Protein 6H3D (pdb70)

Foldseek 3Di:
DAEEEEELAFLSLLVVQLCVVPHPYQYEYAYEPPVDPLLVLSVVLCVVPQKFWEAEDPCLQVSRTDIDHGPYYHHHLLPDDDEGQEYEYPDFLLCLLVRVVSHDLRHLQRYAEYEYAAHAQCSQLLNVLVSCVRYVHHKYKAKLHHFADKHDPDSSNRSYMYGYDGFQEMEMFMPDPPDPVVVSVVVSCVVSVHHYHYDHHNNLRNQLHLCLLQLLLQQLDVLNLCCAQPNDPDFAFSLDDPPRGDDDLVSLLLSLVSLVLVQVLCVVVPHDHDLNQLSCQVTPAHADCVQDDPVCSVCVVPDDSVSVSVSVSSSSVRVCFRPPADADPVRHGHRRGHHTRHYFDADPVQATDRDVRVLSVLVSLVQSVLSCVLVVRDPPSSVSSNVSNLVSLVVSCVVCVVGHYDCSSDPDPCPSSSVSSSVSSVVD

Radius of gyration: 21.62 Å; Cα contacts (8 Å, |Δi|>4): 776; chains: 1; bounding box: 58×50×50 Å

Organism: Staphylococcus aureus (strain Mu50 / ATCC 700699) (NCBI:txid158878)

Secondary structure (DSSP, 8-state):
-EEEEE--SHHHHHHHHHHHHH---EEEEE-BGGG-HHHHHHHHHHHHHS-EEEEESSGGGGGG-EEE--SEEESBGGG--S--SEEEE-S-GGGHHHHHTTS-HHHHHH--EEEESS--TTHHHHHHHHHTTT-SS-EEEEESS-SEEEE-SSTT-TTEEEEEEE-SEEEEEESSTT-HHHHHHHHHHHHTT-EEEEESSHHHHHTS-THHHHHHHHHSSHHHHHHHHT--SS--BTTSBTTSSSBSHHHHHHHHHHHHHHHHHHHHTTPPP--HHHHIIIII----TTTS-HHHHHTGGGS-HHHHHHHHHHHHHHTSS-TTS---TTSPPP-TT--BPPPPEE-TTSEEE--HHHHHHHHHHHHHHHHHHHHT---HHHHHHHHHHHHHHHHHHHHTTTSEE-GGGSSP--HHHHHHHHHHHHH-

Nearest PDB structures (foldseek):
  6gmz-assembly1_A  TM=1.001E+00  e=7.015E-82  Staphylococcus aureus
  6c4t-assembly1_A  TM=1.000E+00  e=1.218E-79  Staphylococcus aureus
  6pbp-assembly1_A  TM=9.334E-01  e=4.355E-41  Pseudomonas aeruginosa PAO1
  6c4n-assembly1_A  TM=9.316E-01  e=1.717E-40  Pseudomonas aeruginosa PAO1
  6c4n-assembly1_B  TM=9.470E-01  e=1.237E-39  Pseudomonas aeruginosa PAO1

B-factor: mean 55.67, std 16.53, range [30.61, 137.46]

Solvent-accessible surface area: 20065 Å² total

Structure (mmCIF, N/CA/C/O backbone):
data_6H3D
#
_entry.id   6H3D
#
_cell.length_a   185.090
_cell.length_b   48.750
_cell.length_c   59.400
_cell.angle_alpha   90.00
_cell.angle_beta   90.00
_cell.angle_gamma   90.00
#
_symmetry.space_group_name_H-M   'P 21 21 2'
#
loop_
_entity.id
_entity.type
_entity.pdbx_description
1 polymer 'DUF2338 domain-containing protein'
2 non-polymer 'NADPH DIHYDRO-NICOTINAMIDE-ADENINE-DINUCLEOTIDE PHOSPHATE'
3 non-polymer D-HISTIDINE
4 non-polymer GLYCEROL
5 non-polymer 'TETRAETHYLENE GLYCOL'
6 water water
#
loop_
_atom_site.group_PDB
_atom_site.id
_atom_site.type_symbol
_atom_site.label_atom_id
_atom_site.label_alt_id
_atom_site.label_comp_id
_atom_site.label_asym_id
_atom_site.label_entity_id
_atom_site.label_seq_id
_atom_site.pdbx_PDB_ins_code
_atom_site.Cartn_x
_atom_site.Cartn_y
_atom_site.Cartn_z
_atom_site.occupancy
_atom_site.B_iso_or_equiv
_atom_site.auth_seq_id
_atom_site.auth_comp_id
_atom_site.auth_asym_id
_atom_site.auth_atom_id
_atom_site.pdbx_PDB_model_num
ATOM 1 N N . SER A 1 2 ? -53.825 23.847 -13.917 1.00 78.85 2 SER A N 1
ATOM 2 C CA . SER A 1 2 ? -53.429 24.337 -12.569 1.00 64.37 2 SER A CA 1
ATOM 3 C C . SER A 1 2 ? -52.817 23.279 -11.592 1.00 63.17 2 SER A C 1
ATOM 4 O O . SER A 1 2 ? -52.535 23.623 -10.455 1.00 54.30 2 SER A O 1
ATOM 7 N N . LYS A 1 3 ? -52.568 22.030 -11.992 1.00 53.80 3 LYS A N 1
ATOM 8 C CA . LYS A 1 3 ? -51.694 21.154 -11.182 1.00 56.26 3 LYS A CA 1
ATOM 9 C C . LYS A 1 3 ? -50.307 20.872 -11.765 1.00 49.37 3 LYS A C 1
ATOM 10 O O . LYS A 1 3 ? -50.149 20.550 -12.961 1.00 43.84 3 LYS A O 1
ATOM 16 N N . LEU A 1 4 ? -49.297 20.944 -10.882 1.00 42.79 4 LEU A N 1
ATOM 17 C CA . LEU A 1 4 ? -47.915 20.648 -11.278 1.00 40.15 4 LEU A CA 1
ATOM 18 C C . LEU A 1 4 ? -47.370 19.402 -10.520 1.00 34.41 4 LEU A C 1
ATOM 19 O O . LEU A 1 4 ? -47.498 19.265 -9.301 1.00 35.46 4 LEU A O 1
ATOM 24 N N . LEU A 1 5 ? -46.734 18.519 -11.256 1.00 33.32 5 LEU A N 1
ATOM 25 C CA . LEU A 1 5 ? -46.064 17.340 -10.637 1.00 37.87 5 LEU A CA 1
ATOM 26 C C . LEU A 1 5 ? -44.522 17.526 -10.710 1.00 38.05 5 LEU A C 1
ATOM 27 O O . LEU A 1 5 ? -43.938 17.670 -11.780 1.00 34.31 5 LEU A O 1
ATOM 32 N N . MET A 1 6 ? -43.906 17.662 -9.550 1.00 34.88 6 MET A N 1
ATOM 33 C CA . MET A 1 6 ? -42.463 17.879 -9.421 1.00 35.66 6 MET A CA 1
ATOM 34 C C . MET A 1 6 ? -41.869 16.477 -9.112 1.00 35.56 6 MET A C 1
ATOM 35 O O . MET A 1 6 ? -42.075 15.910 -8.059 1.00 34.58 6 MET A O 1
ATOM 40 N N . ILE A 1 7 ? -41.155 15.936 -10.055 1.00 35.55 7 ILE A N 1
ATOM 41 C CA . ILE A 1 7 ? -40.518 14.630 -9.874 1.00 43.61 7 ILE A CA 1
ATOM 42 C C . ILE A 1 7 ? -39.080 14.859 -9.327 1.00 39.90 7 ILE A C 1
ATOM 43 O O . ILE A 1 7 ? -38.223 15.385 -10.037 1.00 35.24 7 ILE A O 1
ATOM 48 N N . GLY A 1 8 ? -38.871 14.473 -8.064 1.00 42.47 8 GLY A N 1
ATOM 49 C CA . GLY A 1 8 ? -37.583 14.617 -7.379 1.00 41.34 8 GLY A CA 1
ATOM 50 C C . GLY A 1 8 ? -37.930 15.188 -6.013 1.00 44.29 8 GLY A C 1
ATOM 51 O O . GLY A 1 8 ? -38.972 15.909 -5.871 1.00 35.75 8 GLY A O 1
ATOM 52 N N . THR A 1 9 ? -37.169 14.770 -4.986 1.00 39.94 9 THR A N 1
ATOM 53 C CA . THR A 1 9 ? -37.300 15.386 -3.657 1.00 42.71 9 THR A CA 1
ATOM 54 C C . THR A 1 9 ? -35.945 15.871 -3.082 1.00 36.71 9 THR A C 1
ATOM 55 O O . THR A 1 9 ? -35.869 16.204 -1.942 1.00 40.22 9 THR A O 1
ATOM 59 N N . GLY A 1 10 ? -34.909 15.967 -3.912 1.00 40.50 10 GLY A N 1
ATOM 60 C CA . GLY A 1 10 ? -33.637 16.485 -3.520 1.00 43.10 10 GLY A CA 1
ATOM 61 C C . GLY A 1 10 ? -33.661 18.003 -3.477 1.00 41.30 10 GLY A C 1
ATOM 62 O O . GLY A 1 10 ? -34.674 18.603 -3.738 1.00 41.75 10 GLY A O 1
ATOM 63 N N . PRO A 1 11 ? -32.507 18.622 -3.224 1.00 42.56 11 PRO A N 1
ATOM 64 C CA . PRO A 1 11 ? -32.396 20.094 -3.167 1.00 42.92 11 PRO A CA 1
ATOM 65 C C . PRO A 1 11 ? -32.839 20.875 -4.426 1.00 37.27 11 PRO A C 1
ATOM 66 O O . PRO A 1 11 ? -33.292 21.988 -4.281 1.00 38.89 11 PRO A O 1
ATOM 70 N N . VAL A 1 12 ? -32.582 20.344 -5.614 1.00 35.87 12 VAL A N 1
ATOM 71 C CA . VAL A 1 12 ? -33.019 20.945 -6.855 1.00 34.38 12 VAL A CA 1
ATOM 72 C C . VAL A 1 12 ? -34.522 21.029 -6.831 1.00 38.94 12 VAL A C 1
ATOM 73 O O . VAL A 1 12 ? -35.081 22.133 -6.972 1.00 36.40 12 VAL A O 1
ATOM 77 N N . ALA A 1 13 ? -35.186 19.897 -6.554 1.00 32.28 13 ALA A N 1
ATOM 78 C CA . ALA A 1 13 ? -36.639 19.862 -6.482 1.00 34.39 13 ALA A CA 1
ATOM 79 C C . ALA A 1 13 ? -37.214 20.812 -5.462 1.00 37.17 13 ALA A C 1
ATOM 80 O O . ALA A 1 13 ? -38.264 21.449 -5.676 1.00 35.06 13 ALA A O 1
ATOM 82 N N . ILE A 1 14 ? -36.564 20.874 -4.320 1.00 35.79 14 ILE A N 1
ATOM 83 C CA . ILE A 1 14 ? -37.055 21.731 -3.257 1.00 34.51 14 ILE A CA 1
ATOM 84 C C . ILE A 1 14 ? -36.888 23.203 -3.671 1.00 34.00 14 ILE A C 1
ATOM 85 O O . ILE A 1 14 ? -37.794 24.006 -3.512 1.00 37.43 14 ILE A O 1
ATOM 90 N N . GLN A 1 15 ? -35.774 23.555 -4.248 1.00 33.37 15 GLN A N 1
ATOM 91 C CA . GLN A 1 15 ? -35.619 24.929 -4.642 1.00 39.45 15 GLN A CA 1
ATOM 92 C C . GLN A 1 15 ? -36.678 25.332 -5.723 1.00 39.49 15 GLN A C 1
ATOM 93 O O . GLN A 1 15 ? -37.176 26.468 -5.738 1.00 36.32 15 GLN A O 1
ATOM 99 N N . LEU A 1 16 ? -36.941 24.411 -6.651 1.00 35.94 16 LEU A N 1
ATOM 100 C CA . LEU A 1 16 ? -37.858 24.680 -7.778 1.00 39.95 16 LEU A CA 1
ATOM 101 C C . LEU A 1 16 ? -39.287 24.758 -7.308 1.00 34.92 16 LEU A C 1
ATOM 102 O O . LEU A 1 16 ? -40.074 25.624 -7.698 1.00 36.52 16 LEU A O 1
ATOM 107 N N . ALA A 1 17 ? -39.557 23.974 -6.280 1.00 36.94 17 ALA A N 1
ATOM 108 C CA . ALA A 1 17 ? -40.866 23.953 -5.750 1.00 35.87 17 ALA A CA 1
ATOM 109 C C . ALA A 1 17 ? -41.153 25.265 -5.039 1.00 37.46 17 ALA A C 1
ATOM 110 O O . ALA A 1 17 ? -42.316 25.682 -4.998 1.00 40.99 17 ALA A O 1
ATOM 112 N N . ASN A 1 18 ? -40.154 25.867 -4.411 1.00 39.57 18 ASN A N 1
ATOM 113 C CA . ASN A 1 18 ? -40.370 27.143 -3.702 1.00 40.18 18 ASN A CA 1
ATOM 114 C C . ASN A 1 18 ? -40.624 28.254 -4.725 1.00 38.72 18 ASN A C 1
ATOM 115 O O . ASN A 1 18 ? -41.417 29.106 -4.480 1.00 41.96 18 ASN A O 1
ATOM 120 N N . ILE A 1 19 ? -39.951 28.204 -5.873 1.00 42.11 19 ILE A N 1
ATOM 121 C CA . ILE A 1 19 ? -40.214 29.122 -6.962 1.00 43.69 19 ILE A CA 1
ATOM 122 C C . ILE A 1 19 ? -41.651 28.950 -7.424 1.00 43.62 19 ILE A C 1
ATOM 123 O O . ILE A 1 19 ? -42.341 29.953 -7.654 1.00 41.60 19 ILE A O 1
ATOM 128 N N . CYS A 1 20 ? -42.106 27.706 -7.631 1.00 39.16 20 CYS A N 1
ATOM 129 C CA . CYS A 1 20 ? -43.481 27.520 -8.042 1.00 37.52 20 CYS A CA 1
ATOM 130 C C . CYS A 1 20 ? -44.456 27.968 -6.988 1.00 39.08 20 CYS A C 1
ATOM 131 O O . CYS A 1 20 ? -45.429 28.619 -7.288 1.00 39.96 20 CYS A O 1
ATOM 134 N N . TYR A 1 21 ? -44.203 27.632 -5.738 1.00 33.73 21 TYR A N 1
ATOM 135 C CA . TYR A 1 21 ? -45.085 27.969 -4.657 1.00 37.84 21 TYR A CA 1
ATOM 136 C C . TYR A 1 21 ? -45.264 29.509 -4.661 1.00 40.71 21 TYR A C 1
ATOM 137 O O . TYR A 1 21 ? -46.336 30.013 -4.380 1.00 41.06 21 TYR A O 1
ATOM 146 N N . LEU A 1 22 ? -44.178 30.226 -4.831 1.00 39.58 22 LEU A N 1
ATOM 147 C CA . LEU A 1 22 ? -44.241 31.668 -4.614 1.00 46.83 22 LEU A CA 1
ATOM 148 C C . LEU A 1 22 ? -44.669 32.382 -5.869 1.00 49.80 22 LEU A C 1
ATOM 149 O O . LEU A 1 22 ? -45.271 33.402 -5.771 1.00 50.11 22 LEU A O 1
ATOM 154 N N . LYS A 1 23 ? -44.311 31.884 -7.044 1.00 43.86 23 LYS A N 1
ATOM 155 C CA . LYS A 1 23 ? -44.434 32.706 -8.226 1.00 47.26 23 LYS A CA 1
ATOM 156 C C . LYS A 1 23 ? -45.379 32.128 -9.269 1.00 56.28 23 LYS A C 1
ATOM 157 O O . LYS A 1 23 ? -45.501 32.739 -10.342 1.00 59.96 23 LYS A O 1
ATOM 163 N N . SER A 1 24 ? -45.971 30.948 -9.042 1.00 50.81 24 SER A N 1
ATOM 164 C CA . SER A 1 24 ? -46.971 30.392 -9.985 1.00 52.36 24 SER A CA 1
ATOM 165 C C . SER A 1 24 ? -48.347 30.216 -9.336 1.00 53.21 24 SER A C 1
ATOM 166 O O . SER A 1 24 ? -48.538 30.574 -8.181 1.00 57.03 24 SER A O 1
ATOM 169 N N . ASP A 1 25 ? -49.304 29.719 -10.125 1.00 54.60 25 ASP A N 1
ATOM 170 C CA . ASP A 1 25 ? -50.666 29.504 -9.700 1.00 58.29 25 ASP A CA 1
ATOM 171 C C . ASP A 1 25 ? -50.891 28.018 -9.528 1.00 52.44 25 ASP A C 1
ATOM 172 O O . ASP A 1 25 ? -51.987 27.593 -9.201 1.00 55.23 25 ASP A O 1
ATOM 177 N N . TYR A 1 26 ? -49.870 27.217 -9.748 1.00 44.14 26 TYR A N 1
ATOM 178 C CA . TYR A 1 26 ? -50.047 25.775 -9.648 1.00 48.16 26 TYR A CA 1
ATOM 179 C C . TYR A 1 26 ? -50.218 25.241 -8.181 1.00 50.06 26 TYR A C 1
ATOM 180 O O . TYR A 1 26 ? -49.609 25.740 -7.235 1.00 53.48 26 TYR A O 1
ATOM 189 N N . GLU A 1 27 ? -51.055 24.230 -7.994 1.00 49.81 27 GLU A N 1
ATOM 190 C CA . GLU A 1 27 ? -51.002 23.377 -6.815 1.00 51.87 27 GLU A CA 1
ATOM 191 C C . GLU A 1 27 ? -49.834 22.425 -7.070 1.00 46.06 27 GLU A C 1
ATOM 192 O O . GLU A 1 27 ? -49.778 21.856 -8.120 1.00 42.61 27 GLU A O 1
ATOM 198 N N . ILE A 1 28 ? -48.937 22.224 -6.109 1.00 44.03 28 ILE A N 1
ATOM 199 C CA . ILE A 1 28 ? -47.678 21.460 -6.305 1.00 45.10 28 ILE A CA 1
ATOM 200 C C . ILE A 1 28 ? -47.782 20.122 -5.601 1.00 37.51 28 ILE A C 1
ATOM 201 O O . ILE A 1 28 ? -48.032 20.087 -4.368 1.00 35.28 28 ILE A O 1
ATOM 206 N N . ASP A 1 29 ? -47.642 19.047 -6.349 1.00 34.33 29 ASP A N 1
ATOM 207 C CA . ASP A 1 29 ? -47.408 17.706 -5.772 1.00 37.14 29 ASP A CA 1
ATOM 208 C C . ASP A 1 29 ? -45.935 17.283 -6.098 1.00 37.08 29 ASP A C 1
ATOM 209 O O . ASP A 1 29 ? -45.440 17.511 -7.175 1.00 39.75 29 ASP A O 1
ATOM 214 N N . MET A 1 30 ? -45.244 16.678 -5.157 1.00 37.27 30 MET A N 1
ATOM 215 C CA . MET A 1 30 ? -43.845 16.276 -5.293 1.00 42.33 30 MET A CA 1
ATOM 216 C C . MET A 1 30 ? -43.817 14.771 -5.193 1.00 39.04 30 MET A C 1
ATOM 217 O O . MET A 1 30 ? -44.639 14.215 -4.516 1.00 36.12 30 MET A O 1
ATOM 222 N N . VAL A 1 31 ? -42.892 14.137 -5.886 1.00 35.08 31 VAL A N 1
ATOM 223 C CA . VAL A 1 31 ? -42.837 12.667 -5.942 1.00 42.05 31 VAL A CA 1
ATOM 224 C C . VAL A 1 31 ? -41.415 12.249 -5.673 1.00 38.36 31 VAL A C 1
ATOM 225 O O . VAL A 1 31 ? -40.474 12.587 -6.426 1.00 41.22 31 VAL A O 1
ATOM 229 N N . GLY A 1 32 ? -41.262 11.451 -4.652 1.00 42.38 32 GLY A N 1
ATOM 230 C CA . GLY A 1 32 ? -40.012 10.847 -4.397 1.00 50.12 32 GLY A CA 1
ATOM 231 C C . GLY A 1 32 ? -39.933 9.384 -4.789 1.00 53.51 32 GLY A C 1
ATOM 232 O O . GLY A 1 32 ? -40.691 8.903 -5.655 1.00 44.15 32 GLY A O 1
ATOM 233 N N . ARG A 1 33 ? -38.985 8.699 -4.151 1.00 53.93 33 ARG A N 1
ATOM 234 C CA . ARG A 1 33 ? -39.009 7.229 -4.222 1.00 69.92 33 ARG A CA 1
ATOM 235 C C . ARG A 1 33 ? -38.449 6.501 -2.994 1.00 68.95 33 ARG A C 1
ATOM 236 O O . ARG A 1 33 ? -37.367 5.944 -3.071 1.00 63.83 33 ARG A O 1
ATOM 244 N N . ALA A 1 34 ? -39.186 6.529 -1.872 1.00 64.71 34 ALA A N 1
ATOM 245 C CA . ALA A 1 34 ? -38.971 5.619 -0.728 1.00 76.40 34 ALA A CA 1
ATOM 246 C C . ALA A 1 34 ? -38.720 4.098 -1.048 1.00 68.54 34 ALA A C 1
ATOM 247 O O . ALA A 1 34 ? -37.761 3.542 -0.557 1.00 90.55 34 ALA A O 1
ATOM 249 N N . SER A 1 35 ? -39.544 3.439 -1.852 1.00 68.66 35 SER A N 1
ATOM 250 C CA . SER A 1 35 ? -39.198 2.120 -2.453 1.00 82.09 35 SER A CA 1
ATOM 251 C C . SER A 1 35 ? -37.704 1.854 -2.608 1.00 86.67 35 SER A C 1
ATOM 252 O O . SER A 1 35 ? -37.162 0.913 -2.055 1.00 104.33 35 SER A O 1
ATOM 255 N N . THR A 1 36 ? -37.054 2.716 -3.364 1.00 85.28 36 THR A N 1
ATOM 256 C CA . THR A 1 36 ? -35.729 2.456 -3.914 1.00 87.07 36 THR A CA 1
ATOM 257 C C . THR A 1 36 ? -34.591 3.255 -3.223 1.00 77.96 36 THR A C 1
ATOM 258 O O . THR A 1 36 ? -33.464 3.284 -3.748 1.00 76.12 36 THR A O 1
ATOM 262 N N . SER A 1 37 ? -34.849 3.894 -2.074 1.00 70.37 37 SER A N 1
ATOM 263 C CA . SER A 1 37 ? -33.896 4.894 -1.578 1.00 61.19 37 SER A CA 1
ATOM 264 C C . SER A 1 37 ? -34.100 5.431 -0.194 1.00 59.74 37 SER A C 1
ATOM 265 O O . SER A 1 37 ? -35.075 6.117 0.114 1.00 61.45 37 SER A O 1
ATOM 268 N N . GLU A 1 38 ? -33.085 5.224 0.607 1.00 64.90 38 GLU A N 1
ATOM 269 C CA . GLU A 1 38 ? -33.111 5.658 1.977 1.00 79.45 38 GLU A CA 1
ATOM 270 C C . GLU A 1 38 ? -32.926 7.179 2.084 1.00 67.38 38 GLU A C 1
ATOM 271 O O . GLU A 1 38 ? -33.259 7.758 3.107 1.00 58.19 38 GLU A O 1
ATOM 277 N N . LYS A 1 39 ? -32.412 7.811 1.038 1.00 58.07 39 LYS A N 1
ATOM 278 C CA . LYS A 1 39 ? -32.376 9.264 0.988 1.00 56.07 39 LYS A CA 1
ATOM 279 C C . LYS A 1 39 ? -33.872 9.863 0.862 1.00 50.07 39 LYS A C 1
ATOM 280 O O . LYS A 1 39 ? -34.349 10.578 1.733 1.00 47.81 39 LYS A O 1
ATOM 286 N N . SER A 1 40 ? -34.586 9.523 -0.201 1.00 46.98 40 SER A N 1
ATOM 287 C CA . SER A 1 40 ? -36.049 9.788 -0.351 1.00 53.71 40 SER A CA 1
ATOM 288 C C . SER A 1 40 ? -36.867 9.511 0.879 1.00 49.46 40 SER A C 1
ATOM 289 O O . SER A 1 40 ? -37.678 10.319 1.254 1.00 44.84 40 SER A O 1
ATOM 292 N N . LYS A 1 41 ? -36.616 8.385 1.539 1.00 56.62 41 LYS A N 1
ATOM 293 C CA . LYS A 1 41 ? -37.340 8.061 2.759 1.00 55.46 41 LYS A CA 1
ATOM 294 C C . LYS A 1 41 ? -37.058 9.038 3.858 1.00 47.05 41 LYS A C 1
ATOM 295 O O . LYS A 1 41 ? -37.974 9.481 4.523 1.00 55.12 41 LYS A O 1
ATOM 301 N N . ARG A 1 42 ? -35.810 9.417 4.071 1.00 53.02 42 ARG A N 1
ATOM 302 C CA . ARG A 1 42 ? -35.561 10.367 5.167 1.00 55.18 42 ARG A CA 1
ATOM 303 C C . ARG A 1 42 ? -36.191 11.696 4.776 1.00 47.02 42 ARG A C 1
ATOM 304 O O . ARG A 1 42 ? -36.572 12.477 5.626 1.00 44.34 42 ARG A O 1
ATOM 312 N N . LEU A 1 43 ? -36.263 11.978 3.489 1.00 44.71 43 LEU A N 1
ATOM 313 C CA . LEU A 1 43 ? -36.780 13.273 3.117 1.00 40.30 43 LEU A CA 1
ATOM 314 C C . LEU A 1 43 ? -38.272 13.241 3.459 1.00 36.81 43 LEU A C 1
ATOM 315 O O . LEU A 1 43 ? -38.771 14.156 4.145 1.00 39.01 43 LEU A O 1
ATOM 320 N N . TYR A 1 44 ? -38.956 12.148 3.110 1.00 41.48 44 TYR A N 1
ATOM 321 C CA . TYR A 1 44 ? -40.378 12.023 3.366 1.00 39.77 44 TYR A CA 1
ATOM 322 C C . TYR A 1 44 ? -40.668 12.116 4.842 1.00 47.14 44 TYR A C 1
ATOM 323 O O . TYR A 1 44 ? -41.565 12.857 5.284 1.00 45.09 44 TYR A O 1
ATOM 332 N N . GLN A 1 45 ? -39.920 11.358 5.630 1.00 50.26 45 GLN A N 1
ATOM 333 C CA . GLN A 1 45 ? -40.061 11.458 7.097 1.00 51.33 45 GLN A CA 1
ATOM 334 C C . GLN A 1 45 ? -39.845 12.884 7.607 1.00 45.45 45 GLN A C 1
ATOM 335 O O . GLN A 1 45 ? -40.626 13.405 8.386 1.00 49.04 45 GLN A O 1
ATOM 341 N N . ALA A 1 46 ? -38.813 13.573 7.136 1.00 46.45 46 ALA A N 1
ATOM 342 C CA . ALA A 1 46 ? -38.571 14.940 7.656 1.00 46.36 46 ALA A CA 1
ATOM 343 C C . ALA A 1 46 ? -39.723 15.904 7.297 1.00 52.14 46 ALA A C 1
ATOM 344 O O . ALA A 1 46 ? -40.195 16.674 8.153 1.00 46.41 46 ALA A O 1
ATOM 346 N N . TYR A 1 47 ? -40.203 15.836 6.038 1.00 46.47 47 TYR A N 1
ATOM 347 C CA . TYR A 1 47 ? -41.339 16.657 5.618 1.00 43.38 47 TYR A CA 1
ATOM 348 C C . TYR A 1 47 ? -42.613 16.314 6.386 1.00 46.66 47 TYR A C 1
ATOM 349 O O . TYR A 1 47 ? -43.300 17.227 6.844 1.00 47.97 47 TYR A O 1
ATOM 358 N N . LYS A 1 48 ? -42.972 15.035 6.473 1.00 45.35 48 LYS A N 1
ATOM 359 C CA . LYS A 1 48 ? -44.089 14.609 7.339 1.00 51.83 48 LYS A CA 1
ATOM 360 C C . LYS A 1 48 ? -44.053 15.292 8.741 1.00 47.17 48 LYS A C 1
ATOM 361 O O . LYS A 1 48 ? -45.048 15.828 9.237 1.00 56.90 48 LYS A O 1
ATOM 367 N N . LYS A 1 49 ? -42.911 15.242 9.388 1.00 47.27 49 LYS A N 1
ATOM 368 C CA . LYS A 1 49 ? -42.774 15.837 10.731 1.00 57.87 49 LYS A CA 1
ATOM 369 C C . LYS A 1 49 ? -42.988 17.375 10.766 1.00 59.22 49 LYS A C 1
ATOM 370 O O . LYS A 1 49 ? -43.762 17.850 11.556 1.00 60.84 49 LYS A O 1
ATOM 376 N N . GLU A 1 50 ? -42.324 18.136 9.907 1.00 55.25 50 GLU A N 1
ATOM 377 C CA . GLU A 1 50 ? -42.406 19.589 9.979 1.00 55.33 50 GLU A CA 1
ATOM 378 C C . GLU A 1 50 ? -43.541 20.146 9.147 1.00 57.46 50 GLU A C 1
ATOM 379 O O . GLU A 1 50 ? -44.009 21.238 9.407 1.00 52.14 50 GLU A O 1
ATOM 385 N N . LYS A 1 51 ? -43.950 19.449 8.098 1.00 54.17 51 LYS A N 1
ATOM 386 C CA . LYS A 1 51 ? -44.926 19.998 7.156 1.00 54.21 51 LYS A CA 1
ATOM 387 C C . LYS A 1 51 ? -44.515 21.306 6.526 1.00 45.13 51 LYS A C 1
ATOM 388 O O . LYS A 1 51 ? -45.361 22.145 6.230 1.00 47.71 51 LYS A O 1
ATOM 394 N N . GLN A 1 52 ? -43.208 21.484 6.391 1.00 50.45 52 GLN A N 1
ATOM 395 C CA . GLN A 1 52 ? -42.597 22.664 5.744 1.00 51.71 52 GLN A CA 1
ATOM 396 C C . GLN A 1 52 ? -41.331 22.082 5.086 1.00 44.41 52 GLN A C 1
ATOM 397 O O . GLN A 1 52 ? -40.664 21.156 5.607 1.00 45.06 52 GLN A O 1
ATOM 403 N N . PHE A 1 53 ? -41.013 22.622 3.932 1.00 40.17 53 PHE A N 1
ATOM 404 C CA . PHE A 1 53 ? -39.698 22.668 3.420 1.00 39.01 53 PHE A CA 1
ATOM 405 C C . PHE A 1 53 ? -39.125 24.091 3.673 1.00 40.39 53 PHE A C 1
ATOM 406 O O . PHE A 1 53 ? -39.885 25.052 3.926 1.00 33.37 53 PHE A O 1
ATOM 414 N N . GLU A 1 54 ? -37.799 24.231 3.458 1.00 42.53 54 GLU A N 1
ATOM 415 C CA . GLU A 1 54 ? -37.144 25.523 3.536 1.00 47.02 54 GLU A CA 1
ATOM 416 C C . GLU A 1 54 ? -35.949 25.650 2.655 1.00 43.26 54 GLU A C 1
ATOM 417 O O . GLU A 1 54 ? -35.056 24.800 2.639 1.00 42.52 54 GLU A O 1
ATOM 423 N N . VAL A 1 55 ? -35.921 26.756 1.956 1.00 38.67 55 VAL A N 1
ATOM 424 C CA . VAL A 1 55 ? -34.754 27.165 1.203 1.00 39.07 55 VAL A CA 1
ATOM 425 C C . VAL A 1 55 ? -34.090 28.334 1.958 1.00 43.75 55 VAL A C 1
ATOM 426 O O . VAL A 1 55 ? -34.752 29.366 2.198 1.00 37.06 55 VAL A O 1
ATOM 430 N N . LYS A 1 56 ? -32.815 28.161 2.353 1.00 42.97 56 LYS A N 1
ATOM 431 C CA . LYS A 1 56 ? -32.002 29.356 2.807 1.00 53.88 56 LYS A CA 1
ATOM 432 C C . LYS A 1 56 ? -31.092 29.792 1.701 1.00 52.91 56 LYS A C 1
ATOM 433 O O . LYS A 1 56 ? -30.770 29.012 0.803 1.00 51.42 56 LYS A O 1
ATOM 439 N N . ILE A 1 57 ? -30.624 31.026 1.774 1.00 62.15 57 ILE A N 1
ATOM 440 C CA . ILE A 1 57 ? -29.563 31.460 0.849 1.00 67.34 57 ILE A CA 1
ATOM 441 C C . ILE A 1 57 ? -28.320 31.927 1.599 1.00 76.32 57 ILE A C 1
ATOM 442 O O . ILE A 1 57 ? -28.417 32.310 2.753 1.00 76.01 57 ILE A O 1
ATOM 447 N N . GLN A 1 58 ? -27.175 31.886 0.916 1.00 76.88 58 GLN A N 1
ATOM 448 C CA . GLN A 1 58 ? -25.871 32.239 1.498 1.00 83.73 58 GLN A CA 1
ATOM 449 C C . GLN A 1 58 ? -25.455 33.651 1.061 1.00 79.15 58 GLN A C 1
ATOM 450 O O . GLN A 1 58 ? -25.183 34.466 1.894 1.00 77.89 58 GLN A O 1
ATOM 456 N N . ASN A 1 59 ? -25.401 33.917 -0.242 1.00 84.73 59 ASN A N 1
ATOM 457 C CA . ASN A 1 59 ? -25.260 35.285 -0.746 1.00 85.20 59 ASN A CA 1
ATOM 458 C C . ASN A 1 59 ? -26.680 35.898 -0.823 1.00 74.95 59 ASN A C 1
ATOM 459 O O . ASN A 1 59 ? -27.530 35.396 -1.524 1.00 82.99 59 ASN A O 1
ATOM 464 N N . GLU A 1 60 ? -26.916 36.962 -0.073 1.00 63.67 60 GLU A N 1
ATOM 465 C CA . GLU A 1 60 ? -28.149 37.802 -0.107 1.00 71.93 60 GLU A CA 1
ATOM 466 C C . GLU A 1 60 ? -28.581 38.334 -1.462 1.00 65.95 60 GLU A C 1
ATOM 467 O O . GLU A 1 60 ? -29.721 38.810 -1.610 1.00 72.19 60 GLU A O 1
ATOM 473 N N . ALA A 1 61 ? -27.664 38.314 -2.417 1.00 61.12 61 ALA A N 1
ATOM 474 C CA . ALA A 1 61 ? -27.983 38.502 -3.862 1.00 67.38 61 ALA A CA 1
ATOM 475 C C . ALA A 1 61 ? -29.132 37.598 -4.392 1.00 75.28 61 ALA A C 1
ATOM 476 O O . ALA A 1 61 ? -29.763 37.877 -5.439 1.00 63.21 61 ALA A O 1
ATOM 478 N N . HIS A 1 62 ? -29.407 36.513 -3.669 1.00 77.65 62 HIS A N 1
ATOM 479 C CA . HIS A 1 62 ? -30.388 35.519 -4.094 1.00 81.13 62 HIS A CA 1
ATOM 480 C C . HIS A 1 62 ? -31.727 35.525 -3.283 1.00 89.80 62 HIS A C 1
ATOM 481 O O . HIS A 1 62 ? -32.339 34.481 -3.071 1.00 89.72 62 HIS A O 1
ATOM 488 N N . GLN A 1 63 ? -32.180 36.715 -2.879 1.00 89.77 63 GLN A N 1
ATOM 489 C CA . GLN A 1 63 ? -33.400 36.922 -2.057 1.00 91.30 63 GLN A CA 1
ATOM 490 C C . GLN A 1 63 ? -34.640 36.159 -2.499 1.00 64.49 63 GLN A C 1
ATOM 491 O O . GLN A 1 63 ? -35.181 35.381 -1.724 1.00 72.60 63 GLN A O 1
ATOM 497 N N . HIS A 1 64 ? -35.178 36.570 -3.645 1.00 69.14 64 HIS A N 1
ATOM 498 C CA . HIS A 1 64 ? -36.186 35.892 -4.506 1.00 72.43 64 HIS A CA 1
ATOM 499 C C . HIS A 1 64 ? -36.405 34.347 -4.380 1.00 63.19 64 HIS A C 1
ATOM 500 O O . HIS A 1 64 ? -37.546 33.872 -4.480 1.00 63.82 64 HIS A O 1
ATOM 507 N N . LEU A 1 65 ? -35.311 33.609 -4.133 1.00 52.81 65 LEU A N 1
ATOM 508 C CA . LEU A 1 65 ? -35.287 32.125 -4.092 1.00 51.10 65 LEU A CA 1
ATOM 509 C C . LEU A 1 65 ? -35.552 31.511 -2.741 1.00 50.30 65 LEU A C 1
ATOM 510 O O . LEU A 1 65 ? -35.927 30.304 -2.640 1.00 45.74 65 LEU A O 1
ATOM 515 N N . GLU A 1 66 ? -35.381 32.310 -1.676 1.00 49.46 66 GLU A N 1
ATOM 516 C CA . GLU A 1 66 ? -35.498 31.761 -0.316 1.00 45.11 66 GLU A CA 1
ATOM 517 C C . GLU A 1 66 ? -36.980 31.608 0.094 1.00 40.01 66 GLU A C 1
ATOM 518 O O . GLU A 1 66 ? -37.884 32.253 -0.486 1.00 48.82 66 GLU A O 1
ATOM 524 N N . GLY A 1 67 ? -37.229 30.825 1.151 1.00 42.72 67 GLY A N 1
ATOM 525 C CA . GLY A 1 67 ? -38.510 30.786 1.795 1.00 40.90 67 GLY A CA 1
ATOM 526 C C . GLY A 1 67 ? -38.831 29.466 2.422 1.00 46.87 67 GLY A C 1
ATOM 527 O O . GLY A 1 67 ? -38.297 28.396 2.052 1.00 41.91 67 GLY A O 1
ATOM 528 N N . LYS A 1 68 ? -39.786 29.540 3.325 1.00 41.07 68 LYS A N 1
ATOM 529 C CA . LYS A 1 68 ? -40.416 28.372 3.846 1.00 45.25 68 LYS A CA 1
ATOM 530 C C . LYS A 1 68 ? -41.697 28.146 3.074 1.00 49.05 68 LYS A C 1
ATOM 531 O O . LYS A 1 68 ? -42.355 29.122 2.699 1.00 43.14 68 LYS A O 1
ATOM 537 N N . PHE A 1 69 ? -42.038 26.865 2.873 1.00 42.00 69 PHE A N 1
ATOM 538 C CA . PHE A 1 69 ? -43.214 26.477 2.159 1.00 43.59 69 PHE A CA 1
ATOM 539 C C . PHE A 1 69 ? -43.774 25.062 2.432 1.00 44.87 69 PHE A C 1
ATOM 540 O O . PHE A 1 69 ? -43.065 24.165 2.918 1.00 37.05 69 PHE A O 1
ATOM 548 N N . GLU A 1 70 ? -45.043 24.867 2.069 1.00 47.30 70 GLU A N 1
ATOM 549 C CA . GLU A 1 70 ? -45.705 23.546 2.100 1.00 51.30 70 GLU A CA 1
ATOM 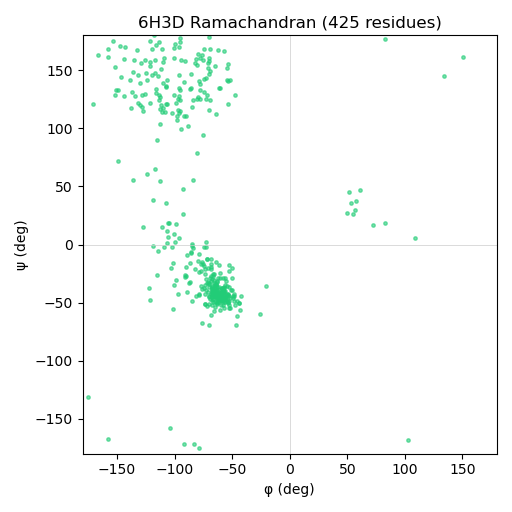550 C C . GLU A 1 70 ? -46.055 23.240 0.693 1.00 46.25 70 GLU A C 1
ATOM 551 O O . GLU A 1 70 ? -46.112 24.126 -0.115 1.00 56.87 70 GLU A O 1
ATOM 557 N N . ILE A 1 71 ? -46.255 21.972 0.387 1.00 43.58 71 ILE A N 1
ATOM 558 C CA . ILE A 1 71 ? -46.797 21.599 -0.894 1.00 43.23 71 ILE A CA 1
ATOM 559 C C . ILE A 1 71 ? -48.180 20.985 -0.687 1.00 40.69 71 ILE A C 1
ATOM 560 O O . ILE A 1 71 ? -48.636 20.858 0.422 1.00 39.87 71 ILE A O 1
AT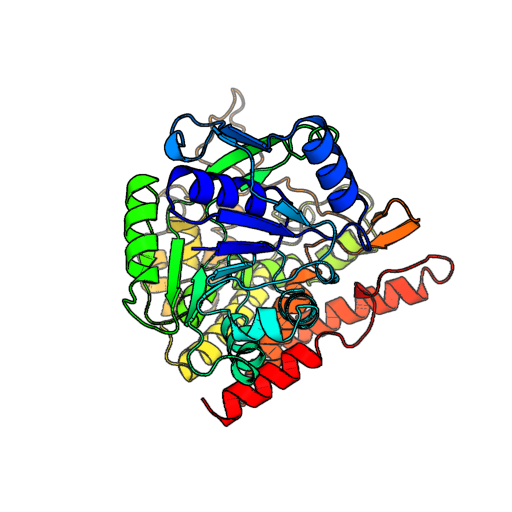OM 565 N N . ASN A 1 72 ? -48.888 20.693 -1.768 1.00 41.66 72 ASN A N 1
ATOM 566 C CA . ASN A 1 72 ? -50.200 20.119 -1.656 1.00 43.47 72 ASN A CA 1
ATOM 567 C C . ASN A 1 72 ? -50.005 18.661 -1.223 1.00 40.91 72 ASN A C 1
ATOM 568 O O . ASN A 1 72 ? -50.572 18.236 -0.299 1.00 43.65 72 ASN A O 1
ATOM 573 N N . ARG A 1 73 ? -49.166 17.911 -1.906 1.00 43.94 73 ARG A N 1
ATOM 574 C CA . ARG A 1 73 ? -49.019 16.519 -1.583 1.00 43.27 73 ARG A CA 1
ATOM 575 C C . ARG A 1 73 ? -47.619 16.023 -1.881 1.00 38.71 73 ARG A C 1
ATOM 576 O O . ARG A 1 73 ? -47.092 16.160 -3.013 1.00 36.08 73 ARG A O 1
ATOM 584 N N . LEU A 1 74 ? -47.078 15.307 -0.916 1.00 37.31 74 LEU A N 1
ATOM 585 C CA . LEU A 1 74 ? -45.865 14.595 -1.107 1.00 36.29 74 LEU A CA 1
ATOM 586 C C . LEU A 1 74 ? -46.181 13.103 -1.315 1.00 43.53 74 LEU A C 1
ATOM 587 O O . LEU A 1 74 ? -46.586 12.412 -0.383 1.00 36.85 74 LEU A O 1
ATOM 592 N N . TYR A 1 75 ? -45.911 12.612 -2.517 1.00 36.25 75 TYR A N 1
ATOM 593 C CA . TYR A 1 75 ? -46.051 11.216 -2.787 1.00 39.04 75 TYR A CA 1
ATOM 594 C C . TYR A 1 75 ? -44.790 10.474 -2.390 1.00 39.49 75 TYR A C 1
ATOM 595 O O . TYR A 1 75 ? -43.689 10.842 -2.734 1.00 42.72 75 TYR A O 1
ATOM 604 N N . LYS A 1 76 ? -44.962 9.375 -1.717 1.00 40.32 76 LYS A N 1
ATOM 605 C CA . LYS A 1 76 ? -43.834 8.496 -1.404 1.00 43.26 76 LYS A CA 1
ATOM 606 C C . LYS A 1 76 ? -43.135 7.837 -2.596 1.00 42.84 76 LYS A C 1
ATOM 607 O O . LYS A 1 76 ? -41.953 7.657 -2.604 1.00 42.58 76 LYS A O 1
ATOM 613 N N . ASP A 1 77 ? -43.868 7.495 -3.641 1.00 42.19 77 ASP A N 1
ATOM 614 C CA . ASP A 1 77 ? -43.267 6.791 -4.768 1.00 41.83 77 ASP A CA 1
ATOM 615 C C . ASP A 1 77 ? -44.021 7.109 -6.021 1.00 37.11 77 ASP A C 1
ATOM 616 O O . ASP A 1 77 ? -45.209 7.407 -5.978 1.00 41.09 77 ASP A O 1
ATOM 621 N N . VAL A 1 78 ? -43.328 7.034 -7.136 1.00 40.62 78 VAL A N 1
ATOM 622 C CA . VAL A 1 78 ? -43.889 7.345 -8.449 1.00 45.24 78 VAL A CA 1
ATOM 623 C C . VAL A 1 78 ? -45.169 6.570 -8.766 1.00 45.60 78 VAL A C 1
ATOM 624 O O . VAL A 1 78 ? -46.156 7.139 -9.177 1.00 43.65 78 VAL A O 1
ATOM 628 N N . LYS A 1 79 ? -45.177 5.295 -8.453 1.00 44.52 79 LYS A N 1
ATOM 629 C CA . LYS A 1 79 ? -46.334 4.460 -8.732 1.00 49.88 79 LYS A CA 1
ATOM 630 C C . LYS A 1 79 ? -47.557 4.969 -8.002 1.00 45.61 79 LYS A C 1
ATOM 631 O O . LYS A 1 79 ? -48.634 4.699 -8.400 1.00 43.27 79 LYS A O 1
ATOM 637 N N . ASN A 1 80 ? -47.398 5.692 -6.907 1.00 40.47 80 ASN A N 1
ATOM 638 C CA . ASN A 1 80 ? -48.520 6.174 -6.146 1.00 38.64 80 ASN A CA 1
ATOM 639 C C . ASN A 1 80 ? -49.209 7.385 -6.834 1.00 39.80 80 ASN A C 1
ATOM 640 O O . ASN A 1 80 ? -50.325 7.764 -6.513 1.00 39.29 80 ASN A O 1
ATOM 645 N N . VAL A 1 81 ? -48.553 8.009 -7.803 1.00 41.91 81 VAL A N 1
ATOM 646 C CA . VAL A 1 81 ? -49.152 9.193 -8.382 1.00 45.83 81 VAL A CA 1
ATOM 647 C C . VAL A 1 81 ? -50.518 8.863 -9.014 1.00 47.53 81 VAL A C 1
ATOM 648 O O . VAL A 1 81 ? -50.646 7.871 -9.701 1.00 44.29 81 VAL A O 1
ATOM 652 N N . LYS A 1 82 ? -51.532 9.671 -8.771 1.00 46.66 82 LYS A N 1
ATOM 653 C CA . LYS A 1 82 ? -52.831 9.467 -9.435 1.00 55.53 82 LYS A CA 1
ATOM 654 C C . LYS A 1 82 ? -53.346 10.829 -9.908 1.00 55.53 82 LYS A C 1
ATOM 655 O O . LYS A 1 82 ? -53.075 11.838 -9.294 1.00 49.83 82 LYS A O 1
ATOM 661 N N . GLY A 1 83 ? -54.074 10.855 -11.010 1.00 54.28 83 GLY A N 1
ATOM 662 C CA . GLY A 1 83 ? -54.803 12.063 -11.386 1.00 46.65 83 GLY A CA 1
ATOM 663 C C . GLY A 1 83 ? -54.096 12.814 -12.486 1.00 47.38 83 GLY A C 1
ATOM 664 O O . GLY A 1 83 ? -53.125 12.336 -13.114 1.00 50.33 83 GLY A O 1
ATOM 665 N N . GLU A 1 84 ? -54.563 14.011 -12.680 1.00 43.27 84 GLU A N 1
ATOM 666 C CA . GLU A 1 84 ? -54.224 14.762 -13.822 1.00 51.39 84 GLU A CA 1
ATOM 667 C C . GLU A 1 84 ? -53.309 15.834 -13.429 1.00 47.22 84 GLU A C 1
ATOM 668 O O . GLU A 1 84 ? -53.587 16.544 -12.507 1.00 44.28 84 GLU A O 1
ATOM 674 N N . TYR A 1 85 ? -52.259 16.023 -14.207 1.00 48.92 85 TYR A N 1
ATOM 675 C CA . TYR A 1 85 ? -51.323 17.133 -14.022 1.00 45.26 85 TYR A CA 1
ATOM 676 C C . TYR A 1 85 ? -51.050 17.758 -15.398 1.00 48.66 85 TYR A C 1
ATOM 677 O O . TYR A 1 85 ? -50.632 17.071 -16.335 1.00 52.76 85 TYR A O 1
ATOM 686 N N . GLU A 1 86 ? -51.214 19.060 -15.480 1.00 50.63 86 GLU A N 1
ATOM 687 C CA . GLU A 1 86 ? -50.924 19.816 -16.709 1.00 49.96 86 GLU A CA 1
ATOM 688 C C . GLU A 1 86 ? -49.415 19.831 -17.024 1.00 48.82 86 GLU A C 1
ATOM 689 O O . GLU A 1 86 ? -48.992 19.670 -18.192 1.00 45.58 86 GLU A O 1
ATOM 695 N N . THR A 1 87 ? -48.616 20.058 -15.968 1.00 39.51 87 THR A N 1
ATOM 696 C CA . THR A 1 87 ? -47.184 20.269 -16.094 1.00 43.31 87 THR A CA 1
ATOM 697 C C . THR A 1 87 ? -46.413 19.303 -15.210 1.00 40.90 87 THR A C 1
ATOM 698 O O . THR A 1 87 ? -46.769 19.139 -14.036 1.00 41.53 87 THR A O 1
ATOM 702 N N . VAL A 1 88 ? -45.436 18.623 -15.798 1.00 38.70 88 VAL A N 1
ATOM 703 C CA . VAL A 1 88 ? -44.492 17.749 -15.087 1.00 37.24 88 VAL A CA 1
ATOM 704 C C . VAL A 1 88 ? -43.112 18.360 -15.133 1.00 36.50 88 VAL A C 1
ATOM 705 O O . VAL A 1 88 ? -42.621 18.702 -16.205 1.00 35.31 88 VAL A O 1
ATOM 709 N N . VAL A 1 89 ? -42.545 18.645 -13.969 1.00 35.16 89 VAL A N 1
ATOM 710 C CA . VAL A 1 89 ? -41.142 19.076 -13.859 1.00 35.37 89 VAL A CA 1
ATOM 711 C C . VAL A 1 89 ? -40.240 17.891 -13.473 1.00 35.89 89 VAL A C 1
ATOM 712 O O . VAL A 1 89 ? -40.464 17.242 -12.474 1.00 39.89 89 VAL A O 1
ATOM 716 N N . MET A 1 90 ? -39.266 17.605 -14.317 1.00 36.05 90 MET A N 1
ATOM 717 C CA . MET A 1 90 ? -38.273 16.542 -14.037 1.00 44.94 90 MET A CA 1
ATOM 718 C C . MET A 1 90 ? -37.019 17.112 -13.395 1.00 41.05 90 MET A C 1
ATOM 719 O O . MET A 1 90 ? -36.182 17.707 -14.087 1.00 41.03 90 MET A O 1
ATOM 724 N N . ALA A 1 91 ? -36.964 16.973 -12.080 1.00 41.67 91 ALA A N 1
ATOM 725 C CA . ALA A 1 91 ? -35.836 17.463 -11.283 1.00 45.14 91 ALA A CA 1
ATOM 726 C C . ALA A 1 91 ? -34.923 16.306 -10.798 1.00 49.32 91 ALA A C 1
ATOM 727 O O . ALA A 1 91 ? -34.196 16.462 -9.838 1.00 68.31 91 ALA A O 1
ATOM 729 N N . CYS A 1 92 ? -35.024 15.142 -11.440 1.00 50.81 92 CYS A N 1
ATOM 730 C CA . CYS A 1 92 ? -34.168 13.986 -11.209 1.00 53.31 92 CYS A CA 1
ATOM 731 C C . CYS A 1 92 ? -32.955 14.000 -12.175 1.00 52.07 92 CYS A C 1
ATOM 732 O O . CYS A 1 92 ? -32.671 15.009 -12.906 1.00 52.62 92 CYS A O 1
ATOM 735 N N . THR A 1 93 ? -32.214 12.899 -12.166 1.00 43.27 93 THR A N 1
ATOM 736 C CA . THR A 1 93 ? -31.106 12.678 -13.111 1.00 46.17 93 THR A CA 1
ATOM 737 C C . THR A 1 93 ? -31.709 12.225 -14.479 1.00 40.85 93 THR A C 1
ATOM 738 O O . THR A 1 93 ? -32.668 11.466 -14.523 1.00 41.66 93 THR A O 1
ATOM 742 N N . ALA A 1 94 ? -31.134 12.719 -15.554 1.00 40.33 94 ALA A N 1
ATOM 743 C CA . ALA A 1 94 ? -31.542 12.415 -16.892 1.00 43.07 94 ALA A CA 1
ATOM 744 C C . ALA A 1 94 ? -31.556 10.904 -17.221 1.00 42.45 94 ALA A C 1
ATOM 745 O O . ALA A 1 94 ? -32.411 10.453 -17.984 1.00 42.33 94 ALA A O 1
ATOM 747 N N . ASP A 1 95 ? -30.672 10.118 -16.602 1.00 40.85 95 ASP A N 1
ATOM 748 C CA . ASP A 1 95 ? -30.728 8.674 -16.830 1.00 42.46 95 ASP A CA 1
ATOM 749 C C . ASP A 1 95 ? -31.901 7.987 -16.170 1.00 46.46 95 ASP A C 1
ATOM 750 O O . ASP A 1 95 ? -31.979 6.786 -16.214 1.00 53.34 95 ASP A O 1
ATOM 755 N N . ALA A 1 96 ? -32.776 8.719 -15.500 1.00 42.68 96 ALA A N 1
ATOM 756 C CA . ALA A 1 96 ? -33.973 8.152 -14.938 1.00 50.27 96 ALA A CA 1
ATOM 757 C C . ALA A 1 96 ? -35.260 8.649 -15.554 1.00 41.28 96 ALA A C 1
ATOM 758 O O . ALA A 1 96 ? -36.279 8.260 -15.085 1.00 46.70 96 ALA A O 1
ATOM 760 N N . TYR A 1 97 ? -35.213 9.616 -16.460 1.00 41.16 97 TYR A N 1
ATOM 761 C CA . TYR A 1 97 ? -36.423 10.235 -17.031 1.00 41.87 97 TYR A CA 1
ATOM 762 C C . TYR A 1 97 ? -37.380 9.142 -17.632 1.00 47.86 97 TYR A C 1
ATOM 763 O O . TYR A 1 97 ? -38.544 9.087 -17.314 1.00 43.69 97 TYR A O 1
ATOM 772 N N . TYR A 1 98 ? -36.837 8.243 -18.442 1.00 55.45 98 TYR A N 1
ATOM 773 C CA . TYR A 1 98 ? -37.648 7.224 -19.116 1.00 51.90 98 TYR A CA 1
ATOM 774 C C . TYR A 1 98 ? -38.231 6.288 -18.106 1.00 49.72 98 TYR A C 1
ATOM 775 O O . TYR A 1 98 ? -39.455 6.090 -18.049 1.00 50.14 98 TYR A O 1
ATOM 784 N N . ASP A 1 99 ? -37.341 5.689 -17.336 1.00 50.67 99 ASP A N 1
ATOM 785 C CA . ASP A 1 99 ? -37.712 4.757 -16.320 1.00 48.79 99 ASP A CA 1
ATOM 786 C C . ASP A 1 99 ? -38.721 5.338 -15.353 1.00 47.70 99 ASP A C 1
ATOM 787 O O . ASP A 1 99 ? -39.624 4.638 -14.899 1.00 44.46 99 ASP A O 1
ATOM 792 N N . THR A 1 100 ? -38.617 6.635 -15.053 1.00 42.04 100 THR A N 1
ATOM 793 C CA . THR A 1 100 ? -39.592 7.270 -14.159 1.00 44.27 100 THR A CA 1
ATOM 794 C C . THR A 1 100 ? -40.984 7.518 -14.803 1.00 39.99 100 THR A C 1
ATOM 795 O O . THR A 1 100 ? -42.050 7.243 -14.201 1.00 41.49 100 THR A O 1
ATOM 799 N N . LEU A 1 101 ? -40.994 8.149 -15.975 1.00 42.39 101 LEU A N 1
ATOM 800 C CA . LEU A 1 101 ? -42.265 8.466 -16.639 1.00 47.10 101 LEU A CA 1
ATOM 801 C C . LEU A 1 101 ? -43.118 7.224 -16.940 1.00 44.81 101 LEU A C 1
ATOM 802 O O . LEU A 1 101 ? -44.344 7.236 -16.832 1.00 47.86 101 LEU A O 1
ATOM 807 N N . GLN A 1 102 ? -42.438 6.162 -17.315 1.00 47.09 102 GLN A N 1
ATOM 808 C CA . GLN A 1 102 ? -43.075 4.905 -17.645 1.00 55.87 102 GLN A CA 1
ATOM 809 C C . GLN A 1 102 ? -43.696 4.242 -16.417 1.00 58.45 102 GLN A C 1
ATOM 810 O O . GLN A 1 102 ? -44.491 3.353 -16.572 1.00 62.53 102 GLN A O 1
ATOM 816 N N . GLN A 1 103 ? -43.395 4.704 -15.202 1.00 55.44 103 GLN A N 1
ATOM 817 C CA . GLN A 1 103 ? -44.158 4.271 -14.005 1.00 47.10 103 GLN A CA 1
ATOM 818 C C . GLN A 1 103 ? -45.447 5.070 -13.704 1.00 45.93 103 GLN A C 1
ATOM 819 O O . GLN A 1 103 ? -46.260 4.728 -12.807 1.00 47.36 103 GLN A O 1
ATOM 825 N N . LEU A 1 104 ? -45.658 6.147 -14.457 1.00 43.20 104 LEU A N 1
ATOM 826 C CA . LEU A 1 104 ? -46.859 6.932 -14.266 1.00 43.54 104 LEU A CA 1
ATOM 827 C C . LEU A 1 104 ? -48.066 6.206 -14.862 1.00 47.33 104 LEU A C 1
ATOM 828 O O . LEU A 1 104 ? -47.925 5.362 -15.716 1.00 48.20 104 LEU A O 1
ATOM 833 N N . SER A 1 105 ? -49.245 6.559 -14.411 1.00 45.21 105 SER A N 1
ATOM 834 C CA . SER A 1 105 ? -50.431 5.924 -14.905 1.00 54.71 105 SER A CA 1
ATOM 835 C C . SER A 1 105 ? -50.753 6.521 -16.259 1.00 54.29 105 SER A C 1
ATOM 836 O O . SER A 1 105 ? -50.289 7.611 -16.652 1.00 49.60 105 SER A O 1
ATOM 839 N N . LEU A 1 106 ? -51.552 5.762 -16.981 1.00 53.20 106 LEU A N 1
ATOM 840 C CA . LEU A 1 106 ? -52.027 6.149 -18.328 1.00 57.55 106 LEU A CA 1
ATOM 841 C C . LEU A 1 106 ? -52.842 7.403 -18.242 1.00 49.53 106 LEU A C 1
ATOM 842 O O . LEU A 1 106 ? -52.672 8.336 -19.034 1.00 53.21 106 LEU A O 1
ATOM 847 N N . GLU A 1 107 ? -53.733 7.430 -17.277 1.00 47.78 107 GLU A N 1
ATOM 848 C CA . GLU A 1 107 ? -54.546 8.633 -17.061 1.00 56.65 107 GLU A CA 1
ATOM 849 C C . GLU A 1 107 ? -53.695 9.874 -16.839 1.00 50.54 107 GLU A C 1
ATOM 850 O O . GLU A 1 107 ? -53.943 10.948 -17.438 1.00 58.04 107 GLU A O 1
ATOM 856 N N . THR A 1 108 ? -52.689 9.722 -15.972 1.00 55.47 108 THR A N 1
ATOM 857 C CA . THR A 1 108 ? -51.758 10.814 -15.661 1.00 46.49 108 THR A CA 1
ATOM 858 C C . THR A 1 108 ? -51.010 11.240 -16.905 1.00 42.93 108 THR A C 1
ATOM 859 O O . THR A 1 108 ? -50.940 12.428 -17.237 1.00 48.05 108 THR A O 1
ATOM 863 N N . LEU A 1 109 ? -50.514 10.249 -17.618 1.00 42.83 109 LEU A N 1
ATOM 864 C CA . LEU A 1 109 ? -49.713 10.479 -18.796 1.00 45.34 109 LEU A CA 1
ATOM 865 C C . LEU A 1 109 ? -50.482 11.189 -19.931 1.00 42.48 109 LEU A C 1
ATOM 866 O O . LEU A 1 109 ? -49.927 12.061 -20.596 1.00 49.80 109 LEU A O 1
ATOM 871 N N . GLN A 1 110 ? -51.760 10.849 -20.081 1.00 53.82 110 GLN A N 1
ATOM 872 C CA . GLN A 1 110 ? -52.709 11.515 -21.015 1.00 49.64 110 GLN A CA 1
ATOM 873 C C . GLN A 1 110 ? -53.091 12.924 -20.690 1.00 49.62 110 GLN A C 1
ATOM 874 O O . GLN A 1 110 ? -53.361 13.674 -21.619 1.00 50.11 110 GLN A O 1
ATOM 880 N N . SER A 1 111 ? -53.046 13.320 -19.409 1.00 44.31 111 SER A N 1
ATOM 881 C CA . SER A 1 111 ? -53.368 14.700 -19.006 1.00 41.70 111 SER A CA 1
ATOM 882 C C . SER A 1 111 ? -52.237 15.728 -19.220 1.00 46.64 111 SER A C 1
ATOM 883 O O . SER A 1 111 ? -52.456 16.957 -19.124 1.00 49.61 111 SER A O 1
ATOM 886 N N . VAL A 1 112 ? -50.999 15.247 -19.456 1.00 49.31 112 VAL A N 1
ATOM 887 C CA . VAL A 1 112 ? -49.827 16.127 -19.354 1.00 46.72 112 VAL A CA 1
ATOM 888 C C . VAL A 1 112 ? -49.684 16.966 -20.599 1.00 46.31 112 VAL A C 1
ATOM 889 O O . VAL A 1 112 ? -49.553 16.404 -21.664 1.00 47.16 112 VAL A O 1
ATOM 893 N N . LYS A 1 113 ? -49.587 18.283 -20.451 1.00 44.90 113 LYS A N 1
ATOM 894 C CA . LYS A 1 113 ? -49.352 19.196 -21.584 1.00 50.90 113 LYS A CA 1
ATOM 895 C C . LYS A 1 113 ? -47.880 19.702 -21.758 1.00 52.98 113 LYS A C 1
ATOM 896 O O . LYS A 1 113 ? -47.441 20.001 -22.874 1.00 52.71 113 LYS A O 1
ATOM 902 N N . HIS A 1 114 ? -47.185 19.908 -20.633 1.00 52.10 114 HIS A N 1
ATOM 903 C CA . HIS A 1 114 ? -45.786 20.369 -20.595 1.00 52.93 114 HIS A CA 1
ATOM 904 C C . HIS A 1 114 ? -44.913 19.467 -19.715 1.00 45.25 114 HIS A C 1
ATOM 905 O O . HIS A 1 114 ? -45.317 19.178 -18.581 1.00 46.35 114 HIS A O 1
ATOM 912 N N . VAL A 1 115 ? -43.786 19.014 -20.254 1.00 42.15 115 VAL A N 1
ATOM 913 C CA . VAL A 1 115 ? -42.677 18.381 -19.485 1.00 46.12 115 VAL A CA 1
ATOM 914 C C . VAL A 1 115 ? -41.452 19.296 -19.543 1.00 49.30 115 VAL A C 1
ATOM 915 O O . VAL A 1 115 ? -41.029 19.718 -20.615 1.00 39.60 115 VAL A O 1
ATOM 919 N N . ILE A 1 116 ? -40.965 19.651 -18.361 1.00 39.14 116 ILE A N 1
ATOM 920 C CA . ILE A 1 116 ? -39.844 20.548 -18.160 1.00 41.27 116 ILE A CA 1
ATOM 921 C C . ILE A 1 116 ? -38.642 19.785 -17.607 1.00 40.35 116 ILE A C 1
ATOM 922 O O . ILE A 1 116 ? -38.762 19.226 -16.569 1.00 38.15 116 ILE A O 1
ATOM 927 N N . LEU A 1 117 ? -37.575 19.688 -18.390 1.00 35.58 117 LEU A N 1
ATOM 928 C CA . LEU A 1 117 ? -36.320 18.975 -18.086 1.00 39.53 117 LEU A CA 1
ATOM 929 C C . LEU A 1 117 ? -35.288 19.957 -17.547 1.00 38.92 117 LEU A C 1
ATOM 930 O O . LEU A 1 117 ? -34.806 20.827 -18.254 1.00 38.53 117 LEU A O 1
ATOM 935 N N . ILE A 1 118 ? -34.951 19.774 -16.287 1.00 42.13 118 ILE A N 1
ATOM 936 C CA . ILE A 1 118 ? -34.101 20.691 -15.547 1.00 41.67 118 ILE A CA 1
ATOM 937 C C . ILE A 1 118 ? -32.642 20.420 -15.761 1.00 40.71 118 ILE A C 1
ATOM 938 O O . ILE A 1 118 ? -31.876 21.336 -16.020 1.00 34.94 118 ILE A O 1
ATOM 943 N N . SER A 1 119 ? -32.231 19.157 -15.640 1.00 37.09 119 SER A N 1
ATOM 944 C CA . SER A 1 119 ? -30.851 18.833 -15.909 1.00 38.98 119 SER A CA 1
ATOM 945 C C . SER A 1 119 ? -30.728 17.754 -16.970 1.00 43.67 119 SER A C 1
ATOM 946 O O . SER A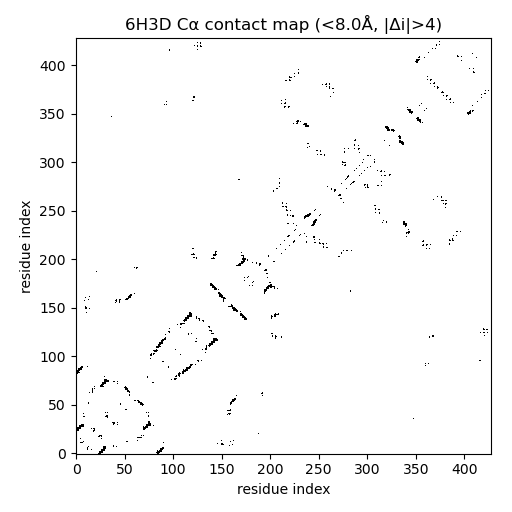 1 119 ? -30.185 16.680 -16.700 1.00 39.67 119 SER A O 1
ATOM 949 N N . PRO A 1 120 ? -31.225 18.028 -18.182 1.00 43.50 120 PRO A N 1
ATOM 950 C CA . PRO A 1 120 ? -31.184 17.031 -19.280 1.00 40.52 120 PRO A CA 1
ATOM 951 C C . PRO A 1 120 ? -29.816 16.797 -19.831 1.00 41.49 120 PRO A C 1
ATOM 952 O O . PRO A 1 120 ? -28.962 17.659 -19.795 1.00 41.40 120 PRO A O 1
ATOM 956 N N . THR A 1 121 ? -29.611 15.641 -20.420 1.00 40.54 121 THR A N 1
ATOM 957 C CA . THR A 1 121 ? -28.439 15.466 -21.279 1.00 42.83 121 THR A CA 1
ATOM 958 C C . THR A 1 121 ? -28.866 15.729 -22.735 1.00 47.40 121 THR A C 1
ATOM 959 O O . THR A 1 121 ? -30.029 16.005 -23.022 1.00 43.14 121 THR A O 1
ATOM 963 N N . PHE A 1 122 ? -27.880 15.716 -23.617 1.00 50.00 122 PHE A N 1
ATOM 964 C CA . PHE A 1 122 ? -28.072 15.840 -25.049 1.00 49.23 122 PHE A CA 1
ATOM 965 C C . PHE A 1 122 ? -28.870 14.611 -25.516 1.00 49.22 122 PHE A C 1
ATOM 966 O O . PHE A 1 122 ? -28.375 13.488 -25.438 1.00 46.73 122 PHE A O 1
ATOM 974 N N . GLY A 1 123 ? -30.105 14.853 -25.951 1.00 45.54 123 GLY A N 1
ATOM 975 C CA . GLY A 1 123 ? -30.995 13.806 -26.446 1.00 56.31 123 GLY A CA 1
ATOM 976 C C . GLY A 1 123 ? -32.134 13.506 -25.520 1.00 55.77 123 GLY A C 1
ATOM 977 O O . GLY A 1 123 ? -32.876 12.528 -25.748 1.00 53.77 123 GLY A O 1
ATOM 978 N N . SER A 1 124 ? -32.257 14.303 -24.449 1.00 48.91 124 SER A N 1
ATOM 979 C CA . SER A 1 124 ? -33.178 13.954 -23.377 1.00 48.27 124 SER A CA 1
ATOM 980 C C . SER A 1 124 ? -34.537 14.362 -23.906 1.00 46.23 124 SER A C 1
ATOM 981 O O . SER A 1 124 ? -35.514 13.632 -23.769 1.00 41.01 124 SER A O 1
ATOM 984 N N . GLN A 1 125 ? -34.596 15.542 -24.526 1.00 45.63 125 GLN A N 1
ATOM 985 C CA . GLN A 1 125 ? -35.858 15.999 -25.051 1.00 48.23 125 GLN A CA 1
ATOM 986 C C . GLN A 1 125 ? -36.426 15.008 -26.086 1.00 47.00 125 GLN A C 1
ATOM 987 O O . GLN A 1 125 ? -37.623 14.740 -26.037 1.00 41.13 125 GLN A O 1
ATOM 993 N N . MET A 1 126 ? -35.564 14.427 -26.909 1.00 48.16 126 MET A N 1
ATOM 994 C CA . MET A 1 126 ? -35.968 13.389 -27.873 1.00 58.09 126 MET A CA 1
ATOM 995 C C . MET A 1 126 ? -36.569 12.156 -27.208 1.00 60.21 126 MET A C 1
ATOM 996 O O . MET A 1 126 ? -37.629 11.701 -27.591 1.00 66.23 126 MET A O 1
ATOM 1001 N N . ILE A 1 127 ? -35.915 11.660 -26.178 1.00 56.18 127 ILE A N 1
ATOM 1002 C CA . ILE A 1 127 ? -36.452 10.556 -25.426 1.00 50.80 127 ILE A CA 1
ATOM 1003 C C . ILE A 1 127 ? -37.810 10.884 -24.850 1.00 49.64 127 ILE A C 1
ATOM 1004 O O . ILE A 1 127 ? -38.748 10.104 -24.934 1.00 44.28 127 ILE A O 1
ATOM 1009 N N . VAL A 1 128 ? -37.920 12.060 -24.265 1.00 48.70 128 VAL A N 1
ATOM 1010 C CA . VAL A 1 128 ? -39.071 12.362 -23.490 1.00 45.80 128 VAL A CA 1
ATOM 1011 C C . VAL A 1 128 ? -40.196 12.719 -24.427 1.00 50.13 128 VAL A C 1
ATOM 1012 O O . VAL A 1 128 ? -41.314 12.323 -24.182 1.00 43.04 128 VAL A O 1
ATOM 1016 N N . GLU A 1 129 ? -39.903 13.502 -25.460 1.00 47.92 129 GLU A N 1
ATOM 1017 C CA . GLU A 1 129 ? -40.906 13.732 -26.529 1.00 53.24 129 GLU A CA 1
ATOM 1018 C C . GLU A 1 129 ? -41.456 12.430 -27.152 1.00 45.42 129 GLU A C 1
ATOM 1019 O O . GLU A 1 129 ? -42.622 12.246 -27.214 1.00 46.73 129 GLU A O 1
ATOM 1025 N N . GLN A 1 130 ? -40.597 11.490 -27.506 1.00 54.80 130 GLN A N 1
ATOM 1026 C CA . GLN A 1 130 ? -41.014 10.279 -28.209 1.00 46.42 130 GLN A CA 1
ATOM 1027 C C . GLN A 1 130 ? -41.740 9.322 -27.301 1.00 53.42 130 GLN A C 1
ATOM 1028 O O . GLN A 1 130 ? -42.731 8.757 -27.693 1.00 55.27 130 GLN A O 1
ATOM 1034 N N . PHE A 1 131 ? -41.257 9.129 -26.080 1.00 51.23 131 PHE A N 1
ATOM 1035 C CA . PHE A 1 131 ? -42.083 8.489 -25.055 1.00 47.68 131 PHE A CA 1
ATOM 1036 C C . PHE A 1 131 ? -43.474 9.098 -24.853 1.00 47.38 131 PHE A C 1
ATOM 1037 O O . PHE A 1 131 ? -44.440 8.392 -24.889 1.00 52.24 131 PHE A O 1
ATOM 1045 N N . MET A 1 132 ? -43.567 10.387 -24.605 1.00 49.80 132 MET A N 1
ATOM 1046 C CA . MET A 1 132 ? -44.837 10.994 -24.182 1.00 48.34 132 MET A CA 1
ATOM 1047 C C . MET A 1 132 ? -45.820 11.121 -25.379 1.00 65.46 132 MET A C 1
ATOM 1048 O O . MET A 1 132 ? -47.002 11.391 -25.174 1.00 58.87 132 MET A O 1
ATOM 1053 N N . SER A 1 133 ? -45.300 11.012 -26.608 1.00 60.99 133 SER A N 1
ATOM 1054 C CA . SER A 1 133 ? -46.130 10.992 -27.817 1.00 60.98 133 SER A CA 1
ATOM 1055 C C . SER A 1 133 ? -47.194 9.923 -27.932 1.00 57.13 133 SER A C 1
ATOM 1056 O O . SER A 1 133 ? -48.207 10.150 -28.527 1.00 59.94 133 SER A O 1
ATOM 1059 N N . LYS A 1 134 ? -46.975 8.778 -27.317 1.00 61.58 134 LYS A N 1
ATOM 1060 C CA . LYS A 1 134 ? -47.996 7.768 -27.280 1.00 63.29 134 LYS A CA 1
ATOM 1061 C C . LYS A 1 134 ? -49.233 8.205 -26.505 1.00 59.75 134 LYS A C 1
ATOM 1062 O O . LYS A 1 134 ? -50.232 7.581 -26.682 1.00 70.05 134 LYS A O 1
ATOM 1068 N N . PHE A 1 135 ? -49.186 9.277 -25.696 1.00 60.68 135 PHE A N 1
ATOM 1069 C CA . PHE A 1 135 ? -50.268 9.615 -24.762 1.00 54.20 135 PHE A CA 1
ATOM 1070 C C . PHE A 1 135 ? -50.887 10.975 -24.940 1.00 57.41 135 PHE A C 1
ATOM 1071 O O . PHE A 1 135 ? -52.053 11.126 -24.622 1.00 65.99 135 PHE A O 1
ATOM 1079 N N . SER A 1 136 ? -50.084 11.980 -25.281 1.00 74.20 136 SER A N 1
ATOM 1080 C CA . SER A 1 136 ? -50.538 13.289 -25.776 1.00 81.63 136 SER A CA 1
ATOM 1081 C C . SER A 1 136 ? -50.128 13.323 -27.248 1.00 88.75 136 SER A C 1
ATOM 1082 O O . SER A 1 136 ? -49.218 12.596 -27.682 1.00 91.65 136 SER A O 1
ATOM 1085 N N . GLN A 1 137 ? -50.806 14.144 -28.030 1.00 78.97 137 GLN A N 1
ATOM 1086 C CA . GLN A 1 137 ? -50.398 14.338 -29.419 1.00 83.32 137 GLN A CA 1
ATOM 1087 C C . GLN A 1 137 ? -49.607 15.580 -29.561 1.00 69.32 137 GLN A C 1
ATOM 1088 O O . GLN A 1 137 ? -48.763 15.641 -30.436 1.00 86.56 137 GLN A O 1
ATOM 1094 N N . ASP A 1 138 ? -49.871 16.586 -28.739 1.00 63.42 138 ASP A N 1
ATOM 1095 C CA . ASP A 1 138 ? -49.142 17.837 -28.866 1.00 72.23 138 ASP A CA 1
ATOM 1096 C C . ASP A 1 138 ? -48.277 18.270 -27.607 1.00 69.11 138 ASP A C 1
ATOM 1097 O O . ASP A 1 138 ? -48.174 19.477 -27.266 1.00 57.10 138 ASP A O 1
ATOM 1102 N N . ILE A 1 139 ? -47.658 17.287 -26.959 1.00 60.46 139 ILE A N 1
ATOM 1103 C CA . ILE A 1 139 ? -46.866 17.518 -25.724 1.00 54.88 139 ILE A CA 1
ATOM 1104 C C . ILE A 1 139 ? -45.799 18.613 -25.913 1.00 46.12 139 ILE A C 1
ATOM 1105 O O . ILE A 1 139 ? -45.073 18.565 -26.850 1.00 48.80 139 ILE A O 1
ATOM 1110 N N . GLU A 1 140 ? -45.834 19.689 -25.146 1.00 42.18 140 GLU A N 1
ATOM 1111 C CA . GLU A 1 140 ? -44.702 20.586 -25.122 1.00 51.00 140 GLU A CA 1
ATOM 1112 C C . GLU A 1 140 ? -43.545 20.040 -24.181 1.00 54.07 140 GLU A C 1
ATOM 1113 O O . GLU A 1 140 ? -43.788 19.812 -22.968 1.00 50.73 140 GLU A O 1
ATOM 1119 N N . VAL A 1 141 ? -42.324 19.900 -24.723 1.00 50.87 141 VAL A N 1
ATOM 1120 C CA . VAL A 1 141 ? -41.096 19.535 -23.945 1.00 46.86 141 VAL A CA 1
ATOM 1121 C C . VAL A 1 141 ? -40.182 20.723 -23.950 1.00 51.24 141 VAL A C 1
ATOM 1122 O O . VAL A 1 141 ? -39.904 21.304 -25.028 1.00 44.75 141 VAL A O 1
ATOM 1126 N N . ILE A 1 142 ? -39.778 21.130 -22.744 1.00 46.52 142 ILE A N 1
ATOM 1127 C CA . ILE A 1 142 ? -38.791 22.225 -22.511 1.00 49.25 142 ILE A CA 1
ATOM 1128 C C . ILE A 1 142 ? -37.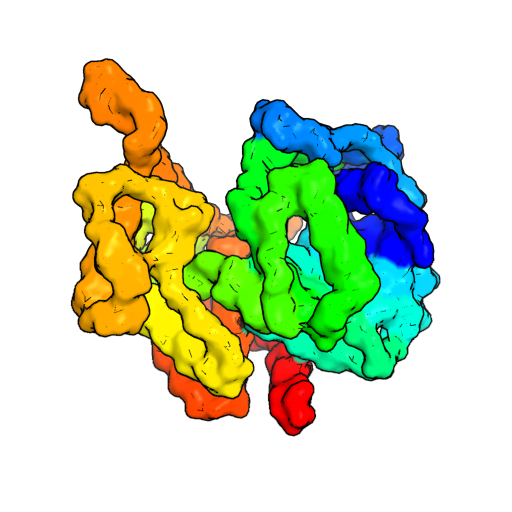517 21.686 -21.829 1.00 51.71 142 ILE A C 1
ATOM 1129 O O . ILE A 1 142 ? -37.609 20.920 -20.828 1.00 51.43 142 ILE A O 1
ATOM 1134 N N . SER A 1 143 ? -36.361 22.042 -22.384 1.00 48.66 143 SER A N 1
ATOM 1135 C CA . SER A 1 143 ? -35.041 21.751 -21.785 1.00 47.95 143 SER A CA 1
ATOM 1136 C C . SER A 1 143 ? -34.355 23.050 -21.357 1.00 46.87 143 SER A C 1
ATOM 1137 O O . SER A 1 143 ? -34.276 24.018 -22.119 1.00 41.69 143 SER A O 1
ATOM 1140 N N . PHE A 1 144 ? -33.900 23.076 -20.104 1.00 46.35 144 PHE A N 1
ATOM 1141 C CA . PHE A 1 144 ? -32.770 23.937 -19.685 1.00 40.15 144 PHE A CA 1
ATOM 1142 C C . PHE A 1 144 ? -31.412 23.357 -19.979 1.00 38.65 144 PHE A C 1
ATOM 1143 O O . PHE A 1 144 ? -31.213 22.139 -20.120 1.00 43.31 144 PHE A O 1
ATOM 1151 N N . SER A 1 145 ? -30.454 24.244 -20.076 1.00 41.16 145 SER A N 1
ATOM 1152 C CA . SER A 1 145 ? -29.027 23.872 -20.204 1.00 36.11 145 SER A CA 1
ATOM 1153 C C . SER A 1 145 ? -28.544 23.124 -18.978 1.00 39.63 145 SER A C 1
ATOM 1154 O O . SER A 1 145 ? -27.866 22.084 -19.114 1.00 39.96 145 SER A O 1
ATOM 1157 N N . THR A 1 146 ? -28.878 23.664 -17.801 1.00 41.56 146 THR A N 1
ATOM 1158 C CA . THR A 1 146 ? -28.543 23.058 -16.484 1.00 41.04 146 THR A CA 1
ATOM 1159 C C . THR A 1 146 ? -29.511 23.616 -15.455 1.00 40.06 146 THR A C 1
ATOM 1160 O O . THR A 1 146 ? -30.142 24.615 -15.656 1.00 42.20 146 THR A O 1
ATOM 1164 N N . TYR A 1 147 ? -29.517 23.024 -14.286 1.00 35.81 147 TYR A N 1
ATOM 1165 C CA . TYR A 1 147 ? -30.126 23.639 -13.143 1.00 35.76 147 TYR A CA 1
ATOM 1166 C C . TYR A 1 147 ? -29.564 25.074 -12.918 1.00 39.65 147 TYR A C 1
ATOM 1167 O O . TYR A 1 147 ? -28.406 25.385 -13.266 1.00 46.96 147 TYR A O 1
ATOM 1176 N N . LEU A 1 148 ? -30.342 25.916 -12.266 1.00 45.07 148 LEU A N 1
ATOM 1177 C CA . LEU A 1 148 ? -30.020 27.367 -12.144 1.00 45.04 148 LEU A CA 1
ATOM 1178 C C . LEU A 1 148 ? -28.874 27.755 -11.224 1.00 49.92 148 LEU A C 1
ATOM 1179 O O . LEU A 1 148 ? -28.499 28.914 -11.209 1.00 46.92 148 LEU A O 1
ATOM 1184 N N . GLY A 1 149 ? -28.391 26.833 -10.404 1.00 46.25 149 GLY A N 1
ATOM 1185 C CA . GLY A 1 149 ? -27.259 27.114 -9.544 1.00 52.30 149 GLY A CA 1
ATOM 1186 C C . GLY A 1 149 ? -26.727 25.944 -8.735 1.00 49.05 149 GLY A C 1
ATOM 1187 O O . GLY A 1 149 ? -26.468 24.863 -9.279 1.00 46.62 149 GLY A O 1
ATOM 1188 N N . ASP A 1 150 ? -26.539 26.180 -7.439 1.00 51.69 150 ASP A N 1
ATOM 1189 C CA . ASP A 1 150 ? -25.987 25.184 -6.488 1.00 51.83 150 ASP A CA 1
ATOM 1190 C C . ASP A 1 150 ? -26.744 25.224 -5.214 1.00 47.94 150 ASP A C 1
ATOM 1191 O O . ASP A 1 150 ? -26.863 26.257 -4.619 1.00 42.44 150 ASP A O 1
ATOM 1196 N N . THR A 1 151 ? -27.384 24.117 -4.890 1.00 45.60 151 THR A N 1
ATOM 1197 C CA . THR A 1 151 ? -28.192 23.989 -3.753 1.00 43.62 151 THR A CA 1
ATOM 1198 C C . THR A 1 151 ? -27.759 22.718 -3.100 1.00 39.47 151 THR A C 1
ATOM 1199 O O . THR A 1 151 ? -27.448 21.752 -3.782 1.00 41.29 151 THR A O 1
ATOM 1203 N N . ARG A 1 152 ? -27.808 22.694 -1.769 1.00 41.20 152 ARG A N 1
ATOM 1204 C CA . ARG A 1 152 ? -27.496 21.444 -1.097 1.00 42.71 152 ARG A CA 1
ATOM 1205 C C . ARG A 1 152 ? -28.168 21.343 0.238 1.00 38.81 152 ARG A C 1
ATOM 1206 O O . ARG A 1 152 ? -28.818 22.288 0.728 1.00 42.35 152 ARG A O 1
ATOM 1214 N N . ILE A 1 153 ? -27.989 20.179 0.839 1.00 47.53 153 ILE A N 1
ATOM 1215 C CA . ILE A 1 153 ? -28.414 19.939 2.215 1.00 54.65 153 ILE A CA 1
ATOM 1216 C C . ILE A 1 153 ? -27.200 20.137 3.139 1.00 54.72 153 ILE A C 1
ATOM 1217 O O . ILE A 1 153 ? -26.224 19.406 3.001 1.00 63.46 153 ILE A O 1
ATOM 1222 N N . VAL A 1 154 ? -27.229 21.137 4.036 1.00 71.27 154 VAL A N 1
ATOM 1223 C CA . VAL A 1 154 ? -26.142 21.307 5.042 1.00 71.04 154 VAL A CA 1
ATOM 1224 C C . VAL A 1 154 ? -26.178 20.171 6.071 1.00 77.59 154 VAL A C 1
ATOM 1225 O O . VAL A 1 154 ? -25.155 19.525 6.319 1.00 77.58 154 VAL A O 1
ATOM 1229 N N . ASP A 1 155 ? -27.376 19.887 6.583 1.00 79.95 155 ASP A N 1
ATOM 1230 C CA . ASP A 1 155 ? -27.619 18.929 7.660 1.00 76.71 155 ASP A CA 1
ATOM 1231 C C . ASP A 1 155 ? -28.413 17.705 7.134 1.00 68.70 155 ASP A C 1
ATOM 1232 O O . ASP A 1 155 ? -29.625 17.820 6.943 1.00 62.87 155 ASP A O 1
ATOM 1237 N N . LYS A 1 156 ? -27.760 16.550 6.913 1.00 63.46 156 LYS A N 1
ATOM 1238 C CA . LYS A 1 156 ? -28.459 15.324 6.442 1.00 65.29 156 LYS A CA 1
ATOM 1239 C C . LYS A 1 156 ? -29.690 14.872 7.259 1.00 67.13 156 LYS A C 1
ATOM 1240 O O . LYS A 1 156 ? -30.534 14.101 6.751 1.00 70.07 156 LYS A O 1
ATOM 1246 N N . GLU A 1 157 ? -29.789 15.279 8.521 1.00 63.80 157 GLU A N 1
ATOM 1247 C CA . GLU A 1 157 ? -30.927 14.842 9.315 1.00 72.37 157 GLU A CA 1
ATOM 1248 C C . GLU A 1 157 ? -32.122 15.780 9.112 1.00 67.68 157 GLU A C 1
ATOM 1249 O O . GLU A 1 157 ? -33.242 15.376 9.386 1.00 74.57 157 GLU A O 1
ATOM 1255 N N . ALA A 1 158 ? -31.893 16.974 8.548 1.00 63.03 158 ALA A N 1
ATOM 1256 C CA . ALA A 1 158 ? -32.960 17.893 8.084 1.00 52.85 158 ALA A CA 1
ATOM 1257 C C . ALA A 1 158 ? -32.896 18.141 6.547 1.00 48.40 158 ALA A C 1
ATOM 1258 O O . ALA A 1 158 ? -32.632 19.279 6.051 1.00 44.01 158 ALA A O 1
ATOM 1260 N N . PRO A 1 159 ? -33.128 17.094 5.765 1.00 43.75 159 PRO A N 1
ATOM 1261 C CA . PRO A 1 159 ? -33.005 17.238 4.295 1.00 44.84 159 PRO A CA 1
ATOM 1262 C C . PRO A 1 159 ? -34.124 17.994 3.569 1.00 42.28 159 PRO A C 1
ATOM 1263 O O . PRO A 1 159 ? -34.066 18.157 2.334 1.00 40.98 159 PRO A O 1
ATOM 1267 N N . ASN A 1 160 ? -35.120 18.400 4.342 1.00 38.42 160 ASN A N 1
ATOM 1268 C CA . ASN A 1 160 ? -36.117 19.360 3.912 1.00 43.74 160 ASN A CA 1
ATOM 1269 C C . ASN A 1 160 ? -35.720 20.828 4.056 1.00 42.82 160 ASN A C 1
ATOM 1270 O O . ASN A 1 160 ? -36.504 21.679 3.670 1.00 42.11 160 ASN A O 1
ATOM 1275 N N . HIS A 1 161 ? -34.534 21.077 4.606 1.00 41.37 161 HIS A N 1
ATOM 1276 C CA . HIS A 1 161 ? -33.886 22.373 4.693 1.00 41.44 161 HIS A CA 1
ATOM 1277 C C . HIS A 1 161 ? -32.692 22.388 3.777 1.00 41.83 161 HIS A C 1
ATOM 1278 O O . HIS A 1 161 ? -31.770 21.663 3.972 1.00 45.80 161 HIS A O 1
ATOM 1285 N N . VAL A 1 162 ? -32.703 23.255 2.777 1.00 43.26 162 VAL A N 1
ATOM 1286 C CA . VAL A 1 162 ? -31.709 23.274 1.764 1.00 39.42 162 VAL A CA 1
ATOM 1287 C C . VAL A 1 162 ? -31.102 24.654 1.654 1.00 39.27 162 VAL A C 1
ATOM 1288 O O . VAL A 1 162 ? -31.743 25.624 2.019 1.00 42.90 162 VAL A O 1
ATOM 1292 N N . LEU A 1 163 ? -29.894 24.733 1.075 1.00 45.88 163 LEU A N 1
ATOM 1293 C CA . LEU A 1 163 ? -29.168 26.029 0.993 1.00 46.58 163 LEU A CA 1
ATOM 1294 C C . LEU A 1 163 ? -28.726 26.219 -0.386 1.00 39.84 163 LEU A C 1
ATOM 1295 O O . LEU A 1 163 ? -28.018 25.375 -0.936 1.00 41.71 163 LEU A O 1
ATOM 1300 N N . THR A 1 164 ? -29.194 27.300 -0.998 1.00 41.37 164 THR A N 1
ATOM 1301 C CA . THR A 1 164 ? -28.708 27.695 -2.335 1.00 47.25 164 THR A CA 1
ATOM 1302 C C . THR A 1 164 ? -27.471 28.648 -2.162 1.00 46.00 164 THR A C 1
ATOM 1303 O O . THR A 1 164 ? -27.603 29.774 -1.669 1.00 46.99 164 THR A O 1
ATOM 1307 N N . THR A 1 165 ? -26.298 28.156 -2.526 1.00 45.90 165 THR A N 1
ATOM 1308 C CA . THR A 1 165 ? -24.989 28.843 -2.353 1.00 51.13 165 THR A CA 1
ATOM 1309 C C . THR A 1 165 ? -24.622 29.717 -3.515 1.00 53.11 165 THR A C 1
ATOM 1310 O O . THR A 1 165 ? -24.158 30.820 -3.325 1.00 65.24 165 THR A O 1
ATOM 1314 N N . GLY A 1 166 ? -24.869 29.246 -4.731 1.00 58.06 166 GLY A N 1
ATOM 1315 C CA . GLY A 1 166 ? -24.658 30.014 -5.946 1.00 50.48 166 GLY A CA 1
ATOM 1316 C C . GLY A 1 166 ? -25.831 29.893 -6.951 1.00 56.55 166 GLY A C 1
ATOM 1317 O O . GLY A 1 166 ? -26.660 28.917 -6.924 1.00 45.96 166 GLY A O 1
ATOM 1318 N N . VAL A 1 167 ? -25.893 30.890 -7.832 1.00 47.23 167 VAL A N 1
ATOM 1319 C CA . VAL A 1 167 ? -26.766 30.930 -9.010 1.00 49.72 167 VAL A CA 1
ATOM 1320 C C . VAL A 1 167 ? -25.895 31.150 -10.275 1.00 51.10 167 VAL A C 1
ATOM 1321 O O . VAL A 1 167 ? -24.945 31.881 -10.218 1.00 53.76 167 VAL A O 1
ATOM 1325 N N . LYS A 1 168 ? -26.205 30.509 -11.404 1.00 49.57 168 LYS A N 1
ATOM 1326 C CA . LYS A 1 168 ? -25.450 30.701 -12.647 1.00 54.59 168 LYS A CA 1
ATOM 1327 C C . LYS A 1 168 ? -25.654 32.087 -13.237 1.00 49.38 168 LYS A C 1
ATOM 1328 O O . LYS A 1 168 ? -26.680 32.721 -13.034 1.00 58.13 168 LYS A O 1
ATOM 1334 N N . LYS A 1 169 ? -24.611 32.550 -13.900 1.00 60.15 169 LYS A N 1
ATOM 1335 C CA . LYS A 1 169 ? -24.616 33.838 -14.626 1.00 73.49 169 LYS A CA 1
ATOM 1336 C C . LYS A 1 169 ? -25.621 33.796 -15.756 1.00 64.81 169 LYS A C 1
ATOM 1337 O O . LYS A 1 169 ? -26.370 34.746 -15.944 1.00 63.02 169 LYS A O 1
ATOM 1343 N N . LYS A 1 170 ? -25.659 32.657 -16.469 1.00 63.70 170 LYS A N 1
ATOM 1344 C CA . LYS A 1 170 ? -26.518 32.487 -17.648 1.00 55.77 170 LYS A CA 1
ATOM 1345 C C . LYS A 1 170 ? -27.125 31.090 -17.834 1.00 48.91 170 LYS A C 1
ATOM 1346 O O . LYS A 1 170 ? -26.407 30.126 -17.859 1.00 51.03 170 LYS A O 1
ATOM 1352 N N . LEU A 1 171 ? -28.426 30.972 -18.015 1.00 45.65 171 LEU A N 1
ATOM 1353 C CA . LEU A 1 171 ? -29.018 29.722 -18.471 1.00 48.94 171 LEU A CA 1
ATOM 1354 C C . LEU A 1 171 ? -29.529 29.872 -19.906 1.00 52.84 171 LEU A C 1
ATOM 1355 O O . LEU A 1 171 ? -29.748 30.991 -20.401 1.00 50.84 171 LEU A O 1
ATOM 1360 N N . TYR A 1 172 ? -29.706 28.719 -20.543 1.00 40.92 172 TYR A N 1
ATOM 1361 C CA . TYR A 1 172 ? -30.354 28.600 -21.797 1.00 46.20 172 TYR A CA 1
ATOM 1362 C C . TYR A 1 172 ? -31.575 27.706 -21.616 1.00 48.55 172 TYR A C 1
ATOM 1363 O O . TYR A 1 172 ? -31.558 26.745 -20.817 1.00 50.81 172 TYR A O 1
ATOM 1372 N N . MET A 1 173 ? -32.619 28.028 -22.367 1.00 44.32 173 MET A N 1
ATOM 1373 C CA . MET A 1 173 ? -33.880 27.258 -22.404 1.00 49.26 173 MET A CA 1
ATOM 1374 C C . MET A 1 173 ? -34.329 27.136 -23.842 1.00 51.65 173 MET A C 1
ATOM 1375 O O . MET A 1 173 ? -34.295 28.110 -24.589 1.00 47.90 173 MET A O 1
ATOM 1380 N N . GLY A 1 174 ? -34.672 25.925 -24.255 1.00 46.03 174 GLY A N 1
ATOM 1381 C CA . GLY A 1 174 ? -35.329 25.691 -25.548 1.00 51.50 174 GLY A CA 1
ATOM 1382 C C . GLY A 1 174 ? -36.651 24.928 -25.381 1.00 49.71 174 GLY A C 1
ATOM 1383 O O . GLY A 1 174 ? -36.823 24.176 -24.431 1.00 46.02 174 GLY A O 1
ATOM 1384 N N . SER A 1 175 ? -37.635 25.199 -26.235 1.00 49.14 175 SER A N 1
ATOM 1385 C CA . SER A 1 175 ? -38.939 24.466 -26.229 1.00 50.67 175 SER A CA 1
ATOM 1386 C C . SER A 1 175 ? -39.158 23.828 -27.559 1.00 51.75 175 SER A C 1
ATOM 1387 O O . SER A 1 175 ? -38.600 24.281 -28.542 1.00 53.89 175 SER A O 1
ATOM 1390 N N . THR A 1 176 ? -39.926 22.750 -27.570 1.00 55.31 176 THR A N 1
ATOM 1391 C CA . THR A 1 176 ? -40.409 22.164 -28.803 1.00 53.00 176 THR A CA 1
ATOM 1392 C C . THR A 1 176 ? -41.430 23.111 -29.452 1.00 54.41 176 THR A C 1
ATOM 1393 O O . THR A 1 176 ? -41.637 23.005 -30.623 1.00 56.84 176 THR A O 1
ATOM 1397 N N . HIS A 1 177 ? -42.030 24.013 -28.664 1.00 54.89 177 HIS A N 1
ATOM 1398 C CA . HIS A 1 177 ? -42.960 25.053 -29.096 1.00 55.50 177 HIS A CA 1
ATOM 1399 C C . HIS A 1 177 ? -42.395 26.430 -28.871 1.00 52.60 177 HIS A C 1
ATOM 1400 O O . HIS A 1 177 ? -42.630 27.066 -27.847 1.00 62.76 177 HIS A O 1
ATOM 1407 N N . SER A 1 178 ? -41.694 26.927 -29.864 1.00 63.03 178 SER A N 1
ATOM 1408 C CA . SER A 1 178 ? -41.048 28.208 -29.775 1.00 67.41 178 SER A CA 1
ATOM 1409 C C . SER A 1 178 ? -42.024 29.279 -29.387 1.00 64.05 178 SER A C 1
ATOM 1410 O O . SER A 1 178 ? -43.222 29.266 -29.745 1.00 64.24 178 SER A O 1
ATOM 1413 N N . ASN A 1 179 ? -41.503 30.152 -28.555 1.00 64.47 179 ASN A N 1
ATOM 1414 C CA . ASN A 1 179 ? -42.222 31.304 -28.026 1.00 65.61 179 ASN A CA 1
ATOM 1415 C C . ASN A 1 179 ? -43.594 31.038 -27.442 1.00 62.86 179 ASN A C 1
ATOM 1416 O O . ASN A 1 179 ? -44.405 31.966 -27.366 1.00 59.66 179 ASN A O 1
ATOM 1421 N N . SER A 1 180 ? -43.809 29.805 -26.949 1.00 61.13 180 SER A N 1
ATOM 1422 C CA . SER A 1 180 ? -45.052 29.426 -26.289 1.00 59.97 180 SER A CA 1
ATOM 1423 C C . SER A 1 180 ? -45.392 30.318 -25.085 1.00 53.51 180 SER A C 1
ATOM 1424 O O . SER A 1 180 ? -44.587 31.093 -24.578 1.00 61.98 180 SER A O 1
ATOM 1427 N N . THR A 1 181 ? -46.614 30.211 -24.634 1.00 57.45 181 THR A N 1
ATOM 1428 C CA . THR A 1 181 ? -47.008 30.716 -23.321 1.00 63.26 181 THR A CA 1
ATOM 1429 C C . THR A 1 181 ? -46.052 30.305 -22.159 1.00 59.75 181 THR A C 1
ATOM 1430 O O . THR A 1 181 ? -45.620 31.127 -21.335 1.00 54.38 181 THR A O 1
ATOM 1434 N N . MET A 1 182 ? -45.749 29.010 -22.117 1.00 61.27 182 MET A N 1
ATOM 1435 C CA . MET A 1 182 ? -44.858 28.473 -21.099 1.00 63.16 182 MET A CA 1
ATOM 1436 C C . MET A 1 182 ? -43.439 29.129 -21.208 1.00 54.17 182 MET A C 1
ATOM 1437 O O . MET A 1 182 ? -42.995 29.695 -20.228 1.00 53.20 182 MET A O 1
ATOM 1442 N N . CYS A 1 183 ? -42.818 29.194 -22.387 1.00 57.68 183 CYS A N 1
ATOM 1443 C CA . CYS A 1 183 ? -41.555 29.978 -22.568 1.00 60.03 183 CYS A CA 1
ATOM 1444 C C . CYS A 1 183 ? -41.604 31.388 -22.028 1.00 60.79 183 CYS A C 1
ATOM 1445 O O . CYS A 1 183 ? -40.667 31.875 -21.362 1.00 57.42 183 CYS A O 1
ATOM 1448 N N . GLN A 1 184 ? -42.703 32.064 -22.316 1.00 59.30 184 GLN A N 1
ATOM 1449 C CA . GLN A 1 184 ? -42.773 33.448 -21.942 1.00 57.59 184 GLN A CA 1
ATOM 1450 C C . GLN A 1 184 ? -42.948 33.620 -20.432 1.00 55.07 184 GLN A C 1
ATOM 1451 O O . GLN A 1 184 ? -42.359 34.547 -19.813 1.00 53.83 184 GLN A O 1
ATOM 1457 N N . ARG A 1 185 ? -43.756 32.764 -19.835 1.00 49.11 185 ARG A N 1
ATOM 1458 C CA . ARG A 1 185 ? -43.864 32.756 -18.376 1.00 59.37 185 ARG A CA 1
ATOM 1459 C C . ARG A 1 185 ? -42.513 32.456 -17.690 1.00 52.09 185 ARG A C 1
ATOM 1460 O O . ARG A 1 185 ? -42.143 33.139 -16.707 1.00 48.37 185 ARG A O 1
ATOM 1468 N N . ILE A 1 186 ? -41.772 31.491 -18.238 1.00 45.69 186 ILE A N 1
ATOM 1469 C CA . ILE A 1 186 ? -40.501 31.123 -17.663 1.00 48.12 186 ILE A CA 1
ATOM 1470 C C . ILE A 1 186 ? -39.604 32.353 -17.812 1.00 47.66 186 ILE A C 1
ATOM 1471 O O . ILE A 1 186 ? -38.834 32.666 -16.898 1.00 47.60 186 ILE A O 1
ATOM 1476 N N . SER A 1 187 ? -39.619 33.003 -18.990 1.00 51.57 187 SER A N 1
ATOM 1477 C CA . SER A 1 187 ? -38.758 34.177 -19.230 1.00 50.27 187 SER A CA 1
ATOM 1478 C C . SER A 1 187 ? -39.040 35.258 -18.208 1.00 49.77 187 SER A C 1
ATOM 1479 O O . SER A 1 187 ? -38.108 35.775 -17.607 1.00 49.22 187 SER A O 1
ATOM 1482 N N . ALA A 1 188 ? -40.332 35.550 -18.015 1.00 51.91 188 ALA A N 1
ATOM 1483 C CA . ALA A 1 188 ? -40.820 36.557 -17.059 1.00 56.66 188 ALA A CA 1
ATOM 1484 C C . ALA A 1 188 ? -40.425 36.185 -15.617 1.00 58.22 188 ALA A C 1
ATOM 1485 O O . ALA A 1 188 ? -39.974 37.028 -14.837 1.00 58.18 188 ALA A O 1
ATOM 1487 N N . LEU A 1 189 ? -40.528 34.903 -15.290 1.00 58.88 189 LEU A N 1
ATOM 1488 C CA . LEU A 1 189 ? -40.023 34.386 -13.989 1.00 56.92 189 LEU A CA 1
ATOM 1489 C C . LEU A 1 189 ? -38.486 34.582 -13.808 1.00 49.36 189 LEU A C 1
ATOM 1490 O O . LEU A 1 189 ? -37.991 35.071 -12.807 1.00 45.59 189 LEU A O 1
ATOM 1495 N N . ALA A 1 190 ? -37.722 34.244 -14.814 1.00 51.92 190 ALA A N 1
ATOM 1496 C CA . ALA A 1 190 ? -36.262 34.443 -14.742 1.00 57.80 190 ALA A CA 1
ATOM 1497 C C . ALA A 1 190 ? -35.882 35.904 -14.486 1.00 57.50 190 ALA A C 1
ATOM 1498 O O . ALA A 1 190 ? -34.958 36.242 -13.721 1.00 62.14 190 ALA A O 1
ATOM 1500 N N . GLU A 1 191 ? -36.611 36.777 -15.132 1.00 55.99 191 GLU A N 1
ATOM 1501 C CA . GLU A 1 191 ? -36.324 38.195 -15.048 1.00 59.40 191 GLU A CA 1
ATOM 1502 C C . GLU A 1 191 ? -36.633 38.633 -13.608 1.00 56.63 191 GLU A C 1
ATOM 1503 O O . GLU A 1 191 ? -35.832 39.331 -13.004 1.00 73.83 191 GLU A O 1
ATOM 1509 N N . GLN A 1 192 ? -37.708 38.142 -12.991 1.00 68.31 192 GLN A N 1
ATOM 1510 C CA . GLN A 1 192 ? -37.938 38.439 -11.543 1.00 65.73 192 GLN A CA 1
ATOM 1511 C C . GLN A 1 192 ? -36.892 37.888 -10.588 1.00 69.66 192 GLN A C 1
ATOM 1512 O O . GLN A 1 192 ? -36.596 38.508 -9.571 1.00 59.52 192 GLN A O 1
ATOM 1518 N N . LEU A 1 193 ? -36.329 36.725 -10.910 1.00 62.76 193 LEU A N 1
ATOM 1519 C CA . LEU A 1 193 ? -35.314 36.118 -10.053 1.00 60.45 193 LEU A CA 1
ATOM 1520 C C . LEU A 1 193 ? -33.932 36.671 -10.359 1.00 64.89 193 LEU A C 1
ATOM 1521 O O . LEU A 1 193 ? -32.940 36.249 -9.755 1.00 61.38 193 LEU A O 1
ATOM 1526 N N . LYS A 1 194 ? -33.881 37.574 -11.341 1.00 62.66 194 LYS A N 1
ATOM 1527 C CA . LYS A 1 194 ? -32.693 38.287 -11.727 1.00 65.50 194 LYS A CA 1
ATOM 1528 C C . LYS A 1 194 ? -31.650 37.298 -12.181 1.00 69.84 194 LYS A C 1
ATOM 1529 O O . LYS A 1 194 ? -30.494 37.371 -11.789 1.00 62.79 194 LYS A O 1
ATOM 1535 N N . ILE A 1 195 ? -32.119 36.371 -13.034 1.00 59.67 195 ILE A N 1
ATOM 1536 C CA . ILE A 1 195 ? -31.300 35.316 -13.606 1.00 60.42 195 ILE A CA 1
ATOM 1537 C C . ILE A 1 195 ? -31.358 35.470 -15.088 1.00 55.83 195 ILE A C 1
ATOM 1538 O O . ILE A 1 195 ? -32.409 35.384 -15.659 1.00 57.61 195 ILE A O 1
ATOM 1543 N N . GLN A 1 196 ? -30.215 35.645 -15.715 1.00 61.53 196 GLN A N 1
ATOM 1544 C CA . GLN A 1 196 ? -30.194 35.773 -17.145 1.00 63.51 196 GLN A CA 1
ATOM 1545 C C . GLN A 1 196 ? -30.540 34.453 -17.850 1.00 56.35 196 GLN A C 1
ATOM 1546 O O . GLN A 1 196 ? -29.905 33.428 -17.658 1.00 58.01 196 GLN A O 1
ATOM 1552 N N . LEU A 1 197 ? -31.535 34.498 -18.691 1.00 54.84 197 LEU A N 1
ATOM 1553 C CA . LEU A 1 197 ? -31.986 33.326 -19.425 1.00 52.44 197 LEU A CA 1
ATOM 1554 C C . LEU A 1 197 ? -32.069 33.609 -20.883 1.00 48.51 197 LEU A C 1
ATOM 1555 O O . LEU A 1 197 ? -32.803 34.439 -21.269 1.00 61.04 197 LEU A O 1
ATOM 1560 N N . GLU A 1 198 ? -31.309 32.925 -21.699 1.00 48.27 198 GLU A N 1
ATOM 1561 C CA . GLU A 1 198 ? -31.394 33.078 -23.103 1.00 49.63 198 GLU A CA 1
ATOM 1562 C C . GLU A 1 198 ? -32.269 31.988 -23.677 1.00 53.39 198 GLU A C 1
ATOM 1563 O O . GLU A 1 198 ? -31.979 30.794 -23.531 1.00 50.98 198 GLU A O 1
ATOM 1569 N N . VAL A 1 199 ? -33.288 32.394 -24.418 1.00 56.32 199 VAL A N 1
ATOM 1570 C CA . VAL A 1 199 ? -34.162 31.448 -25.102 1.00 49.40 199 VAL A CA 1
ATOM 1571 C C . VAL A 1 199 ? -33.528 31.132 -26.420 1.00 54.22 199 VAL A C 1
ATOM 1572 O O . VAL A 1 199 ? -33.097 32.038 -27.139 1.00 56.02 199 VAL A O 1
ATOM 1576 N N . VAL A 1 200 ? -33.486 29.841 -26.736 1.00 52.73 200 VAL A N 1
ATOM 1577 C CA . VAL A 1 200 ? -32.872 29.339 -27.973 1.00 53.90 200 VAL A CA 1
ATOM 1578 C C . VAL A 1 200 ? -33.931 28.546 -28.801 1.00 57.12 200 VAL A C 1
ATOM 1579 O O . VAL A 1 200 ? -35.034 28.252 -28.318 1.00 61.68 200 VAL A O 1
ATOM 1583 N N . GLU A 1 201 ? -33.531 28.130 -29.997 1.00 59.73 201 GLU A N 1
ATOM 1584 C CA . GLU A 1 201 ? -34.434 27.651 -31.046 1.00 68.07 201 GLU A CA 1
ATOM 1585 C C . GLU A 1 201 ? -35.124 26.372 -30.672 1.00 63.43 201 GLU A C 1
ATOM 1586 O O . GLU A 1 201 ? -36.289 26.160 -31.005 1.00 57.89 201 GLU A O 1
ATOM 1592 N N . SER A 1 202 ? -34.384 25.490 -30.020 1.00 62.12 202 SER A N 1
ATOM 1593 C CA . SER A 1 202 ? -34.921 24.206 -29.653 1.00 57.07 202 SER A CA 1
ATOM 1594 C C . SER A 1 202 ? -34.333 23.663 -28.337 1.00 58.49 202 SER A C 1
ATOM 1595 O O . SER A 1 202 ? -33.324 24.179 -27.831 1.00 47.21 202 SER A O 1
ATOM 1598 N N . PRO A 1 203 ? -34.916 22.570 -27.840 1.00 52.95 203 PRO A N 1
ATOM 1599 C CA . PRO A 1 203 ? -34.447 22.018 -26.580 1.00 55.29 203 PRO A CA 1
ATOM 1600 C C . PRO A 1 203 ? -33.039 21.457 -26.713 1.00 58.22 203 PRO A C 1
ATOM 1601 O O . PRO A 1 203 ? -32.211 21.632 -25.811 1.00 52.09 203 PRO A O 1
ATOM 1605 N N . LEU A 1 204 ? -32.759 20.854 -27.860 1.00 54.14 204 LEU A N 1
ATOM 1606 C CA . LEU A 1 204 ? -31.490 20.253 -28.136 1.00 51.46 204 LEU A CA 1
ATOM 1607 C C . LEU A 1 204 ? -30.373 21.300 -28.160 1.00 58.11 204 LEU A C 1
ATOM 1608 O O . LEU A 1 204 ? -29.239 21.064 -27.648 1.00 49.93 204 LEU A O 1
ATOM 1613 N N . HIS A 1 205 ? -30.681 22.465 -28.738 1.00 54.36 205 HIS A N 1
ATOM 1614 C CA . HIS A 1 205 ? -29.775 23.608 -28.690 1.00 54.77 205 HIS A CA 1
ATOM 1615 C C . HIS A 1 205 ? -29.408 23.892 -27.201 1.00 49.45 205 HIS A C 1
ATOM 1616 O O . HIS A 1 205 ? -28.253 24.055 -26.869 1.00 54.87 205 HIS A O 1
ATOM 1623 N N . ALA A 1 206 ? -30.391 23.980 -26.338 1.00 43.73 206 ALA A N 1
ATOM 1624 C CA . ALA A 1 206 ? -30.157 24.279 -24.924 1.00 50.16 206 ALA A CA 1
ATOM 1625 C C . ALA A 1 206 ? -29.337 23.192 -24.214 1.00 46.62 206 ALA A C 1
ATOM 1626 O O . ALA A 1 206 ? -28.504 23.551 -23.432 1.00 43.05 206 ALA A O 1
ATOM 1628 N N . GLU A 1 207 ? -29.489 21.917 -24.629 1.00 40.91 207 GLU A N 1
ATOM 1629 C CA . GLU A 1 207 ? -28.871 20.799 -23.986 1.00 43.27 207 GLU A CA 1
ATOM 1630 C C . GLU A 1 207 ? -27.389 20.775 -24.311 1.00 48.40 207 GLU A C 1
ATOM 1631 O O . GLU A 1 207 ? -26.601 20.229 -23.559 1.00 46.49 207 GLU A O 1
ATOM 1637 N N . THR A 1 208 ? -26.990 21.435 -25.396 1.00 46.05 208 THR A N 1
ATOM 1638 C CA . THR A 1 208 ? -25.604 21.489 -25.792 1.00 41.60 208 THR A CA 1
ATOM 1639 C C . THR A 1 208 ? -24.829 22.669 -25.183 1.00 41.43 208 THR A C 1
ATOM 1640 O O . THR A 1 208 ? -23.665 22.759 -25.466 1.00 50.13 208 THR A O 1
ATOM 1644 N N . ARG A 1 209 ? -25.492 23.612 -24.515 1.00 42.95 209 ARG A N 1
ATOM 1645 C CA . ARG A 1 209 ? -24.872 24.717 -23.760 1.00 43.93 209 ARG A CA 1
ATOM 1646 C C . ARG A 1 209 ? -24.683 24.308 -22.281 1.00 51.72 209 ARG A C 1
ATOM 1647 O O . ARG A 1 209 ? -25.028 25.006 -21.366 1.00 56.33 209 ARG A O 1
ATOM 1655 N N . ASN A 1 210 ? -24.140 23.137 -22.088 1.00 52.45 210 ASN A N 1
ATOM 1656 C CA . ASN A 1 210 ? -23.742 22.673 -20.807 1.00 52.87 210 ASN A CA 1
ATOM 1657 C C . ASN A 1 210 ? -22.286 22.226 -20.938 1.00 56.58 210 ASN A C 1
ATOM 1658 O O . ASN A 1 210 ? -22.004 21.226 -21.619 1.00 45.79 210 ASN A O 1
ATOM 1663 N N . SER A 1 211 ? -21.362 22.909 -20.259 1.00 50.05 211 SER A N 1
ATOM 1664 C CA . SER A 1 211 ? -19.947 22.540 -20.397 1.00 56.60 211 SER A CA 1
ATOM 1665 C C . SER A 1 211 ? -19.563 21.104 -19.915 1.00 43.73 211 SER A C 1
ATOM 1666 O O . SER A 1 211 ? -18.618 20.554 -20.412 1.00 40.82 211 SER A O 1
ATOM 1669 N N . SER A 1 212 ? -20.283 20.545 -18.941 1.00 41.69 212 SER A N 1
ATOM 1670 C CA . SER A 1 212 ? -20.018 19.228 -18.418 1.00 43.93 212 SER A CA 1
ATOM 1671 C C . SER A 1 212 ? -20.152 18.201 -19.510 1.00 42.69 212 SER A C 1
ATOM 1672 O O . SER A 1 212 ? -19.494 17.184 -19.463 1.00 48.03 212 SER A O 1
ATOM 1675 N N . LEU A 1 213 ? -20.980 18.451 -20.507 1.00 45.80 213 LEU A N 1
ATOM 1676 C CA . LEU A 1 213 ? -21.058 17.515 -21.644 1.00 53.15 213 LEU A CA 1
ATOM 1677 C C . LEU A 1 213 ? -19.718 17.175 -22.266 1.00 48.19 213 LEU A C 1
ATOM 1678 O O . LEU A 1 213 ? -19.468 16.043 -22.663 1.00 46.05 213 LEU A O 1
ATOM 1683 N N . TYR A 1 214 ? -18.940 18.223 -22.482 1.00 45.08 214 TYR A N 1
ATOM 1684 C CA . TYR A 1 214 ? -17.690 18.145 -23.249 1.00 48.13 214 TYR A CA 1
ATOM 1685 C C . TYR A 1 214 ? -16.514 17.850 -22.339 1.00 42.27 214 TYR A C 1
ATOM 1686 O O . TYR A 1 214 ? -15.558 17.193 -22.744 1.00 46.85 214 TYR A O 1
ATOM 1695 N N . VAL A 1 215 ? -16.624 18.273 -21.079 1.00 44.76 215 VAL A N 1
ATOM 1696 C CA . VAL A 1 215 ? -15.506 18.205 -20.143 1.00 46.72 215 VAL A CA 1
ATOM 1697 C C . VAL A 1 215 ? -15.517 16.980 -19.221 1.00 41.13 215 VAL A C 1
A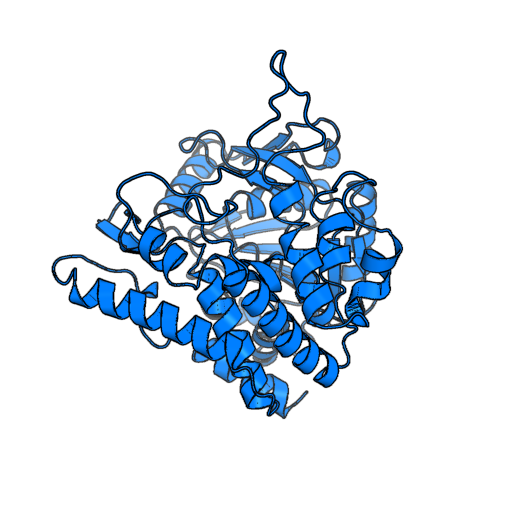TOM 1698 O O . VAL A 1 215 ? -14.506 16.402 -18.957 1.00 44.09 215 VAL A O 1
ATOM 1702 N N . HIS A 1 216 ? -16.645 16.607 -18.681 1.00 40.31 216 HIS A N 1
ATOM 1703 C CA . HIS A 1 216 ? -16.675 15.491 -17.744 1.00 43.26 216 HIS A CA 1
ATOM 1704 C C . HIS A 1 216 ? -16.233 14.143 -18.311 1.00 41.63 216 HIS A C 1
ATOM 1705 O O . HIS A 1 216 ? -15.509 13.394 -17.609 1.00 43.44 216 HIS A O 1
ATOM 1712 N N . PRO A 1 217 ? -16.592 13.837 -19.573 1.00 40.62 217 PRO A N 1
ATOM 1713 C CA . PRO A 1 217 ? -16.189 12.489 -20.048 1.00 41.70 217 PRO A CA 1
ATOM 1714 C C . PRO A 1 217 ? -14.714 12.351 -20.165 1.00 40.36 217 PRO A C 1
ATOM 1715 O O . PRO A 1 217 ? -14.150 11.342 -19.646 1.00 37.31 217 PRO A O 1
ATOM 1719 N N . PRO A 1 218 ? -14.018 13.381 -20.735 1.00 40.66 218 PRO A N 1
ATOM 1720 C CA . PRO A 1 218 ? -12.551 13.245 -20.726 1.00 36.23 218 PRO A CA 1
ATOM 1721 C C . PRO A 1 218 ? -11.913 13.281 -19.361 1.00 40.21 218 PRO A C 1
ATOM 1722 O O . PRO A 1 218 ? -10.914 12.631 -19.158 1.00 39.25 218 PRO A O 1
ATOM 1726 N N . LEU A 1 219 ? -12.497 14.002 -18.405 1.00 38.83 219 LEU A N 1
ATOM 1727 C CA . LEU A 1 219 ? -11.915 14.085 -17.064 1.00 42.81 219 LEU A CA 1
ATOM 1728 C C . LEU A 1 219 ? -12.077 12.843 -16.231 1.00 39.90 219 LEU A C 1
ATOM 1729 O O . LEU A 1 219 ? -11.219 12.539 -15.367 1.00 42.39 219 LEU A O 1
ATOM 1734 N N . PHE A 1 220 ? -13.208 12.175 -16.412 1.00 36.67 220 PHE A N 1
ATOM 1735 C CA . PHE A 1 220 ? -13.529 11.019 -15.577 1.00 39.23 220 PHE A CA 1
ATOM 1736 C C . PHE A 1 220 ? -13.336 9.612 -16.222 1.00 45.79 220 PHE A C 1
ATOM 1737 O O . PHE A 1 220 ? -13.264 8.591 -15.501 1.00 48.21 220 PHE A O 1
ATOM 1745 N N . MET A 1 221 ? -13.308 9.545 -17.538 1.00 42.26 221 MET A N 1
ATOM 1746 C CA . MET A 1 221 ? -13.368 8.250 -18.270 1.00 48.14 221 MET A CA 1
ATOM 1747 C C . MET A 1 221 ? -12.014 8.050 -18.953 1.00 46.50 221 MET A C 1
ATOM 1748 O O . MET A 1 221 ? -11.921 7.878 -20.141 1.00 46.04 221 MET A O 1
ATOM 1753 N N . ASN A 1 222 ? -10.967 8.122 -18.139 1.00 45.74 222 ASN A N 1
ATOM 1754 C CA . ASN A 1 222 ? -9.583 7.865 -18.523 1.00 45.58 222 ASN A CA 1
ATOM 1755 C C . ASN A 1 222 ? -9.053 6.937 -17.445 1.00 39.35 222 ASN A C 1
ATOM 1756 O O . ASN A 1 222 ? -9.706 6.825 -16.379 1.00 41.78 222 ASN A O 1
ATOM 1761 N N . ASP A 1 223 ? -7.887 6.327 -17.657 1.00 39.26 223 ASP A N 1
ATOM 1762 C CA . ASP A 1 223 ? -7.457 5.262 -16.737 1.00 45.54 223 ASP A CA 1
ATOM 1763 C C . ASP A 1 223 ? -7.006 5.789 -15.387 1.00 48.64 223 ASP A C 1
ATOM 1764 O O . ASP A 1 223 ? -7.046 5.093 -14.381 1.00 44.20 223 ASP A O 1
ATOM 1769 N N . PHE A 1 224 ? -6.561 7.032 -15.327 1.00 46.53 224 PHE A N 1
ATOM 1770 C CA . PHE A 1 224 ? -6.138 7.595 -14.030 1.00 39.93 224 PHE A CA 1
ATOM 1771 C C . PHE A 1 224 ? -7.372 7.787 -13.182 1.00 37.29 224 PHE A C 1
ATOM 1772 O O . PHE A 1 224 ? -7.439 7.323 -12.057 1.00 44.52 224 PHE A O 1
ATOM 1780 N N . SER A 1 225 ? -8.385 8.441 -13.736 1.00 39.99 225 SER A N 1
ATOM 1781 C CA . SER A 1 225 ? -9.624 8.698 -13.015 1.00 37.67 225 SER A CA 1
ATOM 1782 C C . SER A 1 225 ? -10.366 7.417 -12.668 1.00 37.83 225 SER A C 1
ATOM 1783 O O . SER A 1 225 ? -10.788 7.226 -11.503 1.00 36.16 225 SER A O 1
ATOM 1786 N N . LEU A 1 226 ? -10.485 6.526 -13.627 1.00 33.99 226 LEU A N 1
ATOM 1787 C CA . LEU A 1 226 ? -11.163 5.203 -13.389 1.00 42.52 226 LEU A CA 1
ATOM 1788 C C . LEU A 1 226 ? -10.548 4.347 -12.297 1.00 43.39 226 LEU A C 1
ATOM 1789 O O . LEU A 1 226 ? -11.261 3.902 -11.432 1.00 45.18 226 LEU A O 1
ATOM 1794 N N . LYS A 1 227 ? -9.217 4.284 -12.223 1.00 43.78 227 LYS A N 1
ATOM 1795 C CA . LYS A 1 227 ? -8.507 3.747 -11.082 1.00 40.96 227 LYS A CA 1
ATOM 1796 C C . LYS A 1 227 ? -8.813 4.428 -9.796 1.00 40.92 227 LYS A C 1
ATOM 1797 O O . LYS A 1 227 ? -9.129 3.786 -8.759 1.00 44.53 227 LYS A O 1
ATOM 1803 N N . ALA A 1 228 ? -8.694 5.738 -9.784 1.00 42.46 228 ALA A N 1
ATOM 1804 C CA . ALA A 1 228 ? -8.997 6.469 -8.547 1.00 44.86 228 ALA A CA 1
ATOM 1805 C C . ALA A 1 228 ? -10.443 6.213 -8.059 1.00 41.76 228 ALA A C 1
ATOM 1806 O O . ALA A 1 228 ? -10.647 6.121 -6.842 1.00 40.45 228 ALA A O 1
ATOM 1808 N N . ILE A 1 229 ? -11.424 6.146 -8.983 1.00 35.36 229 ILE A N 1
ATOM 1809 C CA . ILE A 1 229 ? -12.881 5.929 -8.611 1.00 39.01 229 ILE A CA 1
ATOM 1810 C C . ILE A 1 229 ? -13.172 4.457 -8.119 1.00 38.78 229 ILE A C 1
ATOM 1811 O O . ILE A 1 229 ? -13.779 4.287 -7.122 1.00 41.82 229 ILE A O 1
ATOM 1816 N N . PHE A 1 230 ? -12.775 3.467 -8.917 1.00 38.97 230 PHE A N 1
ATOM 1817 C CA . PHE A 1 230 ? -13.031 2.033 -8.736 1.00 49.03 230 PHE A CA 1
ATOM 1818 C C . PHE A 1 230 ? -12.021 1.278 -7.858 1.00 47.04 230 PHE A C 1
ATOM 1819 O O . PHE A 1 230 ? -12.362 0.315 -7.202 1.00 60.25 230 PHE A O 1
ATOM 1827 N N . GLU A 1 231 ? -10.770 1.686 -7.870 1.00 51.21 231 GLU A N 1
ATOM 1828 C CA . GLU A 1 231 ? -9.744 1.024 -7.068 1.00 50.22 231 GLU A CA 1
ATOM 1829 C C . GLU A 1 231 ? -9.148 1.874 -5.985 1.00 50.49 231 GLU A C 1
ATOM 1830 O O . GLU A 1 231 ? -8.708 1.323 -4.998 1.00 46.40 231 GLU A O 1
ATOM 1836 N N . GLY A 1 232 ? -9.144 3.204 -6.117 1.00 49.33 232 GLY A N 1
ATOM 1837 C CA . GLY A 1 232 ? -8.454 4.032 -5.107 1.00 52.45 232 GLY A CA 1
ATOM 1838 C C . GLY A 1 232 ? -6.947 4.122 -5.398 1.00 51.49 232 GLY A C 1
ATOM 1839 O O . GLY A 1 232 ? -6.417 3.535 -6.326 1.00 49.78 232 GLY A O 1
ATOM 1840 N N . THR A 1 233 ? -6.258 4.895 -4.590 1.00 57.11 233 THR A N 1
ATOM 1841 C CA . THR A 1 233 ? -4.855 5.246 -4.837 1.00 53.24 233 THR A CA 1
ATOM 1842 C C . THR A 1 233 ? -4.156 5.291 -3.459 1.00 47.50 233 THR A C 1
ATOM 1843 O O . THR A 1 233 ? -4.794 5.303 -2.458 1.00 52.23 233 THR A O 1
ATOM 1847 N N . ASP A 1 234 ? -2.843 5.395 -3.467 1.00 55.46 234 ASP A N 1
ATOM 1848 C CA . ASP A 1 234 ? -2.026 5.373 -2.282 1.00 59.89 234 ASP A CA 1
ATOM 1849 C C . ASP A 1 234 ? -2.106 6.694 -1.552 1.00 59.41 234 ASP A C 1
ATOM 1850 O O . ASP A 1 234 ? -2.160 6.713 -0.330 1.00 56.61 234 ASP A O 1
ATOM 1855 N N . VAL A 1 235 ? -2.159 7.801 -2.289 1.00 63.06 235 VAL A N 1
ATOM 1856 C CA . VAL A 1 235 ? -2.446 9.121 -1.662 1.00 57.63 235 VAL A CA 1
ATOM 1857 C C . VAL A 1 235 ? -3.554 9.775 -2.435 1.00 50.85 235 VAL A C 1
ATOM 1858 O O . VAL A 1 235 ? -3.802 9.416 -3.609 1.00 46.32 235 VAL A O 1
ATOM 1862 N N . PRO A 1 236 ? -4.277 10.684 -1.779 1.00 44.64 236 PRO A N 1
ATOM 1863 C CA . PRO A 1 236 ? -5.364 11.350 -2.503 1.00 44.47 236 PRO A CA 1
ATOM 1864 C C . PRO A 1 236 ? -4.870 11.976 -3.803 1.00 41.93 236 PRO A C 1
ATOM 1865 O O . PRO A 1 236 ? -3.744 12.488 -3.852 1.00 43.26 236 PRO A O 1
ATOM 1869 N N . VAL A 1 237 ? -5.686 11.867 -4.834 1.00 37.21 237 VAL A N 1
ATOM 1870 C CA . VAL A 1 237 ? -5.535 12.572 -6.077 1.00 39.05 237 VAL A CA 1
ATOM 1871 C C . VAL A 1 237 ? -6.734 13.428 -6.314 1.00 39.33 237 VAL A C 1
ATOM 1872 O O . VAL A 1 237 ? -7.700 13.349 -5.603 1.00 42.65 237 VAL A O 1
ATOM 1876 N N . TYR A 1 238 ? -6.662 14.328 -7.299 1.00 43.20 238 TYR A N 1
ATOM 1877 C CA . TYR A 1 238 ? -7.687 15.354 -7.414 1.00 37.58 238 TYR A CA 1
ATOM 1878 C C . TYR A 1 238 ? -8.064 15.565 -8.872 1.00 39.28 238 TYR A C 1
ATOM 1879 O O . TYR A 1 238 ? -7.227 15.517 -9.774 1.00 41.66 238 TYR A O 1
ATOM 1888 N N . VAL A 1 239 ? -9.342 15.769 -9.073 1.00 34.36 239 VAL A N 1
ATOM 1889 C CA . VAL A 1 239 ? -9.932 15.805 -10.386 1.00 36.93 239 VAL A CA 1
ATOM 1890 C C . VAL A 1 239 ? -9.329 16.831 -11.292 1.00 35.10 239 VAL A C 1
ATOM 1891 O O . VAL A 1 239 ? -9.276 16.605 -12.503 1.00 44.35 239 VAL A O 1
ATOM 1895 N N . TYR A 1 240 ? -8.965 18.011 -10.772 1.00 37.47 240 TYR A N 1
ATOM 1896 C CA . TYR A 1 240 ? -8.575 19.146 -11.627 1.00 36.12 240 TYR A CA 1
ATOM 1897 C C . TYR A 1 240 ? -7.079 19.440 -11.655 1.00 37.68 240 TYR A C 1
ATOM 1898 O O . TYR A 1 240 ? -6.659 20.460 -12.205 1.00 37.06 240 TYR A O 1
ATOM 1907 N N . LYS A 1 241 ? -6.293 18.581 -11.040 1.00 31.48 241 LYS A N 1
ATOM 1908 C CA . LYS A 1 241 ? -4.864 18.728 -10.980 1.00 33.53 241 LYS A CA 1
ATOM 1909 C C . LYS A 1 241 ? -4.127 18.028 -12.128 1.00 34.65 241 LYS A C 1
ATOM 1910 O O . LYS A 1 241 ? -4.687 17.128 -12.878 1.00 40.64 241 LYS A O 1
ATOM 1916 N N . LEU A 1 242 ? -2.933 18.539 -12.327 1.00 32.57 242 LEU A N 1
ATOM 1917 C CA . LEU A 1 242 ? -1.985 18.004 -13.327 1.00 40.45 242 LEU A CA 1
ATOM 1918 C C . LEU A 1 242 ? -1.404 16.717 -12.825 1.00 37.13 242 LEU A C 1
ATOM 1919 O O . LEU A 1 242 ? -1.096 16.594 -11.622 1.00 33.18 242 LEU A O 1
ATOM 1924 N N . PHE A 1 243 ? -1.221 15.795 -13.743 1.00 36.93 243 PHE A N 1
ATOM 1925 C CA . PHE A 1 243 ? -0.436 14.608 -13.449 1.00 42.48 243 PHE A CA 1
ATOM 1926 C C . PHE A 1 243 ? 0.897 14.920 -12.771 1.00 38.14 243 PHE A C 1
ATOM 1927 O O . PHE A 1 243 ? 1.660 15.757 -13.286 1.00 38.63 243 PHE A O 1
ATOM 1935 N N . PRO A 1 244 ? 1.213 14.263 -11.639 1.00 39.57 244 PRO A N 1
ATOM 1936 C CA . PRO A 1 244 ? 0.570 13.019 -11.074 1.00 37.27 244 PRO A CA 1
ATOM 1937 C C . PRO A 1 244 ? -0.377 13.289 -9.995 1.00 43.92 244 PRO A C 1
ATOM 1938 O O . PRO A 1 244 ? -0.837 12.340 -9.383 1.00 38.06 244 PRO A O 1
ATOM 1942 N N . GLU A 1 245 ? -0.711 14.586 -9.761 1.00 39.73 245 GLU A N 1
ATOM 1943 C CA . GLU A 1 245 ? -1.690 14.917 -8.767 1.00 37.52 245 GLU A CA 1
ATOM 1944 C C . GLU A 1 245 ? -3.123 14.723 -9.171 1.00 38.38 245 GLU A C 1
ATOM 1945 O O . GLU A 1 245 ? -4.012 14.675 -8.322 1.00 38.34 245 GLU A O 1
ATOM 1951 N N . GLY A 1 246 ? -3.362 14.741 -10.471 1.00 34.92 246 GLY A N 1
ATOM 1952 C CA . GLY A 1 246 ? -4.620 14.461 -11.055 1.00 32.92 246 GLY A CA 1
ATOM 1953 C C . GLY A 1 246 ? -4.436 14.033 -12.498 1.00 31.73 246 GLY A C 1
ATOM 1954 O O . GLY A 1 246 ? -3.348 13.795 -12.919 1.00 34.99 246 GLY A O 1
ATOM 1955 N N . PRO A 1 247 ? -5.509 13.988 -13.255 1.00 33.13 247 PRO A N 1
ATOM 1956 C CA . PRO A 1 247 ? -5.445 13.412 -14.553 1.00 37.59 247 PRO A CA 1
ATOM 1957 C C . PRO A 1 247 ? -5.009 14.344 -15.613 1.00 42.02 247 PRO A C 1
ATOM 1958 O O . PRO A 1 247 ? -4.847 13.905 -16.768 1.00 35.10 247 PRO A O 1
ATOM 1962 N N . ILE A 1 248 ? -4.841 15.642 -15.327 1.00 42.70 248 ILE A N 1
ATOM 1963 C CA . ILE A 1 248 ? -4.782 16.514 -16.484 1.00 37.52 248 ILE A CA 1
ATOM 1964 C C . ILE A 1 248 ? -3.404 16.409 -17.134 1.00 40.89 248 ILE A C 1
ATOM 1965 O O . ILE A 1 248 ? -2.341 16.462 -16.487 1.00 38.80 248 ILE A O 1
ATOM 1970 N N . THR A 1 249 ? -3.431 16.365 -18.464 1.00 36.30 249 THR A N 1
ATOM 1971 C CA . THR A 1 249 ? -2.260 16.029 -19.217 1.00 34.77 249 THR A CA 1
ATOM 1972 C C . THR A 1 249 ? -2.560 16.403 -20.693 1.00 37.25 249 THR A C 1
ATOM 1973 O O . THR A 1 249 ? -3.718 16.652 -21.070 1.00 34.90 249 THR A O 1
ATOM 1977 N N . MET A 1 250 ? -1.538 16.500 -21.506 1.00 34.51 250 MET A N 1
ATOM 1978 C CA . MET A 1 250 ? -1.696 16.811 -22.908 1.00 39.65 250 MET A CA 1
ATOM 1979 C C . MET A 1 250 ? -2.601 15.762 -23.564 1.00 36.55 250 MET A C 1
ATOM 1980 O O . MET A 1 250 ? -3.471 16.125 -24.343 1.00 37.32 250 MET A O 1
ATOM 1985 N N . THR A 1 251 ? -2.415 14.506 -23.191 1.00 37.04 251 THR A N 1
ATOM 1986 C CA . THR A 1 251 ? -3.254 13.384 -23.635 1.00 42.01 251 THR A CA 1
ATOM 1987 C C . THR A 1 251 ? -4.719 13.625 -23.307 1.00 42.57 251 THR A C 1
ATOM 1988 O O . THR A 1 251 ? -5.550 13.629 -24.210 1.00 40.45 251 THR A O 1
ATOM 1992 N N . LEU A 1 252 ? -5.021 14.005 -22.065 1.00 40.25 252 LEU A N 1
ATOM 1993 C CA . LEU A 1 252 ? -6.371 14.311 -21.724 1.00 36.85 252 LEU A CA 1
ATOM 1994 C C . LEU A 1 252 ? -6.962 15.458 -22.505 1.00 34.94 252 LEU A C 1
ATOM 1995 O O . LEU A 1 252 ? -8.100 15.382 -22.904 1.00 34.84 252 LEU A O 1
ATOM 2000 N N . ILE A 1 253 ? -6.234 16.558 -22.648 1.00 35.93 253 ILE A N 1
ATOM 2001 C CA . ILE A 1 253 ? -6.779 17.692 -23.331 1.00 37.42 253 ILE A CA 1
ATOM 2002 C C . ILE A 1 253 ? -7.022 17.353 -24.818 1.00 38.40 253 ILE A C 1
ATOM 2003 O O . ILE A 1 253 ? -7.940 17.870 -25.435 1.00 37.79 253 ILE A O 1
ATOM 2008 N N . ARG A 1 254 ? -6.183 16.518 -25.387 1.00 42.57 254 ARG A N 1
ATOM 2009 C CA . ARG A 1 254 ? -6.406 16.081 -26.732 1.00 43.12 254 ARG A CA 1
ATOM 2010 C C . ARG A 1 254 ? -7.739 15.355 -26.829 1.00 44.57 254 ARG A C 1
ATOM 2011 O O . ARG A 1 254 ? -8.481 15.571 -27.778 1.00 45.41 254 ARG A O 1
ATOM 2019 N N . GLU A 1 255 ? -8.009 14.482 -25.851 1.00 42.98 255 GLU A N 1
ATOM 2020 C CA . GLU A 1 255 ? -9.209 13.683 -25.861 1.00 40.59 255 GLU A CA 1
ATOM 2021 C C . GLU A 1 255 ? -10.391 14.619 -25.731 1.00 49.78 255 GLU A C 1
ATOM 2022 O O . GLU A 1 255 ? -11.411 14.413 -26.363 1.00 46.48 255 GLU A O 1
ATOM 2028 N N . MET A 1 256 ? -10.243 15.682 -24.928 1.00 40.46 256 MET A N 1
ATOM 2029 C CA . MET A 1 256 ? -11.304 16.630 -24.839 1.00 41.16 256 MET A CA 1
ATOM 2030 C C . MET A 1 256 ? -11.552 17.340 -26.147 1.00 37.27 256 MET A C 1
ATOM 2031 O O . MET A 1 256 ? -12.718 17.572 -26.526 1.00 39.35 256 MET A O 1
ATOM 2036 N N . ARG A 1 257 ? -10.489 17.732 -26.839 1.00 41.29 257 ARG A N 1
ATOM 2037 C CA . ARG A 1 257 ? -10.702 18.361 -28.125 1.00 43.61 257 ARG A CA 1
ATOM 2038 C C . ARG A 1 257 ? -11.417 17.409 -29.086 1.00 42.99 257 ARG A C 1
ATOM 2039 O O . ARG A 1 257 ? -12.381 17.771 -29.705 1.00 41.45 257 ARG A O 1
ATOM 2047 N N . LEU A 1 258 ? -10.918 16.199 -29.148 1.00 42.53 258 LEU A N 1
ATOM 2048 C CA . LEU A 1 258 ? -11.518 15.163 -29.975 1.00 44.70 258 LEU A CA 1
ATOM 2049 C C . LEU A 1 258 ? -12.974 14.923 -29.743 1.00 47.56 258 LEU A C 1
ATOM 2050 O O . LEU A 1 258 ? -13.726 14.784 -30.661 1.00 48.84 258 LEU A O 1
ATOM 2055 N N . MET A 1 259 ? -13.374 14.898 -28.489 1.00 51.13 259 MET A N 1
ATOM 2056 C CA . MET A 1 259 ? -14.734 14.695 -28.167 1.00 46.77 259 MET A CA 1
ATOM 2057 C C . MET A 1 259 ? -15.611 15.873 -28.509 1.00 49.90 259 MET A C 1
ATOM 2058 O O . MET A 1 259 ? -16.743 15.733 -28.967 1.00 49.51 259 MET A O 1
ATOM 2063 N N . TRP A 1 260 ? -15.089 17.042 -28.242 1.00 47.52 260 TRP A N 1
ATOM 2064 C CA . TRP A 1 260 ? -15.780 18.218 -28.582 1.00 44.19 260 TRP A CA 1
ATOM 2065 C C . TRP A 1 260 ? -15.981 18.238 -30.097 1.00 44.51 260 TRP A C 1
ATOM 2066 O O . TRP A 1 260 ? -17.034 18.564 -30.538 1.00 48.10 260 TRP A O 1
ATOM 2077 N N . LYS A 1 261 ? -14.997 17.883 -30.876 1.00 44.74 261 LYS A N 1
ATOM 2078 C CA . LYS A 1 261 ? -15.188 17.878 -32.326 1.00 54.76 261 LYS A CA 1
ATOM 2079 C C . LYS A 1 261 ? -16.198 16.812 -32.817 1.00 46.96 261 LYS A C 1
ATOM 2080 O O . LYS A 1 261 ? -16.962 17.129 -33.692 1.00 54.98 261 LYS A O 1
ATOM 2086 N N . GLU A 1 262 ? -16.178 15.587 -32.273 1.00 46.15 262 GLU A N 1
ATOM 2087 C CA . GLU A 1 262 ? -17.210 14.577 -32.591 1.00 47.11 262 GLU A CA 1
ATOM 2088 C C . GLU A 1 262 ? -18.588 15.184 -32.358 1.00 53.35 262 GLU A C 1
ATOM 2089 O O . GLU A 1 262 ? -19.364 15.350 -33.287 1.00 51.52 262 GLU A O 1
ATOM 2095 N N . MET A 1 263 ? -18.805 15.700 -31.158 1.00 56.80 263 MET A N 1
ATOM 2096 C CA . MET A 1 263 ? -19.989 16.500 -30.841 1.00 46.16 263 MET A CA 1
ATOM 2097 C C . MET A 1 263 ? -20.356 17.627 -31.793 1.00 46.60 263 MET A C 1
ATOM 2098 O O . MET A 1 263 ? -21.539 17.862 -32.031 1.00 50.18 263 MET A O 1
ATOM 2103 N N . MET A 1 264 ? -19.393 18.415 -32.241 1.00 46.64 264 MET A N 1
ATOM 2104 C CA . MET A 1 264 ? -19.699 19.489 -33.166 1.00 52.03 264 MET A CA 1
ATOM 2105 C C . MET A 1 264 ? -20.127 18.947 -34.573 1.00 53.39 264 MET A C 1
ATOM 2106 O O . MET A 1 264 ? -20.977 19.551 -35.233 1.00 50.37 264 MET A O 1
ATOM 2111 N N . ALA A 1 265 ? -19.595 17.808 -34.996 1.00 46.85 265 ALA A N 1
ATOM 2112 C CA . ALA A 1 265 ? -20.130 17.115 -36.201 1.00 51.99 265 ALA A CA 1
ATOM 2113 C C . ALA A 1 265 ? -21.624 16.771 -36.064 1.00 55.95 265 ALA A C 1
ATOM 2114 O O . ALA A 1 265 ? -22.428 17.104 -36.916 1.00 53.73 265 ALA A O 1
ATOM 2116 N N . ILE A 1 266 ? -21.985 16.178 -34.932 1.00 56.26 266 ILE A N 1
ATOM 2117 C CA . ILE A 1 266 ? -23.348 15.849 -34.648 1.00 47.48 266 ILE A CA 1
ATOM 2118 C C . ILE A 1 266 ? -24.254 17.038 -34.647 1.00 56.34 266 ILE A C 1
ATOM 2119 O O . ILE A 1 266 ? -25.343 16.949 -35.187 1.00 61.84 266 ILE A O 1
ATOM 2124 N N . LEU A 1 267 ? -23.829 18.158 -34.071 1.00 58.65 267 LEU A N 1
ATOM 2125 C CA . LEU A 1 267 ? -24.672 19.331 -34.060 1.00 53.76 267 LEU A CA 1
ATOM 2126 C C . LEU A 1 267 ? -24.828 19.934 -35.465 1.00 54.35 267 LEU A C 1
ATOM 2127 O O . LEU A 1 267 ? -25.820 20.606 -35.765 1.00 55.86 267 LEU A O 1
ATOM 2132 N N . GLN A 1 268 ? -23.832 19.756 -36.300 1.00 54.29 268 GLN A N 1
ATOM 2133 C CA . GLN A 1 268 ? -23.928 20.275 -37.659 1.00 61.42 268 GLN A CA 1
ATOM 2134 C C . GLN A 1 268 ? -25.008 19.533 -38.425 1.00 55.43 268 GLN A C 1
ATOM 2135 O O . GLN A 1 268 ? -25.787 20.187 -39.074 1.00 62.01 268 GLN A O 1
ATOM 2141 N N . ALA A 1 269 ? -25.079 18.202 -38.265 1.00 56.71 269 ALA A N 1
ATOM 2142 C CA . ALA A 1 269 ? -26.208 17.357 -38.723 1.00 57.23 269 ALA A CA 1
ATOM 2143 C C . ALA A 1 269 ? -27.579 17.886 -38.313 1.00 58.83 269 ALA A C 1
ATOM 2144 O O . ALA A 1 269 ? -28.452 17.957 -39.108 1.00 63.95 269 ALA A O 1
ATOM 2146 N N . PHE A 1 270 ? -27.756 18.295 -37.066 1.00 58.72 270 PHE A N 1
ATOM 2147 C CA . PHE A 1 270 ? -29.023 18.820 -36.597 1.00 51.10 270 PHE A CA 1
ATOM 2148 C C . PHE A 1 270 ? -29.149 20.293 -36.895 1.00 50.33 270 PHE A C 1
ATOM 2149 O O . PHE A 1 270 ? -30.102 20.927 -36.458 1.00 54.06 270 PHE A O 1
ATOM 2157 N N . ARG A 1 271 ? -28.150 20.886 -37.526 1.00 57.39 271 ARG A N 1
ATOM 2158 C CA . ARG A 1 271 ? -28.154 22.326 -37.760 1.00 62.09 271 ARG A CA 1
ATOM 2159 C C . ARG A 1 271 ? -28.258 23.206 -36.512 1.00 60.18 271 ARG A C 1
ATOM 2160 O O . ARG A 1 271 ? -28.796 24.290 -36.555 1.00 66.17 271 ARG A O 1
ATOM 2168 N N . VAL A 1 272 ? -27.601 22.791 -35.427 1.00 65.09 272 VAL A N 1
ATOM 2169 C CA . VAL A 1 272 ? -27.500 23.608 -34.207 1.00 59.40 272 VAL A CA 1
ATOM 2170 C C . VAL A 1 272 ? -26.174 24.386 -34.223 1.00 45.58 272 VAL A C 1
ATOM 2171 O O . VAL A 1 272 ? -25.153 23.823 -34.519 1.00 51.32 272 VAL A O 1
ATOM 2175 N N . PRO A 1 273 ? -26.165 25.676 -33.901 1.00 52.31 273 PRO A N 1
ATOM 2176 C CA . PRO A 1 273 ? -24.806 26.343 -33.915 1.00 57.20 273 PRO A CA 1
ATOM 2177 C C . PRO A 1 273 ? -23.757 25.638 -33.044 1.00 57.96 273 PRO A C 1
ATOM 2178 O O . PRO A 1 273 ? -24.100 24.989 -32.055 1.00 63.79 273 PRO A O 1
ATOM 2182 N N . SER A 1 274 ? -22.496 25.761 -33.402 1.00 56.34 274 SER A N 1
ATOM 2183 C CA . SER A 1 274 ? -21.446 25.145 -32.635 1.00 59.75 274 SER A CA 1
ATOM 2184 C C . SER A 1 274 ? -21.192 25.923 -31.317 1.00 49.50 274 SER A C 1
ATOM 2185 O O . SER A 1 274 ? -21.718 27.010 -31.083 1.00 54.37 274 SER A O 1
ATOM 2188 N N . VAL A 1 275 ? -20.423 25.288 -30.459 1.00 57.47 275 VAL A N 1
ATOM 2189 C CA . VAL A 1 275 ? -20.116 25.761 -29.110 1.00 52.82 275 VAL A CA 1
ATOM 2190 C C . VAL A 1 275 ? -18.649 26.084 -29.116 1.00 46.02 275 VAL A C 1
ATOM 2191 O O . VAL A 1 275 ? -17.782 25.216 -29.347 1.00 47.73 275 VAL A O 1
ATOM 2195 N N . ASN A 1 276 ? -18.372 27.368 -28.908 1.00 47.64 276 ASN A N 1
ATOM 2196 C CA . ASN A 1 276 ? -17.023 27.816 -28.688 1.00 41.76 276 ASN A CA 1
ATOM 2197 C C . ASN A 1 276 ? -16.675 27.417 -27.267 1.00 47.17 276 ASN A C 1
ATOM 2198 O O . ASN A 1 276 ? -16.978 28.162 -26.346 1.00 44.86 276 ASN A O 1
ATOM 2203 N N . LEU A 1 277 ? -16.043 26.256 -27.108 1.00 44.23 277 LEU A N 1
ATOM 2204 C CA . LEU A 1 277 ? -15.782 25.642 -25.811 1.00 50.07 277 LEU A CA 1
ATOM 2205 C C . LEU A 1 277 ? -15.012 26.527 -24.834 1.00 49.38 277 LEU A C 1
ATOM 2206 O O . LEU A 1 277 ? -15.365 26.647 -23.636 1.00 44.47 277 LEU A O 1
ATOM 2211 N N . LEU A 1 278 ? -13.963 27.136 -25.353 1.00 47.09 278 LEU A N 1
ATOM 2212 C CA . LEU A 1 278 ? -13.038 27.946 -24.553 1.00 45.12 278 LEU A CA 1
ATOM 2213 C C . LEU A 1 278 ? -13.726 29.191 -24.028 1.00 48.61 278 LEU A C 1
ATOM 2214 O O . LEU A 1 278 ? -13.722 29.501 -22.784 1.00 44.19 278 LEU A O 1
ATOM 2219 N N . GLN A 1 279 ? -14.426 29.851 -24.948 1.00 48.56 279 GLN A N 1
ATOM 2220 C CA . GLN A 1 279 ? -15.219 31.016 -24.607 1.00 44.99 279 GLN A CA 1
ATOM 2221 C C . GLN A 1 279 ? -16.240 30.733 -23.595 1.00 44.99 279 GLN A C 1
ATOM 2222 O O . GLN A 1 279 ? -16.356 31.435 -22.586 1.00 43.81 279 GLN A O 1
ATOM 2228 N N . PHE A 1 280 ? -16.956 29.652 -23.825 1.00 51.31 280 PHE A N 1
ATOM 2229 C CA . PHE A 1 280 ? -17.945 29.169 -22.874 1.00 56.60 280 PHE A CA 1
ATOM 2230 C C . PHE A 1 280 ? -17.334 28.981 -21.462 1.00 51.08 280 PHE A C 1
ATOM 2231 O O . PHE A 1 280 ? -17.859 29.447 -20.479 1.00 53.63 280 PHE A O 1
ATOM 2239 N N . MET A 1 281 ? -16.194 28.303 -21.390 1.00 52.95 281 MET A N 1
ATOM 2240 C CA . MET A 1 281 ? -15.524 28.021 -20.132 1.00 46.56 281 MET A CA 1
ATOM 2241 C C . MET A 1 281 ? -15.065 29.313 -19.404 1.00 48.67 281 MET A C 1
ATOM 2242 O O . MET A 1 281 ? -15.163 29.432 -18.180 1.00 51.19 281 MET A O 1
ATOM 2247 N N . VAL A 1 282 ? -14.523 30.249 -20.159 1.00 41.69 282 VAL A N 1
ATOM 2248 C CA . VAL A 1 282 ? -13.872 31.438 -19.581 1.00 52.63 282 VAL A CA 1
ATOM 2249 C C . VAL A 1 282 ? -14.801 32.647 -19.381 1.00 54.09 282 VAL A C 1
ATOM 2250 O O . VAL A 1 282 ? -14.552 33.518 -18.514 1.00 52.57 282 VAL A O 1
ATOM 2254 N N . LYS A 1 283 ? -15.856 32.711 -20.180 1.00 53.14 283 LYS A N 1
ATOM 2255 C CA . LYS A 1 283 ? -16.816 33.807 -20.076 1.00 58.24 283 LYS A CA 1
ATOM 2256 C C . LYS A 1 283 ? -18.058 33.390 -19.349 1.00 56.98 283 LYS A C 1
ATOM 2257 O O . LYS A 1 283 ? -18.806 34.232 -18.935 1.00 56.42 283 LYS A O 1
ATOM 2263 N N . GLU A 1 284 ? -18.295 32.099 -19.182 1.00 59.75 284 GLU A N 1
ATOM 2264 C CA . GLU A 1 284 ? -19.524 31.663 -18.542 1.00 64.95 284 GLU A CA 1
ATOM 2265 C C . GLU A 1 284 ? -19.251 30.840 -17.330 1.00 62.99 284 GLU A C 1
ATOM 2266 O O . GLU A 1 284 ? -19.804 31.152 -16.330 1.00 70.24 284 GLU A O 1
ATOM 2272 N N . ASN A 1 285 ? -18.363 29.840 -17.392 1.00 64.13 285 ASN A N 1
ATOM 2273 C CA . ASN A 1 285 ? -18.065 29.023 -16.204 1.00 64.03 285 ASN A CA 1
ATOM 2274 C C . ASN A 1 285 ? -17.271 29.754 -15.080 1.00 55.45 285 ASN A C 1
ATOM 2275 O O . ASN A 1 285 ? -17.810 29.979 -14.017 1.00 64.55 285 ASN A O 1
ATOM 2280 N N . TYR A 1 286 ? -16.001 30.067 -15.319 1.00 55.59 286 TYR A N 1
ATOM 2281 C CA . TYR A 1 286 ? -15.117 30.648 -14.307 1.00 54.15 286 TYR A CA 1
ATOM 2282 C C . TYR A 1 286 ? -14.021 31.523 -14.988 1.00 53.89 286 TYR A C 1
ATOM 2283 O O . TYR A 1 286 ? -13.370 31.075 -15.948 1.00 50.72 286 TYR A O 1
ATOM 2292 N N . PRO A 1 287 ? -13.843 32.796 -14.530 1.00 49.99 287 PRO A N 1
ATOM 2293 C CA . PRO A 1 287 ? -12.997 33.669 -15.329 1.00 46.19 287 PRO A CA 1
ATOM 2294 C C . PRO A 1 287 ? -11.522 33.418 -15.044 1.00 44.91 287 PRO A C 1
ATOM 2295 O O . PRO A 1 287 ? -11.154 32.836 -14.047 1.00 52.26 287 PRO A O 1
ATOM 2299 N N . VAL A 1 288 ? -10.700 33.832 -15.964 1.00 40.86 288 VAL A N 1
ATOM 2300 C CA . VAL A 1 288 ? -9.266 33.894 -15.729 1.00 47.39 288 VAL A CA 1
ATOM 2301 C C . VAL A 1 288 ? -8.792 35.360 -15.811 1.00 44.99 288 VAL A C 1
ATOM 2302 O O . VAL A 1 288 ? -9.522 36.215 -16.285 1.00 40.36 288 VAL A O 1
ATOM 2306 N N . ARG A 1 289 ? -7.547 35.609 -15.448 1.00 46.39 289 ARG A N 1
ATOM 2307 C CA . ARG A 1 289 ? -6.966 36.940 -15.533 1.00 46.66 289 ARG A CA 1
ATOM 2308 C C . ARG A 1 289 ? -6.781 37.276 -16.986 1.00 45.21 289 ARG A C 1
ATOM 2309 O O . ARG A 1 289 ? -6.562 36.394 -17.782 1.00 41.02 289 ARG A O 1
ATOM 2317 N N . PRO A 1 290 ? -6.931 38.539 -17.343 1.00 43.99 290 PRO A N 1
ATOM 2318 C CA . PRO A 1 290 ? -6.634 39.034 -18.742 1.00 43.98 290 PRO A CA 1
ATOM 2319 C C . PRO A 1 290 ? -5.257 38.646 -19.320 1.00 40.77 290 PRO A C 1
ATOM 2320 O O . PRO A 1 290 ? -5.118 38.268 -20.495 1.00 49.25 290 PRO A O 1
ATOM 2324 N N . GLU A 1 291 ? -4.226 38.675 -18.485 1.00 42.39 291 GLU A N 1
ATOM 2325 C CA . GLU A 1 291 ? -2.881 38.217 -18.914 1.00 47.56 291 GLU A CA 1
ATOM 2326 C C . GLU A 1 291 ? -2.789 36.733 -19.342 1.00 44.81 291 GLU A C 1
ATOM 2327 O O . GLU A 1 291 ? -1.840 36.358 -19.993 1.00 46.54 291 GLU A O 1
ATOM 2333 N N . THR A 1 292 ? -3.768 35.900 -18.981 1.00 42.64 292 THR A N 1
ATOM 2334 C CA . THR A 1 292 ? -3.626 34.420 -19.181 1.00 44.06 292 THR A CA 1
ATOM 2335 C C . THR A 1 292 ? -3.933 34.002 -20.585 1.00 45.68 292 THR A C 1
ATOM 2336 O O . THR A 1 292 ? -3.207 33.217 -21.204 1.00 47.49 292 THR A O 1
ATOM 2340 N N . LEU A 1 293 ? -5.013 34.556 -21.104 1.00 50.13 293 LEU A N 1
ATOM 2341 C CA . LEU A 1 293 ? -5.490 34.227 -22.442 1.00 47.94 293 LEU A CA 1
ATOM 2342 C C . LEU A 1 293 ? -5.752 35.528 -23.232 1.00 44.55 293 LEU A C 1
ATOM 2343 O O . LEU A 1 293 ? -6.255 36.517 -22.713 1.00 49.24 293 LEU A O 1
ATOM 2348 N N . ASP A 1 294 ? -5.357 35.463 -24.492 1.00 48.25 294 ASP A N 1
ATOM 2349 C CA . ASP A 1 294 ? -5.568 36.482 -25.517 1.00 50.74 294 ASP A CA 1
ATOM 2350 C C . ASP A 1 294 ? -7.025 36.514 -25.963 1.00 50.52 294 ASP A C 1
ATOM 2351 O O . ASP A 1 294 ? -7.600 35.474 -26.369 1.00 47.59 294 ASP A O 1
ATOM 2356 N N . GLU A 1 295 ? -7.623 37.701 -25.874 1.00 49.79 295 GLU A N 1
ATOM 2357 C CA . GLU A 1 295 ? -9.022 37.900 -26.226 1.00 55.81 295 GLU A CA 1
ATOM 2358 C C . GLU A 1 295 ? -9.381 37.397 -27.593 1.00 51.73 295 GLU A C 1
ATOM 2359 O O . GLU A 1 295 ? -10.471 36.854 -27.769 1.00 58.02 295 GLU A O 1
ATOM 2365 N N . GLY A 1 296 ? -8.478 37.546 -28.550 1.00 61.33 296 GLY A N 1
ATOM 2366 C CA . GLY A 1 296 ? -8.657 36.966 -29.904 1.00 53.50 296 GLY A CA 1
ATOM 2367 C C . GLY A 1 296 ? -8.638 35.465 -30.039 1.00 63.76 296 GLY A C 1
ATOM 2368 O O . GLY A 1 296 ? -9.390 34.874 -30.853 1.00 59.87 296 GLY A O 1
ATOM 2369 N N . ASP A 1 297 ? -7.775 34.835 -29.242 1.00 63.53 297 ASP A N 1
ATOM 2370 C CA . ASP A 1 297 ? -7.694 33.399 -29.228 1.00 56.78 297 ASP A CA 1
ATOM 2371 C C . ASP A 1 297 ? -9.023 32.850 -28.708 1.00 53.67 297 ASP A C 1
ATOM 2372 O O . ASP A 1 297 ? -9.491 31.876 -29.218 1.00 54.20 297 ASP A O 1
ATOM 2377 N N . ILE A 1 298 ? -9.607 33.496 -27.702 1.00 49.02 298 ILE A N 1
ATOM 2378 C CA . ILE A 1 298 ? -10.857 33.098 -27.081 1.00 53.34 298 ILE A CA 1
ATOM 2379 C C . ILE A 1 298 ? -12.019 33.195 -28.070 1.00 60.27 298 ILE A C 1
ATOM 2380 O O . ILE A 1 298 ? -12.788 32.258 -28.237 1.00 59.84 298 ILE A O 1
ATOM 2385 N N . GLU A 1 299 ? -12.151 34.367 -28.656 1.00 55.63 299 GLU A N 1
ATOM 2386 C CA . GLU A 1 299 ? -13.113 34.663 -29.711 1.00 62.17 299 GLU A CA 1
ATOM 2387 C C . GLU A 1 299 ? -13.039 33.842 -30.959 1.00 54.46 299 GLU A C 1
ATOM 2388 O O . GLU A 1 299 ? -14.065 33.453 -31.498 1.00 57.47 299 GLU A O 1
ATOM 2394 N N . HIS A 1 300 ? -11.839 33.590 -31.445 1.00 55.50 300 HIS A N 1
ATOM 2395 C CA . HIS A 1 300 ? -11.693 32.859 -32.704 1.00 54.54 300 HIS A CA 1
ATOM 2396 C C . HIS A 1 300 ? -11.387 31.395 -32.462 1.00 55.38 300 HIS A C 1
ATOM 2397 O O . HIS A 1 300 ? -10.962 30.689 -33.378 1.00 53.74 300 HIS A O 1
ATOM 2404 N N . PHE A 1 301 ? -11.654 30.906 -31.249 1.00 45.68 301 PHE A N 1
ATOM 2405 C CA . PHE A 1 301 ? -11.207 29.540 -30.883 1.00 50.34 301 PHE A CA 1
ATOM 2406 C C . PHE A 1 301 ? -11.583 28.452 -31.893 1.00 49.80 301 PHE A C 1
ATOM 2407 O O . PHE A 1 301 ? -10.799 27.544 -32.193 1.00 50.23 301 PHE A O 1
ATOM 2415 N N . GLU A 1 302 ? -12.789 28.573 -32.430 1.00 51.92 302 GLU A N 1
ATOM 2416 C CA . GLU A 1 302 ? -13.272 27.569 -33.341 1.00 58.63 302 GLU A CA 1
ATOM 2417 C C . GLU A 1 302 ? -12.519 27.447 -34.662 1.00 67.27 302 GLU A C 1
ATOM 2418 O O . GLU A 1 302 ? -12.539 26.391 -35.263 1.00 64.42 302 GLU A O 1
ATOM 2424 N N . ILE A 1 303 ? -11.861 28.509 -35.120 1.00 66.23 303 ILE A N 1
ATOM 2425 C CA . ILE A 1 303 ? -11.096 28.425 -36.373 1.00 62.97 303 ILE A CA 1
ATOM 2426 C C . ILE A 1 303 ? -9.581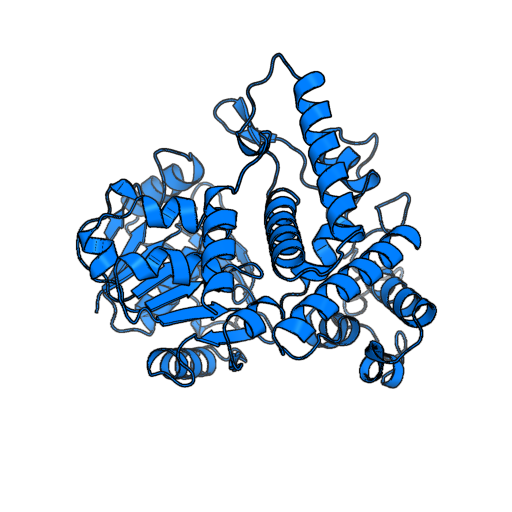 28.287 -36.186 1.00 62.81 303 ILE A C 1
ATOM 2427 O O . ILE A 1 303 ? -8.854 28.140 -37.138 1.00 56.65 303 ILE A O 1
ATOM 2432 N N . LEU A 1 304 ? -9.110 28.294 -34.952 1.00 58.76 304 LEU A N 1
ATOM 2433 C CA . LEU A 1 304 ? -7.709 28.119 -34.692 1.00 50.00 304 LEU A CA 1
ATOM 2434 C C . LEU A 1 304 ? -7.247 26.698 -34.979 1.00 45.16 304 LEU A C 1
ATOM 2435 O O . LEU A 1 304 ? -8.033 25.795 -35.020 1.00 55.90 304 LEU A O 1
ATOM 2440 N N . PRO A 1 305 ? -5.954 26.506 -35.212 1.00 48.15 305 PRO A N 1
ATOM 2441 C CA . PRO A 1 305 ? -5.457 25.162 -35.491 1.00 42.71 305 PRO A CA 1
ATOM 2442 C C . PRO A 1 305 ? -5.628 24.235 -34.262 1.00 48.85 305 PRO A C 1
ATOM 2443 O O . PRO A 1 305 ? -5.641 24.671 -33.115 1.00 45.51 305 PRO A O 1
ATOM 2447 N N . ASP A 1 306 ? -5.740 22.955 -34.518 1.00 48.34 306 ASP A N 1
ATOM 2448 C CA . ASP A 1 306 ? -5.933 21.968 -33.480 1.00 49.34 306 ASP A CA 1
ATOM 2449 C C . ASP A 1 306 ? -5.003 22.040 -32.225 1.00 46.69 306 ASP A C 1
ATOM 2450 O O . ASP A 1 306 ? -5.471 21.990 -31.081 1.00 42.84 306 ASP A O 1
ATOM 2455 N N . ILE A 1 307 ? -3.702 22.085 -32.486 1.00 41.12 307 ILE A N 1
ATOM 2456 C CA . ILE A 1 307 ? -2.662 22.174 -31.515 1.00 43.73 307 ILE A CA 1
ATOM 2457 C C . ILE A 1 307 ? -2.883 23.433 -30.699 1.00 46.95 307 ILE A C 1
ATOM 2458 O O . ILE A 1 307 ? -2.736 23.361 -29.483 1.00 46.50 307 ILE A O 1
ATOM 2463 N N . LEU A 1 308 ? -3.273 24.555 -31.336 1.00 40.79 308 LEU A N 1
ATOM 2464 C CA . LEU A 1 308 ? -3.519 25.761 -30.601 1.00 42.51 308 LEU A CA 1
ATOM 2465 C C . LEU A 1 308 ? -4.741 25.665 -29.688 1.00 44.02 308 LEU A C 1
ATOM 2466 O O . LEU A 1 308 ? -4.703 26.072 -28.498 1.00 44.56 308 LEU A O 1
ATOM 2471 N N . GLN A 1 309 ? -5.775 25.014 -30.168 1.00 42.01 309 GLN A N 1
ATOM 2472 C CA . GLN A 1 309 ? -6.984 24.800 -29.354 1.00 39.67 309 GLN A CA 1
ATOM 2473 C C . GLN A 1 309 ? -6.667 24.024 -28.091 1.00 42.33 309 GLN A C 1
ATOM 2474 O O . GLN A 1 309 ? -7.156 24.400 -27.026 1.00 42.40 309 GLN A O 1
ATOM 2480 N N . GLU A 1 310 ? -5.871 22.963 -28.250 1.00 39.04 310 GLU A N 1
ATOM 2481 C CA . GLU A 1 310 ? -5.346 22.118 -27.171 1.00 39.77 310 GLU A CA 1
ATOM 2482 C C . GLU A 1 310 ? -4.509 22.884 -26.181 1.00 42.09 310 GLU A C 1
ATOM 2483 O O . GLU A 1 310 ? -4.732 22.766 -24.985 1.00 43.26 310 GLU A O 1
ATOM 2489 N N . TYR A 1 311 ? -3.615 23.724 -26.673 1.00 39.56 311 TYR A N 1
ATOM 2490 C CA . TYR A 1 311 ? -2.751 24.530 -25.817 1.00 37.78 311 TYR A CA 1
ATOM 2491 C C . TYR A 1 311 ? -3.594 25.479 -24.939 1.00 39.53 311 TYR A C 1
ATOM 2492 O O . TYR A 1 311 ? -3.454 25.524 -23.681 1.00 33.53 311 TYR A O 1
ATOM 2501 N N . LEU A 1 312 ? -4.552 26.123 -25.566 1.00 35.69 312 LEU A N 1
ATOM 2502 C CA . LEU A 1 312 ? -5.431 27.038 -24.883 1.00 38.15 312 LEU A CA 1
ATOM 2503 C C . LEU A 1 312 ? -6.306 26.365 -23.850 1.00 39.52 312 LEU A C 1
ATOM 2504 O O . LEU A 1 312 ? -6.559 26.946 -22.784 1.00 41.25 312 LEU A O 1
ATOM 2509 N N . LEU A 1 313 ? -6.734 25.145 -24.135 1.00 37.34 313 LEU A N 1
ATOM 2510 C CA . LEU A 1 313 ? -7.492 24.381 -23.152 1.00 39.53 313 LEU A CA 1
ATOM 2511 C C . LEU A 1 313 ? -6.631 23.992 -21.964 1.00 32.10 313 LEU A C 1
ATOM 2512 O O . LEU A 1 313 ? -7.088 24.112 -20.807 1.00 42.21 313 LEU A O 1
ATOM 2517 N N . TYR A 1 314 ? -5.431 23.461 -22.241 1.00 35.52 314 TYR A N 1
ATOM 2518 C CA . TYR A 1 314 ? -4.456 23.135 -21.241 1.00 33.36 314 TYR A CA 1
ATOM 2519 C C . TYR A 1 314 ? -4.198 24.350 -20.332 1.00 37.11 314 TYR A C 1
ATOM 2520 O O . TYR A 1 314 ? -4.319 24.251 -19.100 1.00 30.61 314 TYR A O 1
ATOM 2529 N N . VAL A 1 315 ? -3.910 25.478 -20.941 1.00 31.91 315 VAL A N 1
ATOM 2530 C CA . VAL A 1 315 ? -3.683 26.712 -20.182 1.00 33.43 315 VAL A CA 1
ATOM 2531 C C . VAL A 1 315 ? -4.856 27.130 -19.295 1.00 32.99 315 VAL A C 1
ATOM 2532 O O . VAL A 1 315 ? -4.649 27.513 -18.105 1.00 38.31 315 VAL A O 1
ATOM 2536 N N . ARG A 1 316 ? -6.073 27.116 -19.835 1.00 34.71 316 ARG A N 1
ATOM 2537 C CA A ARG A 1 316 ? -7.277 27.371 -19.039 0.50 36.58 316 ARG A CA 1
ATOM 2538 C CA B ARG A 1 316 ? -7.286 27.362 -19.045 0.50 36.51 316 ARG A CA 1
ATOM 2539 C C . ARG A 1 316 ? -7.290 26.532 -17.767 1.00 40.97 316 ARG A C 1
ATOM 2540 O O . ARG A 1 316 ? -7.545 27.060 -16.659 1.00 34.89 316 ARG A O 1
ATOM 2555 N N . TYR A 1 317 ? -7.054 25.224 -17.910 1.00 39.46 317 TYR A N 1
ATOM 2556 C CA . TYR A 1 317 ? -7.024 24.358 -16.709 1.00 39.47 317 TYR A CA 1
ATOM 2557 C C . TYR A 1 317 ? -5.917 24.696 -15.754 1.00 38.44 317 TYR A C 1
ATOM 2558 O O . TYR A 1 317 ? -6.091 24.640 -14.554 1.00 42.14 317 TYR A O 1
ATOM 2567 N N . THR A 1 318 ? -4.775 25.108 -16.274 1.00 35.40 318 THR A N 1
ATOM 2568 C CA . THR A 1 318 ? -3.649 25.461 -15.394 1.00 36.59 318 THR A CA 1
ATOM 2569 C C . THR A 1 318 ? -3.876 26.757 -14.657 1.00 37.83 318 THR A C 1
ATOM 2570 O O . THR A 1 318 ? -3.540 26.882 -13.465 1.00 37.66 318 THR A O 1
ATOM 2574 N N . ALA A 1 319 ? -4.569 27.663 -15.303 1.00 37.12 319 ALA A N 1
ATOM 2575 C CA . ALA A 1 319 ? -4.892 28.979 -14.726 1.00 40.58 319 ALA A CA 1
ATOM 2576 C C . ALA A 1 319 ? -5.843 28.873 -13.544 1.00 44.65 319 ALA A C 1
ATOM 2577 O O . ALA A 1 319 ? -5.921 29.780 -12.712 1.00 45.07 319 ALA A O 1
ATOM 2579 N N . ILE A 1 320 ? -6.633 27.802 -13.500 1.00 39.62 320 ILE A N 1
ATOM 2580 C CA . ILE A 1 320 ? -7.538 27.610 -12.392 1.00 39.05 320 ILE A CA 1
ATOM 2581 C C . ILE A 1 320 ? -7.082 26.543 -11.393 1.00 42.39 320 ILE A C 1
ATOM 2582 O O . ILE A 1 320 ? -7.913 26.060 -10.611 1.00 39.70 320 ILE A O 1
ATOM 2587 N N . LEU A 1 321 ? -5.814 26.187 -11.393 1.00 35.45 321 LEU A N 1
ATOM 2588 C CA . LEU A 1 321 ? -5.301 25.354 -10.316 1.00 33.83 321 LEU A CA 1
ATOM 2589 C C . LEU A 1 321 ? -5.549 26.060 -8.985 1.00 39.37 321 LEU A C 1
ATOM 2590 O O . LEU A 1 321 ? -5.845 25.433 -7.954 1.00 38.73 321 LEU A O 1
ATOM 2595 N N . ILE A 1 322 ? -5.385 27.380 -9.007 1.00 38.55 322 ILE A N 1
ATOM 2596 C CA . ILE A 1 322 ? -5.823 28.248 -7.918 1.00 35.79 322 ILE A CA 1
ATOM 2597 C C . ILE A 1 322 ? -7.006 29.103 -8.431 1.00 40.07 322 ILE A C 1
ATOM 2598 O O . ILE A 1 322 ? -7.389 29.035 -9.618 1.00 43.56 322 ILE A O 1
ATOM 2603 N N . ASP A 1 323 ? -7.677 29.775 -7.497 1.00 34.57 323 ASP A N 1
ATOM 2604 C CA . ASP A 1 323 ? -8.676 30.780 -7.780 1.00 38.84 323 ASP A CA 1
ATOM 2605 C C . ASP A 1 323 ? -7.850 32.072 -7.893 1.00 35.89 323 ASP A C 1
ATOM 2606 O O . ASP A 1 323 ? -7.488 32.641 -6.868 1.00 40.33 323 ASP A O 1
ATOM 2611 N N . PRO A 1 324 ? -7.587 32.521 -9.116 1.00 35.10 324 PRO A N 1
ATOM 2612 C CA . PRO A 1 324 ? -6.762 33.659 -9.345 1.00 37.70 324 PRO A CA 1
ATOM 2613 C C . PRO A 1 324 ? -7.390 34.978 -8.981 1.00 44.92 324 PRO A C 1
ATOM 2614 O O . PRO A 1 324 ? -6.679 35.970 -9.069 1.00 39.79 324 PRO A O 1
ATOM 2618 N N . PHE A 1 325 ? -8.645 34.964 -8.523 1.00 43.49 325 PHE A N 1
ATOM 2619 C CA . PHE A 1 325 ? -9.332 36.118 -8.034 1.00 42.20 325 PHE A CA 1
ATOM 2620 C C . PHE A 1 325 ? -9.536 36.062 -6.553 1.00 49.72 325 PHE A C 1
ATOM 2621 O O . PHE A 1 325 ? -10.086 37.011 -6.003 1.00 47.89 325 PHE A O 1
ATOM 2629 N N . SER A 1 326 ? -9.119 34.982 -5.886 1.00 41.08 326 SER A N 1
ATOM 2630 C CA . SER A 1 326 ? -9.256 34.930 -4.439 1.00 39.99 326 SER A CA 1
ATOM 2631 C C . SER A 1 326 ? -8.181 35.810 -3.810 1.00 41.62 326 SER A C 1
ATOM 2632 O O . SER A 1 326 ? -7.197 36.136 -4.438 1.00 43.43 326 SER A O 1
ATOM 2635 N N . GLN A 1 327 ? -8.363 36.153 -2.550 1.00 47.59 327 GLN A N 1
ATOM 2636 C CA . GLN A 1 327 ? -7.360 36.911 -1.791 1.00 54.71 327 GLN A CA 1
ATOM 2637 C C . GLN A 1 327 ? -6.148 36.066 -1.500 1.00 55.27 327 GLN A C 1
ATOM 2638 O O . GLN A 1 327 ? -6.292 35.150 -0.734 1.00 58.69 327 GLN A O 1
ATOM 2644 N N . PRO A 1 328 ? -4.934 36.398 -2.031 1.00 52.29 328 PRO A N 1
ATOM 2645 C CA . PRO A 1 328 ? -3.767 35.563 -1.674 1.00 55.21 328 PRO A CA 1
ATOM 2646 C C . PRO A 1 328 ? -3.391 35.805 -0.219 1.00 52.82 328 PRO A C 1
ATOM 2647 O O . PRO A 1 328 ? -3.690 36.802 0.262 1.00 39.54 328 PRO A O 1
ATOM 2651 N N . ASP A 1 329 ? -2.811 34.856 0.473 1.00 51.46 329 ASP A N 1
ATOM 2652 C CA . ASP A 1 329 ? -2.399 35.062 1.825 1.00 46.62 329 ASP A CA 1
ATOM 2653 C C . ASP A 1 329 ? -1.007 35.760 1.793 1.00 50.41 329 ASP A C 1
ATOM 2654 O O . ASP A 1 329 ? -0.491 36.220 0.742 1.00 46.38 329 ASP A O 1
ATOM 2659 N N . GLU A 1 330 ? -0.420 35.867 2.971 1.00 48.93 330 GLU A N 1
ATOM 2660 C CA . GLU A 1 330 ? 0.750 36.697 3.257 1.00 59.85 330 GLU A CA 1
ATOM 2661 C C . GLU A 1 330 ? 2.026 36.120 2.616 1.00 57.79 330 GLU A C 1
ATOM 2662 O O . GLU A 1 330 ? 2.997 36.829 2.500 1.00 53.21 330 GLU A O 1
ATOM 2668 N N . ASN A 1 331 ? 2.020 34.821 2.269 1.00 50.33 331 ASN A N 1
ATOM 2669 C CA . ASN A 1 331 ? 3.094 34.144 1.561 1.00 49.00 331 ASN A CA 1
ATOM 2670 C C . ASN A 1 331 ? 2.842 34.064 0.048 1.00 45.50 331 ASN A C 1
ATOM 2671 O O . ASN A 1 331 ? 3.536 33.350 -0.671 1.00 49.29 331 ASN A O 1
ATOM 2676 N N . GLY A 1 332 ? 1.793 34.701 -0.390 1.00 44.06 332 GLY A N 1
ATOM 2677 C CA . GLY A 1 332 ? 1.404 34.752 -1.811 1.00 46.43 332 GLY A CA 1
ATOM 2678 C C . GLY A 1 332 ? 0.617 33.595 -2.370 1.00 45.98 332 GLY A C 1
ATOM 2679 O O . GLY A 1 332 ? 0.524 33.448 -3.588 1.00 53.08 332 GLY A O 1
ATOM 2680 N N . HIS A 1 333 ? 0.023 32.813 -1.492 1.00 46.01 333 HIS A N 1
ATOM 2681 C CA . HIS A 1 333 ? -0.642 31.590 -1.849 1.00 50.62 333 HIS A CA 1
ATOM 2682 C C . HIS A 1 333 ? -2.136 31.864 -1.902 1.00 50.18 333 HIS A C 1
ATOM 2683 O O . HIS A 1 333 ? -2.716 32.504 -1.019 1.00 50.21 333 HIS A O 1
ATOM 2690 N N . TYR A 1 334 ? -2.723 31.471 -3.023 1.00 50.14 334 TYR A N 1
ATOM 2691 C CA . TYR A 1 334 ? -4.136 31.647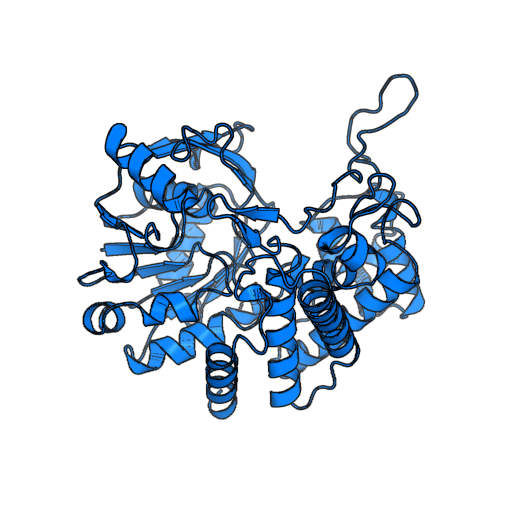 -3.321 1.00 46.40 334 TYR A CA 1
ATOM 2692 C C . TYR A 1 334 ? -4.946 30.389 -2.977 1.00 49.15 334 TYR A C 1
ATOM 2693 O O . TYR A 1 334 ? -4.391 29.358 -2.717 1.00 50.27 334 TYR A O 1
ATOM 2702 N N . PHE A 1 335 ? -6.269 30.498 -3.008 1.00 46.41 335 PHE A N 1
ATOM 2703 C CA . PHE A 1 335 ? -7.130 29.388 -2.629 1.00 49.21 335 PHE A CA 1
ATOM 2704 C C . PHE A 1 335 ? -6.863 28.204 -3.600 1.00 45.74 335 PHE A C 1
ATOM 2705 O O . PHE A 1 335 ? -6.871 28.411 -4.833 1.00 41.87 335 PHE A O 1
ATOM 2713 N N . ASP A 1 336 ? -6.736 27.008 -3.062 1.00 46.40 336 ASP A N 1
ATOM 2714 C CA . ASP A 1 336 ? -6.526 25.751 -3.849 1.00 45.13 336 ASP A CA 1
ATOM 2715 C C . ASP A 1 336 ? -7.837 25.197 -4.440 1.00 45.88 336 ASP A C 1
ATOM 2716 O O . ASP A 1 336 ? -8.449 24.279 -3.974 1.00 46.66 336 ASP A O 1
ATOM 2721 N N . PHE A 1 337 ? -8.240 25.821 -5.510 1.00 42.09 337 PHE A N 1
ATOM 2722 C CA . PHE A 1 337 ? -9.468 25.609 -6.198 1.00 47.57 337 PHE A CA 1
ATOM 2723 C C . PHE A 1 337 ? -9.538 24.210 -6.905 1.00 46.60 337 PHE A C 1
ATOM 2724 O O . PHE A 1 337 ? -10.597 23.690 -7.196 1.00 45.26 337 PHE A O 1
ATOM 2732 N N . SER A 1 338 ? -8.374 23.659 -7.100 1.00 42.27 338 SER A N 1
ATOM 2733 C CA . SER A 1 338 ? -8.061 22.455 -7.872 1.00 46.34 338 SER A CA 1
ATOM 2734 C C . SER A 1 338 ? -8.307 21.175 -7.073 1.00 42.21 338 SER A C 1
ATOM 2735 O O . SER A 1 338 ? -8.392 20.076 -7.612 1.00 40.03 338 SER A O 1
ATOM 2738 N N . ALA A 1 339 ? -8.327 21.334 -5.762 1.00 41.66 339 ALA A N 1
ATOM 2739 C CA . ALA A 1 339 ? -8.222 20.201 -4.840 1.00 48.21 339 ALA A CA 1
ATOM 2740 C C . ALA A 1 339 ? -9.604 19.539 -4.599 1.00 45.54 339 ALA A C 1
ATOM 2741 O O . ALA A 1 339 ? -10.070 19.426 -3.471 1.00 40.11 339 ALA A O 1
ATOM 2743 N N . VAL A 1 340 ? -10.274 19.132 -5.678 1.00 37.02 340 VAL A N 1
ATOM 2744 C CA . VAL A 1 340 ? -11.583 18.529 -5.551 1.00 41.87 340 VA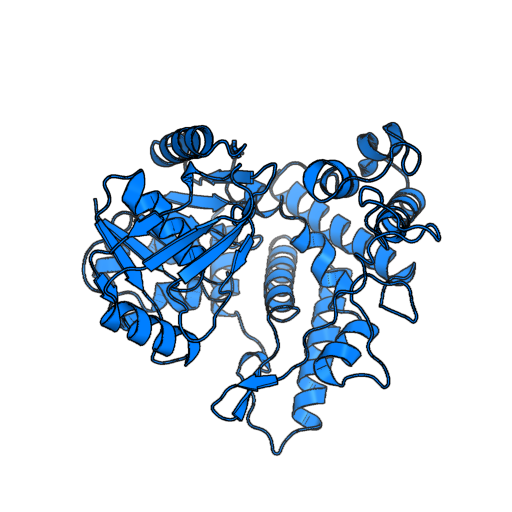L A CA 1
ATOM 2745 C C . VAL A 1 340 ? -11.275 17.033 -5.554 1.00 40.91 340 VAL A C 1
ATOM 2746 O O . VAL A 1 340 ? -10.789 16.537 -6.550 1.00 41.32 340 VAL A O 1
ATOM 2750 N N . PRO A 1 341 ? -11.533 16.325 -4.469 1.00 44.75 341 PRO A N 1
ATOM 2751 C CA . PRO A 1 341 ? -11.276 14.873 -4.603 1.00 46.42 341 PRO A CA 1
ATOM 2752 C C . PRO A 1 341 ? -12.279 14.121 -5.529 1.00 43.35 341 PRO A C 1
ATOM 2753 O O . PRO A 1 341 ? -13.363 14.593 -5.807 1.00 41.43 341 PRO A O 1
ATOM 2757 N N . PHE A 1 342 ? -11.857 12.957 -5.983 1.00 43.07 342 PHE A N 1
ATOM 2758 C CA . PHE A 1 342 ? -12.729 11.979 -6.636 1.00 45.25 342 PHE A CA 1
ATOM 2759 C C . PHE A 1 342 ? -13.599 11.283 -5.613 1.00 40.60 342 PHE A C 1
ATOM 2760 O O . PHE A 1 342 ? -13.076 10.823 -4.652 1.00 41.23 342 PHE A O 1
ATOM 2768 N N . LYS A 1 343 ? -14.898 11.211 -5.862 1.00 42.78 343 LYS A N 1
ATOM 2769 C CA . LYS A 1 343 ? -15.810 10.313 -5.154 1.00 48.69 343 LYS A CA 1
ATOM 2770 C C . LYS A 1 343 ? -15.560 8.879 -5.583 1.00 40.99 343 LYS A C 1
ATOM 2771 O O . LYS A 1 343 ? -15.468 8.609 -6.743 1.00 36.63 343 LYS A O 1
ATOM 2777 N N . GLN A 1 344 ? -15.379 7.989 -4.626 1.00 42.57 344 GLN A N 1
ATOM 2778 C CA . GLN A 1 344 ? -15.153 6.544 -4.945 1.00 49.97 344 GLN A CA 1
ATOM 2779 C C . GLN A 1 344 ? -16.422 5.688 -4.928 1.00 41.37 344 GLN A C 1
ATOM 2780 O O . GLN A 1 344 ? -17.431 6.078 -4.335 1.00 41.47 344 GLN A O 1
ATOM 2786 N N . VAL A 1 345 ? -16.405 4.548 -5.591 1.00 42.90 345 VAL A N 1
ATOM 2787 C CA . VAL A 1 345 ? -17.518 3.596 -5.401 1.00 46.86 345 VAL A CA 1
ATOM 2788 C C . VAL A 1 345 ? -17.683 3.385 -3.908 1.00 45.76 345 VAL A C 1
ATOM 2789 O O . VAL A 1 345 ? -16.721 3.428 -3.184 1.00 49.10 345 VAL A O 1
ATOM 2793 N N . TYR A 1 346 ? -18.920 3.284 -3.464 1.00 47.82 346 TYR A N 1
ATOM 2794 C CA . TYR A 1 346 ? -19.262 3.257 -2.026 1.00 46.77 346 TYR A CA 1
ATOM 2795 C C . TYR A 1 346 ? -20.475 2.290 -1.822 1.00 46.68 346 TYR A C 1
ATOM 2796 O O . TYR A 1 346 ? -21.275 2.044 -2.734 1.00 47.74 346 TYR A O 1
ATOM 2805 N N . LYS A 1 347 ? -20.644 1.824 -0.616 1.00 51.48 347 LYS A N 1
ATOM 2806 C CA . LYS A 1 347 ? -21.775 0.987 -0.287 1.00 56.18 347 LYS A CA 1
ATOM 2807 C C . LYS A 1 347 ? -22.875 1.826 0.310 1.00 50.37 347 LYS A C 1
ATOM 2808 O O . LYS A 1 347 ? -22.628 2.536 1.266 1.00 52.71 347 LYS A O 1
ATOM 2814 N N . ASN A 1 348 ? -24.083 1.721 -0.216 1.00 48.37 348 ASN A N 1
ATOM 2815 C CA . ASN A 1 348 ? -25.234 2.361 0.404 1.00 56.42 348 ASN A CA 1
ATOM 2816 C C . ASN A 1 348 ? -25.564 1.647 1.719 1.00 59.81 348 ASN A C 1
ATOM 2817 O O . ASN A 1 348 ? -24.908 0.672 2.111 1.00 72.92 348 ASN A O 1
ATOM 2822 N N . GLU A 1 349 ? -26.568 2.128 2.411 1.00 63.69 349 GLU A N 1
ATOM 2823 C CA . GLU A 1 349 ? -26.877 1.587 3.751 1.00 74.18 349 GLU A CA 1
ATOM 2824 C C . GLU A 1 349 ? -27.419 0.130 3.741 1.00 66.39 349 GLU A C 1
ATOM 2825 O O . GLU A 1 349 ? -27.380 -0.511 4.762 1.00 69.96 349 GLU A O 1
ATOM 2831 N N . GLN A 1 350 ? -27.873 -0.388 2.599 1.00 66.86 350 GLN A N 1
ATOM 2832 C CA . GLN A 1 350 ? -28.145 -1.832 2.440 1.00 69.55 350 GLN A CA 1
ATOM 2833 C C . GLN A 1 350 ? -26.943 -2.620 1.879 1.00 71.47 350 GLN A C 1
ATOM 2834 O O . GLN A 1 350 ? -27.134 -3.648 1.225 1.00 67.69 350 GLN A O 1
ATOM 2840 N N . ASP A 1 351 ? -25.708 -2.148 2.095 1.00 62.48 351 ASP A N 1
ATOM 2841 C CA . ASP A 1 351 ? -24.526 -2.816 1.577 1.00 63.51 351 ASP A CA 1
ATOM 2842 C C . ASP A 1 351 ? -24.510 -3.077 0.074 1.00 58.48 351 ASP A C 1
ATOM 2843 O O . ASP A 1 351 ? -23.835 -4.022 -0.355 1.00 68.83 351 ASP A O 1
ATOM 2848 N N . VAL A 1 352 ? -25.224 -2.274 -0.730 1.00 53.21 352 VAL A N 1
ATOM 2849 C CA . VAL A 1 352 ? -25.105 -2.358 -2.204 1.00 49.68 352 VAL A CA 1
ATOM 2850 C C . VAL A 1 352 ? -24.079 -1.303 -2.644 1.00 54.59 352 VAL A C 1
ATOM 2851 O O . VAL A 1 352 ? -24.162 -0.096 -2.218 1.00 47.53 352 VAL A O 1
ATOM 2855 N N . VAL A 1 353 ? -23.170 -1.758 -3.512 1.00 47.74 353 VAL A N 1
ATOM 2856 C CA . VAL A 1 353 ? -22.074 -0.964 -4.014 1.00 50.28 353 VAL A CA 1
ATOM 2857 C C . VAL A 1 353 ? -22.643 -0.048 -5.079 1.00 46.09 353 VAL A C 1
ATOM 2858 O O . VAL A 1 353 ? -23.240 -0.539 -6.031 1.00 43.92 353 VAL A O 1
ATOM 2862 N N . GLN A 1 354 ? -22.428 1.259 -4.926 1.00 44.00 354 GLN A N 1
ATOM 2863 C CA . GLN A 1 354 ? -22.836 2.238 -5.955 1.00 45.45 354 GLN A CA 1
ATOM 2864 C C . GLN A 1 354 ? -21.590 2.873 -6.638 1.00 41.86 354 GLN A C 1
ATOM 2865 O O . GLN A 1 354 ? -20.526 2.992 -6.058 1.00 44.50 354 GLN A O 1
ATOM 2871 N N . ILE A 1 355 ? -21.791 3.248 -7.876 1.00 39.28 355 ILE A N 1
ATOM 2872 C CA . ILE A 1 355 ? -20.942 4.033 -8.624 1.00 39.00 355 ILE A CA 1
ATOM 2873 C C . ILE A 1 355 ? -21.425 5.508 -8.520 1.00 39.57 355 ILE A C 1
ATOM 2874 O O . ILE A 1 355 ? -22.498 5.842 -8.920 1.00 43.53 355 ILE A O 1
ATOM 2879 N N . PRO A 1 356 ? -20.575 6.412 -8.095 1.00 39.45 356 PRO A N 1
ATOM 2880 C CA . PRO A 1 356 ? -21.027 7.816 -7.872 1.00 37.66 356 PRO A CA 1
ATOM 2881 C C . PRO A 1 356 ? -21.504 8.447 -9.176 1.00 39.07 356 PRO A C 1
ATOM 2882 O O . PRO A 1 356 ? -21.186 7.945 -10.271 1.00 41.35 356 PRO A O 1
ATOM 2886 N N . ARG A 1 357 ? -22.176 9.591 -9.077 1.00 44.09 357 ARG A N 1
ATOM 2887 C CA . ARG A 1 357 ? -22.756 10.232 -10.235 1.00 43.74 357 ARG A CA 1
ATOM 2888 C C . ARG A 1 357 ? -21.688 10.551 -11.263 1.00 41.43 357 ARG A C 1
ATOM 2889 O O . ARG A 1 357 ? -21.947 10.509 -12.455 1.00 44.25 357 ARG A O 1
ATOM 2897 N N . MET A 1 358 ? -20.508 10.942 -10.813 1.00 41.14 358 MET A N 1
ATOM 2898 C CA . MET A 1 358 ? -19.342 11.087 -11.697 1.00 45.80 358 MET A CA 1
ATOM 2899 C C . MET A 1 358 ? -18.533 9.782 -11.521 1.00 42.69 358 MET A C 1
ATOM 2900 O O . MET A 1 358 ? -18.002 9.554 -10.465 1.00 52.35 358 MET A O 1
ATOM 2905 N N . PRO A 1 359 ? -18.504 8.863 -12.464 1.00 42.23 359 PRO A N 1
ATOM 2906 C CA . PRO A 1 359 ? -18.894 9.004 -13.831 1.00 42.04 359 PRO A CA 1
ATOM 2907 C C . PRO A 1 359 ? -20.150 8.268 -14.284 1.00 41.14 359 PRO A C 1
ATOM 2908 O O . PRO A 1 359 ? -20.332 8.187 -15.510 1.00 40.59 359 PRO A O 1
ATOM 2912 N N . SER A 1 360 ? -21.010 7.778 -13.392 1.00 40.84 360 SER A N 1
ATOM 2913 C CA . SER A 1 360 ? -22.256 7.040 -13.866 1.00 47.88 360 SER A CA 1
ATOM 2914 C C . SER A 1 360 ? -23.014 7.858 -14.828 1.00 43.74 360 SER A C 1
ATOM 2915 O O . SER A 1 360 ? -23.451 7.373 -15.821 1.00 46.40 360 SER A O 1
ATOM 2918 N N . GLU A 1 361 ? -23.198 9.138 -14.547 1.00 36.18 361 GLU A N 1
ATOM 2919 C CA . GLU A 1 361 ? -24.058 9.855 -15.419 1.00 44.30 361 GLU A CA 1
ATOM 2920 C C . GLU A 1 361 ? -23.360 10.199 -16.728 1.00 38.48 361 GLU A C 1
ATOM 2921 O O . GLU A 1 361 ? -24.038 10.410 -17.736 1.00 45.85 361 GLU A O 1
ATOM 2927 N N . ASP A 1 362 ? -22.040 10.249 -16.738 1.00 36.16 362 ASP A N 1
ATOM 2928 C CA . ASP A 1 362 ? -21.298 10.486 -17.980 1.00 41.22 362 ASP A CA 1
ATOM 2929 C C . ASP A 1 362 ? -21.317 9.250 -18.921 1.00 41.63 362 ASP A C 1
ATOM 2930 O O . ASP A 1 362 ? -21.213 9.375 -20.156 1.00 41.96 362 ASP A O 1
ATOM 2935 N N . TYR A 1 363 ? -21.408 8.074 -18.317 1.00 42.46 363 TYR A N 1
ATOM 2936 C CA . TYR A 1 363 ? -21.604 6.828 -19.100 1.00 43.76 363 TYR A CA 1
ATOM 2937 C C . TYR A 1 363 ? -22.930 6.929 -19.835 1.00 44.66 363 TYR A C 1
ATOM 2938 O O . TYR A 1 363 ? -22.993 6.650 -21.046 1.00 46.17 363 TYR A O 1
ATOM 2947 N N . TYR A 1 364 ? -23.978 7.368 -19.117 1.00 44.79 364 TYR A N 1
ATOM 2948 C CA . TYR A 1 364 ? -25.243 7.667 -19.754 1.00 42.62 364 TYR A CA 1
ATOM 2949 C C . TYR A 1 364 ? -25.159 8.694 -20.854 1.00 43.83 364 TYR A C 1
ATOM 2950 O O . TYR A 1 364 ? -25.601 8.395 -21.961 1.00 40.27 364 TYR A O 1
ATOM 2959 N N . ARG A 1 365 ? -24.605 9.872 -20.572 1.00 45.92 365 ARG A N 1
ATOM 2960 C CA . ARG A 1 365 ? -24.556 10.943 -21.587 1.00 48.36 365 ARG A CA 1
ATOM 2961 C C . ARG A 1 365 ? -23.816 10.520 -22.816 1.00 48.62 365 ARG A C 1
ATOM 2962 O O . ARG A 1 365 ? -24.171 10.883 -23.917 1.00 43.54 365 ARG A O 1
ATOM 2970 N N . THR A 1 366 ? -22.711 9.827 -22.573 1.00 47.31 366 THR A N 1
ATOM 2971 C CA . THR A 1 366 ? -21.854 9.336 -23.611 1.00 49.93 366 THR A CA 1
ATOM 2972 C C . THR A 1 366 ? -22.496 8.196 -24.403 1.00 44.93 366 THR A C 1
ATOM 2973 O O . THR A 1 366 ? -22.416 8.160 -25.627 1.00 43.87 366 THR A O 1
ATOM 2977 N N . ALA A 1 367 ? -23.088 7.256 -23.715 1.00 41.01 367 ALA A N 1
ATOM 2978 C CA . ALA A 1 367 ? -23.869 6.211 -24.444 1.00 49.91 367 ALA A CA 1
ATOM 2979 C C . ALA A 1 367 ? -24.953 6.833 -25.329 1.00 49.31 367 ALA A C 1
ATOM 2980 O O . ALA A 1 367 ? -25.067 6.461 -26.481 1.00 48.09 367 ALA A O 1
ATOM 2982 N N . MET A 1 368 ? -25.645 7.877 -24.870 1.00 47.22 368 MET A N 1
ATOM 2983 C CA . MET A 1 368 ? -26.640 8.481 -25.739 1.00 45.88 368 MET A CA 1
ATOM 2984 C C . MET A 1 368 ? -26.030 9.124 -26.969 1.00 54.68 368 MET A C 1
ATOM 2985 O O . MET A 1 368 ? -26.584 9.005 -28.074 1.00 52.91 368 MET A O 1
ATOM 2990 N N . ILE A 1 369 ? -24.901 9.813 -26.780 1.00 51.69 369 ILE A N 1
ATOM 2991 C CA . ILE A 1 369 ? -24.276 10.518 -27.881 1.00 50.96 369 ILE A CA 1
ATOM 2992 C C . ILE A 1 369 ? -23.799 9.497 -28.889 1.00 42.65 369 ILE A C 1
ATOM 2993 O O . ILE A 1 369 ? -24.017 9.698 -30.023 1.00 47.67 369 ILE A O 1
ATOM 2998 N N . GLN A 1 370 ? -23.170 8.399 -28.447 1.00 53.97 370 GLN A N 1
ATOM 2999 C CA . GLN A 1 370 ? -22.711 7.333 -29.329 1.00 50.15 370 GLN A CA 1
ATOM 3000 C C . GLN A 1 370 ? -23.876 6.758 -30.123 1.00 57.27 370 GLN A C 1
ATOM 3001 O O . GLN A 1 370 ? -23.755 6.594 -31.317 1.00 51.69 370 GLN A O 1
ATOM 3007 N N . HIS A 1 371 ? -24.997 6.472 -29.466 1.00 60.76 371 HIS A N 1
ATOM 3008 C CA . HIS A 1 371 ? -26.170 5.976 -30.182 1.00 58.87 371 HIS A CA 1
ATOM 3009 C C . HIS A 1 371 ? -26.729 6.994 -31.176 1.00 58.57 371 HIS A C 1
ATOM 3010 O O . HIS A 1 371 ? -27.091 6.597 -32.266 1.00 58.19 371 HIS A O 1
ATOM 3017 N N . ILE A 1 372 ? -26.689 8.289 -30.892 1.00 50.20 372 ILE A N 1
ATOM 3018 C CA . ILE A 1 372 ? -27.116 9.248 -31.892 1.00 48.92 372 ILE A CA 1
ATOM 3019 C C . ILE A 1 372 ? -26.140 9.340 -33.084 1.00 53.27 372 ILE A C 1
ATOM 3020 O O . ILE A 1 372 ? -26.527 9.676 -34.226 1.00 49.91 372 ILE A O 1
ATOM 3025 N N . GLY A 1 373 ? -24.866 9.154 -32.787 1.00 59.02 373 GLY A N 1
ATOM 3026 C CA . GLY A 1 373 ? -23.823 9.147 -33.786 1.00 63.47 373 GLY A CA 1
ATOM 3027 C C . GLY A 1 373 ? -24.072 8.035 -34.795 1.00 60.37 373 GLY A C 1
ATOM 3028 O O . GLY A 1 373 ? -24.131 8.297 -35.972 1.00 72.89 373 GLY A O 1
ATOM 3029 N N . LYS A 1 374 ? -24.187 6.804 -34.333 1.00 55.20 374 LYS A N 1
ATOM 3030 C CA . LYS A 1 374 ? -24.620 5.668 -35.191 1.00 60.48 374 LYS A CA 1
ATOM 3031 C C . LYS A 1 374 ? -25.819 6.019 -36.037 1.00 61.20 374 LYS A C 1
ATOM 3032 O O . LYS A 1 374 ? -25.690 6.051 -37.246 1.00 73.62 374 LYS A O 1
ATOM 3038 N N . MET A 1 375 ? -26.951 6.355 -35.413 1.00 54.28 375 MET A N 1
ATOM 3039 C CA . MET A 1 375 ? -28.151 6.723 -36.147 1.00 63.00 375 MET A CA 1
ATOM 3040 C C . MET A 1 375 ? -27.966 7.782 -37.236 1.00 67.02 375 MET A C 1
ATOM 3041 O O . MET A 1 375 ? -28.759 7.823 -38.159 1.00 80.39 375 MET A O 1
ATOM 3046 N N . LEU A 1 376 ? -27.001 8.677 -37.107 1.00 57.49 376 LEU A N 1
ATOM 3047 C CA . LEU A 1 376 ? -26.790 9.669 -38.129 1.00 61.19 376 LEU A CA 1
ATOM 3048 C C . LEU A 1 376 ? -25.637 9.320 -39.089 1.00 56.50 376 LEU A C 1
ATOM 3049 O O . LEU A 1 376 ? -25.347 10.105 -39.948 1.00 64.47 376 LEU A O 1
ATOM 3054 N N . GLY A 1 377 ? -25.005 8.163 -38.919 1.00 51.35 377 GLY A N 1
ATOM 3055 C CA . GLY A 1 377 ? -23.705 7.832 -39.493 1.00 67.19 377 GLY A CA 1
ATOM 3056 C C . GLY A 1 377 ? -22.542 8.811 -39.276 1.00 74.15 377 GLY A C 1
ATOM 3057 O O . GLY A 1 377 ? -21.818 9.129 -40.220 1.00 78.41 377 GLY A O 1
ATOM 3058 N N . ILE A 1 378 ? -22.359 9.300 -38.050 1.00 72.82 378 ILE A N 1
ATOM 3059 C CA . ILE A 1 378 ? -21.186 10.114 -37.689 1.00 67.27 378 ILE A CA 1
ATOM 3060 C C . ILE A 1 378 ? -20.297 9.205 -36.836 1.00 61.55 378 ILE A C 1
ATOM 3061 O O . ILE A 1 378 ? -20.808 8.460 -36.003 1.00 68.71 378 ILE A O 1
ATOM 3066 N N . LYS A 1 379 ? -18.986 9.287 -37.010 1.00 71.20 379 LYS A N 1
ATOM 3067 C CA . LYS A 1 379 ? -18.015 8.265 -36.491 1.00 81.74 379 LYS A CA 1
ATOM 3068 C C . LYS A 1 379 ? -17.760 8.061 -34.956 1.00 82.42 379 LYS A C 1
ATOM 3069 O O . LYS A 1 379 ? -17.659 6.915 -34.479 1.00 96.31 379 LYS A O 1
ATOM 3075 N N . THR A 1 380 ? -17.596 9.123 -34.202 1.00 60.71 380 THR A N 1
ATOM 3076 C CA . THR A 1 380 ? -17.404 9.005 -32.672 1.00 63.41 380 THR A CA 1
ATOM 3077 C C . THR A 1 380 ? -16.309 8.096 -32.030 1.00 51.48 380 THR A C 1
ATOM 3078 O O . THR A 1 380 ? -16.499 7.523 -30.920 1.00 56.02 380 THR A O 1
ATOM 3082 N N . PRO A 1 381 ? -15.127 7.979 -32.662 1.00 52.47 381 PRO A N 1
ATOM 3083 C CA . PRO A 1 381 ? -14.136 7.030 -32.088 1.00 52.68 381 PRO A CA 1
ATOM 3084 C C . PRO A 1 381 ? -13.645 7.399 -30.659 1.00 53.87 381 PRO A C 1
ATOM 3085 O O . PRO A 1 381 ? -13.310 6.499 -29.853 1.00 45.72 381 PRO A O 1
ATOM 3089 N N . MET A 1 382 ? -13.584 8.702 -30.338 1.00 47.73 382 MET A N 1
ATOM 3090 C CA . MET A 1 382 ? -13.227 9.096 -28.924 1.00 45.12 382 MET A CA 1
ATOM 3091 C C . MET A 1 382 ? -14.299 8.714 -27.905 1.00 44.34 382 MET A C 1
ATOM 3092 O O . MET A 1 382 ? -14.054 7.935 -26.963 1.00 50.29 382 MET A O 1
ATOM 3097 N N . ILE A 1 383 ? -15.528 9.106 -28.169 1.00 44.05 383 ILE A N 1
ATOM 3098 C CA . ILE A 1 383 ? -16.661 8.562 -27.367 1.00 43.83 383 ILE A CA 1
ATOM 3099 C C . ILE A 1 383 ? -16.590 7.050 -27.174 1.00 46.21 383 ILE A C 1
ATOM 3100 O O . ILE A 1 383 ? -16.692 6.524 -26.048 1.00 46.19 383 ILE A O 1
ATOM 3105 N N . ASP A 1 384 ? -16.375 6.310 -28.269 1.00 46.29 384 ASP A N 1
ATOM 3106 C CA . ASP A 1 384 ? -16.334 4.838 -28.174 1.00 43.13 384 ASP A CA 1
ATOM 3107 C C . ASP A 1 384 ? -15.353 4.323 -27.162 1.00 47.31 384 ASP A C 1
ATOM 3108 O O . ASP A 1 384 ? -15.614 3.341 -26.400 1.00 49.84 384 ASP A O 1
ATOM 3113 N N . GLN A 1 385 ? -14.175 4.951 -27.197 1.00 47.14 385 GLN A N 1
ATOM 3114 C CA . GLN A 1 385 ? -13.116 4.582 -26.288 1.00 47.96 385 GLN A CA 1
ATOM 3115 C C . GLN A 1 385 ? -13.461 4.947 -24.820 1.00 45.14 385 GLN A C 1
ATOM 3116 O O . GLN A 1 385 ? -13.181 4.173 -23.902 1.00 43.79 385 GLN A O 1
ATOM 3122 N N . PHE A 1 386 ? -14.114 6.095 -24.599 1.00 44.17 386 PHE A N 1
ATOM 3123 C CA . PHE A 1 386 ? -14.556 6.432 -23.247 1.00 43.63 386 PHE A CA 1
ATOM 3124 C C . PHE A 1 386 ? -15.441 5.319 -22.725 1.00 43.49 386 PHE A C 1
ATOM 3125 O O . PHE A 1 386 ? -15.243 4.862 -21.609 1.00 41.05 386 PHE A O 1
ATOM 3133 N N . LEU A 1 387 ? -16.384 4.858 -23.547 1.00 46.72 387 LEU A N 1
ATOM 3134 C CA . LEU A 1 387 ? -17.369 3.846 -23.092 1.00 49.54 387 LEU A CA 1
ATOM 3135 C C . LEU A 1 387 ? -16.684 2.509 -22.758 1.00 48.70 387 LEU A C 1
ATOM 3136 O O . LEU A 1 387 ? -16.882 1.874 -21.649 1.00 46.71 387 LEU A O 1
ATOM 3141 N N . THR A 1 388 ? -15.788 2.133 -23.663 1.00 50.31 388 THR A N 1
ATOM 3142 C CA . THR A 1 388 ? -14.957 0.890 -23.488 1.00 49.33 388 THR A CA 1
ATOM 3143 C C . THR A 1 388 ? -14.161 0.908 -22.218 1.00 44.68 388 THR A C 1
ATOM 3144 O O . THR A 1 388 ? -14.072 -0.091 -21.454 1.00 41.16 388 THR A O 1
ATOM 3148 N N . ARG A 1 389 ? -13.627 2.082 -21.894 1.00 44.36 389 ARG A N 1
ATOM 3149 C CA . ARG A 1 389 ? -12.843 2.140 -20.651 1.00 43.49 389 ARG A CA 1
ATOM 3150 C C . ARG A 1 389 ? -13.658 1.963 -19.404 1.00 37.68 389 ARG A C 1
ATOM 3151 O O . ARG A 1 389 ? -13.246 1.285 -18.441 1.00 38.85 389 ARG A O 1
ATOM 3159 N N . TYR A 1 390 ? -14.809 2.613 -19.432 1.00 40.76 390 TYR A N 1
ATOM 3160 C CA . TYR A 1 390 ? -15.763 2.566 -18.310 1.00 44.83 390 TYR A CA 1
ATOM 3161 C C . TYR A 1 390 ? -16.324 1.140 -18.130 1.00 37.34 390 TYR A C 1
ATOM 3162 O O . TYR A 1 390 ? -16.386 0.621 -17.020 1.00 37.55 390 TYR A O 1
ATOM 3171 N N . GLU A 1 391 ? -16.655 0.515 -19.243 1.00 42.75 391 GLU A N 1
ATOM 3172 C CA . GLU A 1 391 ? -17.161 -0.897 -19.218 1.00 45.83 391 GLU A CA 1
ATOM 3173 C C . GLU A 1 391 ? -16.129 -1.868 -18.738 1.00 44.01 391 GLU A C 1
ATOM 3174 O O . GLU A 1 391 ? -16.405 -2.760 -17.918 1.00 50.00 391 GLU A O 1
ATOM 3180 N N . ALA A 1 392 ? -14.890 -1.612 -19.146 1.00 47.76 392 ALA A N 1
ATOM 3181 C CA . ALA A 1 392 ? -13.767 -2.388 -18.634 1.00 43.30 392 ALA A CA 1
ATOM 3182 C C . ALA A 1 392 ? -13.617 -2.250 -17.113 1.00 48.57 392 ALA A C 1
ATOM 3183 O O . ALA A 1 392 ? -13.384 -3.249 -16.405 1.00 39.14 392 ALA A O 1
ATOM 3185 N N . SER A 1 393 ? -13.883 -1.073 -16.544 1.00 46.32 393 SER A N 1
ATOM 3186 C CA . SER A 1 393 ? -13.673 -0.923 -15.075 1.00 41.51 393 SER A CA 1
ATOM 3187 C C . SER A 1 393 ? -14.758 -1.554 -14.264 1.00 41.13 393 SER A C 1
ATOM 3188 O O . SER A 1 393 ? -14.537 -1.943 -13.138 1.00 39.07 393 SER A O 1
ATOM 3191 N N . CYS A 1 394 ? -15.973 -1.480 -14.781 1.00 39.50 394 CYS A N 1
ATOM 3192 C CA . CYS A 1 394 ? -17.128 -2.110 -14.164 1.00 41.34 394 CYS A CA 1
ATOM 3193 C C . CYS A 1 394 ? -16.884 -3.661 -14.217 1.00 41.35 394 CYS A C 1
ATOM 3194 O O . CYS A 1 394 ? -16.958 -4.323 -13.193 1.00 44.58 394 CYS A O 1
ATOM 3197 N N . GLN A 1 395 ? -16.523 -4.183 -15.393 1.00 39.57 395 GLN A N 1
ATOM 3198 C CA . GLN A 1 395 ? -16.208 -5.673 -15.512 1.00 45.00 395 GLN A CA 1
ATOM 3199 C C . GLN A 1 395 ? -15.093 -6.030 -14.516 1.00 51.68 395 GLN A C 1
ATOM 3200 O O . GLN A 1 395 ? -15.266 -6.998 -13.726 1.00 50.49 395 GLN A O 1
ATOM 3206 N N . ALA A 1 396 ? -14.057 -5.162 -14.369 1.00 43.69 396 ALA A N 1
ATOM 3207 C CA . ALA A 1 396 ? -12.929 -5.514 -13.480 1.00 42.42 396 ALA A CA 1
ATOM 3208 C C . ALA A 1 396 ? -13.416 -5.542 -12.046 1.00 48.44 396 ALA A C 1
ATOM 3209 O O . ALA A 1 396 ? -13.041 -6.445 -11.238 1.00 43.69 396 ALA A O 1
ATOM 3211 N N . TYR A 1 397 ? -14.258 -4.562 -11.719 1.00 44.48 397 TYR A N 1
ATOM 3212 C CA . TYR A 1 397 ? -14.838 -4.496 -10.387 1.00 45.58 397 TYR A CA 1
ATOM 3213 C C . TYR A 1 397 ? -15.698 -5.769 -10.062 1.00 38.60 397 TYR A C 1
ATOM 3214 O O . TYR A 1 397 ? -15.674 -6.257 -8.936 1.00 43.18 397 TYR A O 1
ATOM 3223 N N . LYS A 1 398 ? -16.481 -6.228 -11.028 1.00 44.98 398 LYS A N 1
ATOM 3224 C CA . LYS A 1 398 ? -17.363 -7.419 -10.826 1.00 51.44 398 LYS A CA 1
ATOM 3225 C C . LYS A 1 398 ? -16.515 -8.658 -10.596 1.00 44.41 398 LYS A C 1
ATOM 3226 O O . LYS A 1 398 ? -16.787 -9.410 -9.690 1.00 49.84 398 LYS A O 1
ATOM 3232 N N . ASP A 1 399 ? -15.470 -8.791 -11.412 1.00 48.13 399 ASP A N 1
ATOM 3233 C CA . ASP A 1 399 ? -14.453 -9.873 -11.294 1.00 51.76 399 ASP A CA 1
ATOM 3234 C C . ASP A 1 399 ? -13.702 -9.812 -9.962 1.00 55.79 399 ASP A C 1
ATOM 3235 O O . ASP A 1 399 ? -13.642 -10.824 -9.219 1.00 51.89 399 ASP A O 1
ATOM 3240 N N . MET A 1 400 ? -13.284 -8.615 -9.567 1.00 50.11 400 MET A N 1
ATOM 3241 C CA . MET A 1 400 ? -12.540 -8.454 -8.348 1.00 49.78 400 MET A CA 1
ATOM 3242 C C . MET A 1 400 ? -13.382 -8.512 -7.091 1.00 48.99 400 MET A C 1
ATOM 3243 O O . MET A 1 400 ? -12.839 -8.700 -5.994 1.00 52.39 400 MET A O 1
ATOM 3248 N N . HIS A 1 401 ? -14.701 -8.370 -7.168 1.00 53.63 401 HIS A N 1
ATOM 3249 C CA . HIS A 1 401 ? -15.502 -8.268 -5.900 1.00 53.26 401 HIS A CA 1
ATOM 3250 C C . HIS A 1 401 ? -16.764 -9.143 -5.989 1.00 57.21 401 HIS A C 1
ATOM 3251 O O . HIS A 1 401 ? -17.920 -8.651 -5.801 1.00 49.82 401 HIS A O 1
ATOM 3258 N N . GLN A 1 402 ? -16.560 -10.435 -6.279 1.00 52.32 402 GLN A N 1
ATOM 3259 C CA . GLN A 1 402 ? -17.686 -11.336 -6.444 1.00 54.36 402 GLN A CA 1
ATOM 3260 C C . GLN A 1 402 ? -18.450 -11.552 -5.108 1.00 48.58 402 GLN A C 1
ATOM 3261 O O . GLN A 1 402 ? -19.626 -11.743 -5.154 1.00 60.21 402 GLN A O 1
ATOM 3267 N N . ASP A 1 403 ? -17.827 -11.432 -3.935 1.00 57.03 403 ASP A N 1
ATOM 3268 C CA . ASP A 1 403 ? -18.557 -11.403 -2.625 1.00 63.60 403 ASP A CA 1
ATOM 3269 C C . ASP A 1 403 ? -19.649 -10.313 -2.474 1.00 72.60 403 ASP A C 1
ATOM 3270 O O . ASP A 1 403 ? -20.702 -10.541 -1.856 1.00 76.00 403 ASP A O 1
ATOM 3275 N N . GLN A 1 404 ? -19.394 -9.158 -3.082 1.00 67.80 404 GLN A N 1
ATOM 3276 C CA . GLN A 1 404 ? -20.114 -7.925 -2.788 1.00 66.63 404 GLN A CA 1
ATOM 3277 C C . GLN A 1 404 ? -21.388 -7.827 -3.592 1.00 56.35 404 GLN A C 1
ATOM 3278 O O . GLN A 1 404 ? -21.474 -8.257 -4.741 1.00 65.17 404 GLN A O 1
ATOM 3284 N N . GLN A 1 405 ? -22.382 -7.210 -2.974 1.00 55.12 405 GLN A N 1
ATOM 3285 C CA . GLN A 1 405 ? -23.613 -6.904 -3.653 1.00 55.02 405 GLN A CA 1
ATOM 3286 C C . GLN A 1 405 ? -23.472 -5.577 -4.430 1.00 53.75 405 GLN A C 1
ATOM 3287 O O . GLN A 1 405 ? -23.122 -4.560 -3.848 1.00 45.67 405 GLN A O 1
ATOM 3293 N N . LEU A 1 406 ? -23.739 -5.608 -5.721 1.00 50.40 406 LEU A N 1
ATOM 3294 C CA . LEU A 1 406 ? -23.533 -4.502 -6.653 1.00 54.05 406 LEU A CA 1
ATOM 3295 C C . LEU A 1 406 ? -24.806 -3.949 -7.254 1.00 60.18 406 LEU A C 1
ATOM 3296 O O . LEU A 1 406 ? -25.703 -4.708 -7.579 1.00 63.65 406 LEU A O 1
ATOM 3301 N N . SER A 1 407 ? -24.849 -2.638 -7.488 1.00 53.64 407 SER A N 1
ATOM 3302 C CA . SER A 1 407 ? -25.984 -2.006 -8.136 1.00 52.17 407 SER A CA 1
ATOM 3303 C C . SER A 1 407 ? -26.056 -2.406 -9.597 1.00 44.79 407 SER A C 1
ATOM 3304 O O . SER A 1 407 ? -25.082 -2.864 -10.180 1.00 47.78 407 SER A O 1
ATOM 3307 N N . SER A 1 408 ? -27.177 -2.076 -10.210 1.00 45.37 408 SER A N 1
ATOM 3308 C CA . SER A 1 408 ? -27.400 -2.374 -11.629 1.00 54.03 408 SER A CA 1
ATOM 3309 C C . SER A 1 408 ? -26.715 -1.417 -12.564 1.00 53.51 408 SER A C 1
ATOM 3310 O O . SER A 1 408 ? -26.771 -1.613 -13.783 1.00 57.16 408 SER A O 1
ATOM 3313 N N . GLN A 1 409 ? -26.149 -0.332 -12.013 1.00 52.02 409 GLN A N 1
ATOM 3314 C CA . GLN A 1 409 ? -25.165 0.513 -12.734 1.00 48.63 409 GLN A CA 1
ATOM 3315 C C . GLN A 1 409 ? -23.958 -0.298 -13.244 1.00 45.38 409 GLN A C 1
ATOM 3316 O O . GLN A 1 409 ? -23.316 0.088 -14.185 1.00 44.49 409 GLN A O 1
ATOM 3322 N N . PHE A 1 410 ? -23.610 -1.382 -12.562 1.00 53.26 410 PHE A N 1
ATOM 3323 C CA . PHE A 1 410 ? -22.560 -2.301 -13.058 1.00 59.02 410 PHE A CA 1
ATOM 3324 C C . PHE A 1 410 ? -22.890 -3.184 -14.266 1.00 68.90 410 PHE A C 1
ATOM 3325 O O . PHE A 1 410 ? -21.968 -3.766 -14.886 1.00 79.23 410 PHE A O 1
ATOM 3333 N N . ASN A 1 411 ? -24.170 -3.246 -14.622 1.00 61.99 411 ASN A N 1
ATOM 3334 C CA . ASN A 1 411 ? -24.657 -4.111 -15.685 1.00 61.85 411 ASN A CA 1
ATOM 3335 C C . ASN A 1 411 ? -24.460 -3.562 -17.059 1.00 66.85 411 ASN A C 1
ATOM 3336 O O . ASN A 1 411 ? -24.426 -2.355 -17.281 1.00 62.87 411 ASN A O 1
ATOM 3341 N N . THR A 1 412 ? -24.381 -4.478 -18.015 1.00 71.23 412 THR A N 1
ATOM 3342 C CA . THR A 1 412 ? -24.578 -4.133 -19.397 1.00 70.19 412 THR A CA 1
ATOM 3343 C C . THR A 1 412 ? -26.019 -4.520 -19.756 1.00 70.40 412 THR A C 1
ATOM 3344 O O . THR A 1 412 ? -26.811 -5.010 -18.923 1.00 85.05 412 THR A O 1
ATOM 3348 N N . ASN A 1 413 ? -26.435 -4.154 -20.933 1.00 63.72 413 ASN A N 1
ATOM 3349 C CA . ASN A 1 413 ? -26.211 -2.843 -21.414 1.00 80.12 413 ASN A CA 1
ATOM 3350 C C . ASN A 1 413 ? -27.539 -2.185 -20.932 1.00 71.53 413 ASN A C 1
ATOM 3351 O O . ASN A 1 413 ? -28.631 -2.785 -20.863 1.00 62.71 413 ASN A O 1
ATOM 3356 N N . LEU A 1 414 ? -27.395 -0.980 -20.452 1.00 66.96 414 LEU A N 1
ATOM 3357 C CA . LEU A 1 414 ? -28.500 -0.291 -19.860 1.00 63.57 414 LEU A CA 1
ATOM 3358 C C . LEU A 1 414 ? -29.035 0.533 -20.999 1.00 51.11 414 LEU A C 1
ATOM 3359 O O . LEU A 1 414 ? -28.491 0.508 -22.080 1.00 59.58 414 LEU A O 1
ATOM 3364 N N . PHE A 1 415 ? -30.117 1.256 -20.761 1.00 51.78 415 PHE A N 1
ATOM 3365 C CA . PHE A 1 415 ? -30.528 2.301 -21.664 1.00 52.55 415 PHE A CA 1
ATOM 3366 C C . PHE A 1 415 ? -31.101 1.766 -22.972 1.00 49.58 415 PHE A C 1
ATOM 3367 O O . PHE A 1 415 ? -31.273 2.544 -23.892 1.00 50.74 415 PHE A O 1
ATOM 3375 N N . GLU A 1 416 ? -31.485 0.491 -23.059 1.00 58.01 416 GLU A N 1
ATOM 3376 C CA . GLU A 1 416 ? -32.076 -0.020 -24.332 1.00 59.14 416 GLU A CA 1
ATOM 3377 C C . GLU A 1 416 ? -33.358 0.709 -24.692 1.00 50.52 416 GLU A C 1
ATOM 3378 O O . GLU A 1 416 ? -33.551 1.157 -25.840 1.00 56.89 416 GLU A O 1
ATOM 3384 N N . GLY A 1 417 ? -34.190 0.894 -23.679 1.00 48.61 417 GLY A N 1
ATOM 3385 C CA . GLY A 1 417 ? -35.395 1.724 -23.789 1.00 48.53 417 GLY A CA 1
ATOM 3386 C C . GLY A 1 417 ? -35.150 3.118 -24.313 1.00 56.69 417 GLY A C 1
ATOM 3387 O O . GLY A 1 417 ? -35.829 3.583 -25.255 1.00 54.67 417 GLY A O 1
ATOM 3388 N N . ASP A 1 418 ? -34.146 3.774 -23.726 1.00 52.35 418 ASP A N 1
ATOM 3389 C CA . ASP A 1 418 ? -33.830 5.117 -24.115 1.00 52.48 418 ASP A CA 1
ATOM 3390 C C . ASP A 1 418 ? -33.404 5.116 -25.557 1.00 46.39 418 ASP A C 1
ATOM 3391 O O . ASP A 1 418 ? -33.938 5.915 -26.340 1.00 48.96 418 ASP A O 1
ATOM 3396 N N . LYS A 1 419 ? -32.461 4.235 -25.892 1.00 48.14 419 LYS A N 1
ATOM 3397 C CA . LYS A 1 419 ? -31.886 4.130 -27.277 1.00 58.34 419 LYS A CA 1
ATOM 3398 C C . LYS A 1 419 ? -32.956 3.859 -28.375 1.00 56.48 419 LYS A C 1
ATOM 3399 O O . LYS A 1 419 ? -32.987 4.540 -29.443 1.00 52.83 419 LYS A O 1
ATOM 3405 N N . ALA A 1 420 ? -33.836 2.889 -28.096 1.00 61.56 420 ALA A N 1
ATOM 3406 C CA . ALA A 1 420 ? -35.038 2.608 -28.946 1.00 55.85 420 ALA A CA 1
ATOM 3407 C C . ALA A 1 420 ? -35.888 3.861 -29.131 1.00 52.56 420 ALA A C 1
ATOM 3408 O O . ALA A 1 420 ? -36.270 4.169 -30.256 1.00 51.42 420 ALA A O 1
ATOM 3410 N N . LEU A 1 421 ? -36.108 4.672 -28.074 1.00 51.61 421 LEU A N 1
ATOM 3411 C CA . LEU A 1 421 ? -36.881 5.923 -28.303 1.00 50.30 421 LEU A CA 1
ATOM 3412 C C . LEU A 1 421 ? -36.152 6.940 -29.158 1.00 51.07 421 LEU A C 1
ATOM 3413 O O . LEU A 1 421 ? -36.796 7.631 -29.965 1.00 51.22 421 LEU A O 1
ATOM 3418 N N . VAL A 1 422 ? -34.818 7.026 -29.007 1.00 52.71 422 VAL A N 1
ATOM 3419 C CA . VAL A 1 422 ? -34.015 7.931 -29.854 1.00 56.91 422 VAL A CA 1
ATOM 3420 C C . VAL A 1 422 ? -34.026 7.461 -31.329 1.00 54.12 422 VAL A C 1
ATOM 3421 O O . VAL A 1 422 ? -34.165 8.297 -32.199 1.00 53.73 422 VAL A O 1
ATOM 3425 N N . THR A 1 423 ? -33.757 6.172 -31.575 1.00 56.42 423 THR A N 1
ATOM 3426 C CA . THR A 1 423 ? -33.966 5.502 -32.918 1.00 59.70 423 THR A CA 1
ATOM 3427 C C . THR A 1 423 ? -35.301 5.929 -33.520 1.00 59.96 423 THR A C 1
ATOM 3428 O O . THR A 1 423 ? -35.335 6.526 -34.609 1.00 64.04 423 THR A O 1
ATOM 3432 N N . LYS A 1 424 ? -36.391 5.718 -32.789 1.00 59.92 424 LYS A N 1
ATOM 3433 C CA . LYS A 1 424 ? -37.717 6.124 -33.326 1.00 64.35 424 LYS A CA 1
ATOM 3434 C C . LYS A 1 424 ? -37.793 7.567 -33.675 1.00 68.17 424 LYS A C 1
ATOM 3435 O O . LYS A 1 424 ? -38.243 7.912 -34.778 1.00 72.99 424 LYS A O 1
ATOM 3441 N N . PHE A 1 425 ? -37.376 8.424 -32.740 1.00 60.65 425 PHE A N 1
ATOM 3442 C CA . PHE A 1 425 ? -37.523 9.860 -32.947 1.00 49.39 425 PHE A CA 1
ATOM 3443 C C . PHE A 1 425 ? -36.811 10.305 -34.220 1.00 44.98 425 PHE A C 1
ATOM 3444 O O . PHE A 1 425 ? -37.284 11.184 -34.935 1.00 52.90 425 PHE A O 1
ATOM 3452 N N . LEU A 1 426 ? -35.634 9.767 -34.459 1.00 56.64 426 LEU A N 1
ATOM 3453 C CA . LEU A 1 426 ? -34.810 10.178 -35.631 1.00 63.91 426 LEU A CA 1
ATOM 3454 C C . LEU A 1 426 ? -35.333 9.629 -37.007 1.00 71.32 426 LEU A C 1
ATOM 3455 O O . LEU A 1 426 ? -35.319 10.358 -37.998 1.00 86.23 426 LEU A O 1
ATOM 3460 N N . GLU A 1 427 ? -35.842 8.400 -37.052 1.00 73.13 427 GLU A N 1
ATOM 3461 C CA . GLU A 1 427 ? -36.664 7.916 -38.219 1.00 74.29 427 GLU A CA 1
ATOM 3462 C C . GLU A 1 427 ? -37.787 8.867 -38.672 1.00 73.99 427 GLU A C 1
ATOM 3463 O O . GLU A 1 427 ? -37.952 9.103 -39.850 1.00 73.46 427 GLU A O 1
ATOM 3469 N N . ILE A 1 428 ? -38.517 9.449 -37.729 1.00 78.48 428 ILE A N 1
ATOM 3470 C CA . ILE A 1 428 ? -39.593 10.426 -38.015 1.00 72.90 428 ILE A CA 1
ATOM 3471 C C . ILE A 1 428 ? -38.955 11.772 -38.363 1.00 88.43 428 ILE A C 1
ATOM 3472 O O . ILE A 1 428 ? -38.999 12.188 -39.520 1.00 103.25 428 ILE A O 1
ATOM 3477 N N . ASN A 1 429 ? -38.320 12.397 -37.356 1.00 104.55 429 ASN A N 1
ATOM 3478 C CA . ASN A 1 429 ? -37.673 13.759 -37.359 1.00 93.14 429 ASN A CA 1
ATOM 3479 C C . ASN A 1 429 ? -38.393 14.795 -36.442 1.00 84.94 429 ASN A C 1
ATOM 3480 O O . ASN A 1 429 ? -39.139 14.461 -35.503 1.00 66.07 429 ASN A O 1
#

Sequence (428 aa):
SKLLMIGTGPVAIQLANICYLKSDYEIDMVGRASTSEKSKRLYQAYKKEKQFEVKIQNEAHQHLEGKFEINRLYKDVKNVKGEYETVVMACTADAYYDTLQQLSLETLQSVKHVILISPTFGSQMIVEQFMSKFSQDIEVISFSTYLGDTRIVDKEAPNHVLTTGVKKKLYMGSTHSNSTMCQRISALAEQLKIQLEVVESPLHAETRNSSLYVHPPLFMNDFSLKAIFEGTDVPVYVYKLFPEGPITMTLIREMRLMWKEMMAILQAFRVPSVNLLQFMVKENYPVRPETLDEGDIEHFEILPDILQEYLLYVRRYTAILIDPFSQPDENGHYFDFSAVPFKQVYKNEQDVVQIPRMPSEDYYRTAMIQHIGKMLGIKTPMIDQFLTRYEASCQAYKDMHQDQQLSSQFNTNLFEGDKALVTKFLEIN

InterPro domains:
  IPR016935 Opine metallophore dehydrogenase [PF10100] (3-424)
  IPR016935 Opine metallophore dehydrogenase [PIRSF029692] (1-429)
  IPR053620 Staphylopine dehydrogenase [NF033600] (5-427)